Protein 5YVU (pdb70)

Sequence (694 aa):
GALWDVPLSEGVYRIMQRGKTQVGVGIHMEGVFHTMWHVTRGSVICHETGRLEPSWADVRNDMISYGGGWRLGDKWDKEEDVQVLAIEPGKNPKHVQTKPGLFKTLTGEIGAVTLDFKPGTAGSPIINKKGKVIGLYGNGVVTKSGDYVSAITQAERDYEVDEDIFRKKRLTIMDLHPGAGKTKRILPSIVREALKRRLRTLILAPTRVVAAEMEEALRGLPIRYQTPAVKSEHTGREIVDLMCHATFTTRLLSSTRVPNYNLIVMDEAHFTDPCSVAARGYISTRVEMGEAAAIFMTATPPGSIDPFPQSNSPIEDIEREIPERSWNTGFDWITDYQGKTVWFVPSIKAGNDIANCLRKSGKKVIQLSRKTFDTEYPKTKLTDWDFVVTTDISEMGANFRAGRVIDPRRCLKPVILTDGPERVILAGPIPVTPASAAQRRGRIGRNPAQEDDQYVFSGDPLKNDEDHAHWTEAKMLLDNIYTPEGIIPTLFGPEREKTQAIDGEFRLRGEQRKTFVELMRRGDLPVWLSYKVASAGISYKDREWCFTGERNNQILEENMEVEIWTREGEKKKLRPKWLDARVYADPMALKDFKEFASGRKDLSLEKAANVQWDEMADITGSSPIIEVKQDEDGSFSIRRPDFCLEPPYTGPCKARIIRYFYNAKAGLCQTFVYGGCRAKRNNFKSAEDCMRTC

Organism: Dengue virus type 4 (NCBI:txid11070)

B-factor: mean 72.94, std 26.83, range [26.86, 165.15]

Radius of gyration: 30.59 Å; Cα contacts (8 Å, |Δi|>4): 1591; chains: 3; bounding box: 75×49×96 Å

Structure (mmCIF, N/CA/C/O backbone):
data_5YVU
#
_entry.id   5YVU
#
_cell.length_a   53.059
_cell.length_b   85.627
_cell.length_c   85.508
_cell.angle_alpha   90.00
_cell.angle_beta   97.95
_cell.angle_gamma   90.00
#
_symmetry.space_group_name_H-M   'P 1 21 1'
#
loop_
_entity.id
_entity.type
_entity.pdbx_description
1 polymer 'Genome polyprotein'
2 polymer 'Genome polyprotein'
3 polymer 'Pancreatic trypsin inhibitor'
4 non-polymer GLYCEROL
5 water water
#
loop_
_atom_site.group_PDB
_atom_site.id
_atom_site.type_symbol
_atom_site.label_atom_id
_atom_site.label_alt_id
_atom_site.label_comp_id
_atom_site.label_asym_id
_atom_site.label_entity_id
_atom_site.label_seq_id
_atom_site.pdbx_PDB_ins_code
_atom_site.Cartn_x
_atom_site.Cartn_y
_atom_site.Cartn_z
_atom_site.occupancy
_atom_site.B_iso_or_equiv
_atom_site.auth_seq_id
_atom_site.auth_comp_id
_atom_site.auth_asym_id
_atom_site.auth_atom_id
_atom_site.pdbx_PDB_model_num
ATOM 1 N N . GLY A 1 11 ? 6.236 11.915 39.698 1.00 123.04 2 GLY B N 1
ATOM 2 C CA . GLY A 1 11 ? 7.070 10.776 39.362 1.00 116.92 2 GLY B CA 1
ATOM 3 C C . GLY A 1 11 ? 7.061 10.470 37.878 1.00 119.48 2 GLY B C 1
ATOM 4 O O . GLY A 1 11 ? 6.823 11.353 37.054 1.00 124.31 2 GLY B O 1
ATOM 5 N N . ALA A 1 12 ? 7.321 9.213 37.535 1.00 121.75 3 ALA B N 1
ATOM 6 C CA . ALA A 1 12 ? 7.353 8.791 36.140 1.00 124.74 3 ALA B CA 1
ATOM 7 C C . ALA A 1 12 ? 6.577 7.495 35.935 1.00 126.30 3 ALA B C 1
ATOM 8 O O . ALA A 1 12 ? 6.398 6.713 36.869 1.00 122.63 3 ALA B O 1
ATOM 10 N N . LEU A 1 13 ? 6.118 7.275 34.708 1.00 127.36 4 LEU B N 1
ATOM 11 C CA . LEU A 1 13 ? 5.390 6.059 34.366 1.00 127.18 4 LEU B CA 1
ATOM 12 C C . LEU A 1 13 ? 6.317 5.040 33.709 1.00 123.69 4 LEU B C 1
ATOM 13 O O . LEU A 1 13 ? 7.509 5.293 33.540 1.00 122.97 4 LEU B O 1
ATOM 15 N N . TRP A 1 14 ? 5.765 3.888 33.343 1.00 122.71 5 TRP B N 1
ATOM 16 C CA . TRP A 1 14 ? 6.537 2.850 32.666 1.00 119.94 5 TRP B CA 1
ATOM 17 C C . TRP A 1 14 ? 5.880 2.459 31.346 1.00 126.47 5 TRP B C 1
ATOM 18 O O . TRP A 1 14 ? 4.922 3.098 30.912 1.00 133.04 5 TRP B O 1
ATOM 20 N N . ASP A 1 15 ? 6.391 1.406 30.713 1.00 122.92 6 ASP B N 1
ATOM 21 C CA . ASP A 1 15 ? 5.912 1.026 29.388 1.00 128.54 6 ASP B CA 1
ATOM 22 C C . ASP A 1 15 ? 6.084 -0.463 29.079 1.00 127.93 6 ASP B C 1
ATOM 23 O O . ASP A 1 15 ? 7.195 -0.933 28.834 1.00 124.38 6 ASP B O 1
ATOM 28 N N . VAL A 1 16 ? 4.967 -1.187 29.087 1.00 132.11 7 VAL B N 1
ATOM 29 C CA . VAL A 1 16 ? 4.899 -2.571 28.619 1.00 133.72 7 VAL B CA 1
ATOM 30 C C . VAL A 1 16 ? 3.481 -2.866 28.135 1.00 141.41 7 VAL B C 1
ATOM 31 O O . VAL A 1 16 ? 2.516 -2.379 28.726 1.00 143.77 7 VAL B O 1
ATOM 35 N N . PRO A 1 17 ? 3.355 -3.641 27.043 1.00 145.84 8 PRO B N 1
ATOM 36 C CA . PRO A 1 17 ? 2.072 -4.057 26.463 1.00 153.91 8 PRO B CA 1
ATOM 37 C C . PRO A 1 17 ? 1.050 -4.500 27.507 1.00 155.31 8 PRO B C 1
ATOM 38 O O . PRO A 1 17 ? -0.060 -4.875 27.132 1.00 162.36 8 PRO B O 1
ATOM 42 N N . LEU A 1 27 ? -2.134 -12.279 41.762 1.00 142.35 18 LEU B N 1
ATOM 43 C CA . LEU A 1 27 ? -2.860 -12.053 43.006 1.00 143.42 18 LEU B CA 1
ATOM 44 C C . LEU A 1 27 ? -2.190 -12.752 44.182 1.00 139.17 18 LEU B C 1
ATOM 45 O O . LEU A 1 27 ? -1.800 -13.915 44.081 1.00 140.25 18 LEU B O 1
ATOM 47 N N . SER A 1 28 ? -2.070 -12.032 45.295 1.00 137.60 19 SER B N 1
ATOM 48 C CA . SER A 1 28 ? -1.477 -12.558 46.522 1.00 136.50 19 SER B CA 1
ATOM 49 C C . SER A 1 28 ? -1.664 -11.555 47.662 1.00 135.07 19 SER B C 1
ATOM 50 O O . SER A 1 28 ? -2.391 -10.574 47.510 1.00 138.38 19 SER B O 1
ATOM 53 N N . GLU A 1 29 ? -1.012 -11.794 48.798 1.00 128.01 20 GLU B N 1
ATOM 54 C CA . GLU A 1 29 ? -1.184 -10.918 49.957 1.00 127.84 20 GLU B CA 1
ATOM 55 C C . GLU A 1 29 ? -0.034 -10.997 50.962 1.00 122.19 20 GLU B C 1
ATOM 56 O O . GLU A 1 29 ? 0.333 -12.081 51.417 1.00 122.10 20 GLU B O 1
ATOM 58 N N . GLY A 1 30 ? 0.521 -9.839 51.311 1.00 121.02 21 GLY B N 1
ATOM 59 C CA . GLY A 1 30 ? 1.554 -9.758 52.331 1.00 116.93 21 GLY B CA 1
ATOM 60 C C . GLY A 1 30 ? 2.851 -9.131 51.855 1.00 112.62 21 GLY B C 1
ATOM 61 O O . GLY A 1 30 ? 2.910 -8.546 50.774 1.00 119.40 21 GLY B O 1
ATOM 62 N N . VAL A 1 31 ? 3.892 -9.243 52.677 1.00 104.81 22 VAL B N 1
ATOM 63 C CA . VAL A 1 31 ? 5.226 -8.797 52.291 1.00 99.65 22 VAL B CA 1
ATOM 64 C C . VAL A 1 31 ? 6.027 -9.991 51.782 1.00 100.04 22 VAL B C 1
ATOM 65 O O . VAL A 1 31 ? 5.768 -11.130 52.172 1.00 104.09 22 VAL B O 1
ATOM 69 N N . TYR A 1 32 ? 6.995 -9.737 50.907 1.00 99.55 23 TYR B N 1
ATOM 70 C CA . TYR A 1 32 ? 7.701 -10.830 50.245 1.00 98.85 23 TYR B CA 1
ATOM 71 C C . TYR A 1 32 ? 9.211 -10.656 50.200 1.00 93.95 23 TYR B C 1
ATOM 72 O O . TYR A 1 32 ? 9.724 -9.539 50.175 1.00 86.66 23 TYR B O 1
ATOM 81 N N . ARG A 1 33 ? 9.914 -11.783 50.190 1.00 95.29 24 ARG B N 1
ATOM 82 C CA . ARG A 1 33 ? 11.354 -11.786 49.993 1.00 93.79 24 ARG B CA 1
ATOM 83 C C . ARG A 1 33 ? 11.675 -11.818 48.506 1.00 92.53 24 ARG B C 1
ATOM 84 O O . ARG A 1 33 ? 11.422 -12.816 47.831 1.00 98.50 24 ARG B O 1
ATOM 92 N N . ILE A 1 34 ? 12.227 -10.725 47.994 1.00 87.77 25 ILE B N 1
ATOM 93 C CA . ILE A 1 34 ? 12.649 -10.678 46.603 1.00 87.25 25 ILE B CA 1
ATOM 94 C C . ILE A 1 34 ? 13.908 -11.521 46.431 1.00 90.40 25 ILE B C 1
ATOM 95 O O . ILE A 1 34 ? 14.991 -11.131 46.864 1.00 89.20 25 ILE B O 1
ATOM 100 N N . MET A 1 35 ? 13.756 -12.686 45.807 1.00 93.54 26 MET B N 1
ATOM 101 C CA . MET A 1 35 ? 14.859 -13.630 45.667 1.00 93.93 26 MET B CA 1
ATOM 102 C C . MET A 1 35 ? 15.457 -13.595 44.263 1.00 95.93 26 MET B C 1
ATOM 103 O O . MET A 1 35 ? 14.768 -13.274 43.299 1.00 97.90 26 MET B O 1
ATOM 108 N N . GLN A 1 36 ? 16.740 -13.926 44.155 1.00 97.92 27 GLN B N 1
ATOM 109 C CA . GLN A 1 36 ? 17.419 -13.958 42.863 1.00 101.59 27 GLN B CA 1
ATOM 110 C C . GLN A 1 36 ? 18.094 -15.306 42.627 1.00 105.11 27 GLN B C 1
ATOM 111 O O . GLN A 1 36 ? 18.542 -15.959 43.570 1.00 101.54 27 GLN B O 1
ATOM 113 N N . ARG A 1 37 ? 18.164 -15.719 41.365 1.00 105.36 28 ARG B N 1
ATOM 114 C CA . ARG A 1 37 ? 18.796 -16.985 41.014 1.00 111.83 28 ARG B CA 1
ATOM 115 C C . ARG A 1 37 ? 20.315 -16.857 41.042 1.00 111.09 28 ARG B C 1
ATOM 116 O O . ARG A 1 37 ? 20.976 -17.385 41.936 1.00 112.14 28 ARG B O 1
ATOM 118 N N . GLY A 1 38 ? 20.863 -16.149 40.060 1.00 110.69 29 GLY B N 1
ATOM 119 C CA . GLY A 1 38 ? 22.298 -15.952 39.969 1.00 104.59 29 GLY B CA 1
ATOM 120 C C . GLY A 1 38 ? 22.690 -15.108 38.773 1.00 104.25 29 GLY B C 1
ATOM 121 O O . GLY A 1 38 ? 23.681 -14.378 38.812 1.00 102.16 29 GLY B O 1
ATOM 122 N N . LYS A 1 42 ? 19.323 -19.526 45.363 1.00 109.27 33 LYS B N 1
ATOM 123 C CA . LYS A 1 42 ? 18.175 -18.798 45.891 1.00 110.43 33 LYS B CA 1
ATOM 124 C C . LYS A 1 42 ? 18.613 -17.719 46.878 1.00 109.57 33 LYS B C 1
ATOM 125 O O . LYS A 1 42 ? 18.347 -17.809 48.076 1.00 110.28 33 LYS B O 1
ATOM 127 N N . THR A 1 43 ? 19.291 -16.702 46.357 1.00 105.67 34 THR B N 1
ATOM 128 C CA . THR A 1 43 ? 19.755 -15.571 47.153 1.00 102.69 34 THR B CA 1
ATOM 129 C C . THR A 1 43 ? 18.610 -14.596 47.421 1.00 96.12 34 THR B C 1
ATOM 130 O O . THR A 1 43 ? 17.700 -14.475 46.607 1.00 102.23 34 THR B O 1
ATOM 134 N N . GLN A 1 44 ? 18.649 -13.913 48.563 1.00 95.16 35 GLN B N 1
ATOM 135 C CA . GLN A 1 44 ? 17.716 -12.821 48.827 1.00 89.53 35 GLN B CA 1
ATOM 136 C C . GLN A 1 44 ? 18.379 -11.475 48.560 1.00 86.04 35 GLN B C 1
ATOM 137 O O . GLN A 1 44 ? 19.455 -11.192 49.088 1.00 82.68 35 GLN B O 1
ATOM 143 N N . VAL A 1 45 ? 17.732 -10.646 47.747 1.00 84.67 36 VAL B N 1
ATOM 144 C CA . VAL A 1 45 ? 18.291 -9.347 47.388 1.00 80.22 36 VAL B CA 1
ATOM 145 C C . VAL A 1 45 ? 17.486 -8.183 47.968 1.00 75.67 36 VAL B C 1
ATOM 146 O O . VAL A 1 45 ? 17.999 -7.070 48.087 1.00 74.71 36 VAL B O 1
ATOM 150 N N . GLY A 1 46 ? 16.231 -8.436 48.333 1.00 77.53 37 GLY B N 1
ATOM 151 C CA . GLY A 1 46 ? 15.384 -7.384 48.869 1.00 75.95 37 GLY B CA 1
ATOM 152 C C . GLY A 1 46 ? 14.014 -7.818 49.358 1.00 77.39 37 GLY B C 1
ATOM 153 O O . GLY A 1 46 ? 13.680 -9.002 49.353 1.00 79.15 37 GLY B O 1
ATOM 154 N N . VAL A 1 47 ? 13.220 -6.838 49.786 1.00 77.59 38 VAL B N 1
ATOM 155 C CA . VAL A 1 47 ? 11.888 -7.078 50.337 1.00 76.12 38 VAL B CA 1
ATOM 156 C C . VAL A 1 47 ? 10.861 -6.171 49.650 1.00 77.57 38 VAL B C 1
ATOM 157 O O . VAL A 1 47 ? 11.202 -5.081 49.192 1.00 76.05 38 VAL B O 1
ATOM 161 N N . GLY A 1 48 ? 9.612 -6.624 49.569 1.00 80.83 39 GLY B N 1
ATOM 162 C CA . GLY A 1 48 ? 8.547 -5.832 48.977 1.00 81.50 39 GLY B CA 1
ATOM 163 C C . GLY A 1 48 ? 7.212 -6.003 49.681 1.00 84.86 39 GLY B C 1
ATOM 164 O O . GLY A 1 48 ? 7.042 -6.924 50.475 1.00 85.24 39 GLY B O 1
ATOM 165 N N . ILE A 1 49 ? 6.265 -5.111 49.394 1.00 86.98 40 ILE B N 1
ATOM 166 C CA . ILE A 1 49 ? 4.944 -5.161 50.019 1.00 95.01 40 ILE B CA 1
ATOM 167 C C . ILE A 1 49 ? 3.816 -5.113 48.993 1.00 98.60 40 ILE B C 1
ATOM 168 O O . ILE A 1 49 ? 3.688 -4.138 48.251 1.00 97.91 40 ILE B O 1
ATOM 173 N N . HIS A 1 50 ? 2.991 -6.155 48.959 1.00 100.05 41 HIS B N 1
ATOM 174 C CA . HIS A 1 50 ? 1.834 -6.166 48.071 1.00 108.44 41 HIS B CA 1
ATOM 175 C C . HIS A 1 50 ? 0.614 -5.582 48.777 1.00 112.05 41 HIS B C 1
ATOM 176 O O . HIS A 1 50 ? -0.029 -6.253 49.585 1.00 116.23 41 HIS B O 1
ATOM 183 N N . MET A 1 51 ? 0.309 -4.326 48.468 1.00 110.87 42 MET B N 1
ATOM 184 C CA . MET A 1 51 ? -0.843 -3.642 49.043 1.00 115.27 42 MET B CA 1
ATOM 185 C C . MET A 1 51 ? -1.765 -3.109 47.954 1.00 121.09 42 MET B C 1
ATOM 186 O O . MET A 1 51 ? -1.295 -2.590 46.939 1.00 120.00 42 MET B O 1
ATOM 191 N N . GLU A 1 52 ? -3.072 -3.268 48.164 1.00 127.67 43 GLU B N 1
ATOM 192 C CA . GLU A 1 52 ? -4.103 -2.707 47.285 1.00 134.38 43 GLU B CA 1
ATOM 193 C C . GLU A 1 52 ? -4.097 -3.369 45.893 1.00 136.31 43 GLU B C 1
ATOM 194 O O . GLU A 1 52 ? -4.931 -3.067 45.038 1.00 142.31 43 GLU B O 1
ATOM 200 N N . GLY A 1 53 ? -3.182 -4.311 45.689 1.00 131.80 44 GLY B N 1
ATOM 201 C CA . GLY A 1 53 ? -3.057 -4.992 44.412 1.00 133.39 44 GLY B CA 1
ATOM 202 C C . GLY A 1 53 ? -1.854 -4.480 43.649 1.00 128.08 44 GLY B C 1
ATOM 203 O O . GLY A 1 53 ? -1.770 -4.601 42.427 1.00 129.86 44 GLY B O 1
ATOM 204 N N . VAL A 1 54 ? -0.920 -3.895 44.391 1.00 121.93 45 VAL B N 1
ATOM 205 C CA . VAL A 1 54 ? 0.305 -3.350 43.823 1.00 116.78 45 VAL B CA 1
ATOM 206 C C . VAL A 1 54 ? 1.516 -3.777 44.643 1.00 110.18 45 VAL B C 1
ATOM 207 O O . VAL A 1 54 ? 1.493 -3.716 45.872 1.00 108.18 45 VAL B O 1
ATOM 211 N N . PHE A 1 55 ? 2.574 -4.205 43.963 1.00 113.46 46 PHE B N 1
ATOM 212 C CA . PHE A 1 55 ? 3.810 -4.570 44.639 1.00 105.52 46 PHE B CA 1
ATOM 213 C C . PHE A 1 55 ? 4.712 -3.352 44.875 1.00 101.36 46 PHE B C 1
ATOM 214 O O . PHE A 1 55 ? 5.252 -2.769 43.933 1.00 99.70 46 PHE B O 1
ATOM 222 N N . HIS A 1 56 ? 4.861 -2.974 46.142 1.00 95.70 47 HIS B N 1
ATOM 223 C CA . HIS A 1 56 ? 5.712 -1.853 46.530 1.00 101.73 47 HIS B CA 1
ATOM 224 C C . HIS A 1 56 ? 7.124 -2.327 46.857 1.00 94.58 47 HIS B C 1
ATOM 225 O O . HIS A 1 56 ? 7.301 -3.260 47.638 1.00 93.37 47 HIS B O 1
ATOM 232 N N . THR A 1 57 ? 8.128 -1.685 46.266 1.00 90.09 48 THR B N 1
ATOM 233 C CA . THR A 1 57 ? 9.515 -1.963 46.630 1.00 81.12 48 THR B CA 1
ATOM 234 C C . THR A 1 57 ? 10.445 -0.801 46.288 1.00 77.66 48 THR B C 1
ATOM 235 O O . THR A 1 57 ? 10.014 0.218 45.745 1.00 80.70 48 THR B O 1
ATOM 239 N N . MET A 1 58 ? 11.723 -0.963 46.614 1.00 71.30 49 MET B N 1
ATOM 240 C CA . MET A 1 58 ? 12.712 0.092 46.418 1.00 70.14 49 MET B CA 1
ATOM 241 C C . MET A 1 58 ? 13.450 -0.059 45.090 1.00 72.65 49 MET B C 1
ATOM 242 O O . MET A 1 58 ? 13.644 -1.170 44.598 1.00 80.20 49 MET B O 1
ATOM 247 N N . TRP A 1 59 ? 13.869 1.068 44.522 1.00 73.34 50 TRP B N 1
ATOM 248 C CA . TRP A 1 59 ? 14.461 1.090 43.187 1.00 75.05 50 TRP B CA 1
ATOM 249 C C . TRP A 1 59 ? 15.828 0.414 43.110 1.00 75.30 50 TRP B C 1
ATOM 250 O O . TRP A 1 59 ? 16.122 -0.281 42.140 1.00 77.05 50 TRP B O 1
ATOM 261 N N . HIS A 1 60 ? 16.662 0.609 44.128 1.00 68.89 51 HIS B N 1
ATOM 262 C CA . HIS A 1 60 ? 18.021 0.073 44.094 1.00 68.01 51 HIS B CA 1
ATOM 263 C C . HIS A 1 60 ? 18.038 -1.444 44.267 1.00 68.13 51 HIS B C 1
ATOM 264 O O . HIS A 1 60 ? 19.075 -2.086 44.102 1.00 63.08 51 HIS B O 1
ATOM 271 N N . VAL A 1 61 ? 16.883 -2.012 44.596 1.00 67.11 52 VAL B N 1
ATOM 272 C CA . VAL A 1 61 ? 16.771 -3.448 44.811 1.00 69.54 52 VAL B CA 1
ATOM 273 C C . VAL A 1 61 ? 16.585 -4.203 43.496 1.00 75.16 52 VAL B C 1
ATOM 274 O O . VAL A 1 61 ? 17.177 -5.263 43.290 1.00 78.23 52 VAL B O 1
ATOM 278 N N . THR A 1 62 ? 15.770 -3.650 42.603 1.00 68.31 53 THR B N 1
ATOM 279 C CA . THR A 1 62 ? 15.444 -4.330 41.353 1.00 70.58 53 THR B CA 1
ATOM 280 C C . THR A 1 62 ? 15.836 -3.523 40.117 1.00 73.41 53 THR B C 1
ATOM 281 O O . THR A 1 62 ? 16.237 -4.093 39.102 1.00 74.96 53 THR B O 1
ATOM 285 N N . ARG A 1 63 ? 15.712 -2.201 40.212 1.00 73.67 54 ARG B N 1
ATOM 286 C CA . ARG A 1 63 ? 16.015 -1.291 39.106 1.00 78.04 54 ARG B CA 1
ATOM 287 C C . ARG A 1 63 ? 15.203 -1.603 37.850 1.00 79.47 54 ARG B C 1
ATOM 288 O O . ARG A 1 63 ? 15.680 -1.420 36.730 1.00 78.88 54 ARG B O 1
ATOM 296 N N . GLY A 1 64 ? 13.975 -2.073 38.044 1.00 79.18 55 GLY B N 1
ATOM 297 C CA . GLY A 1 64 ? 13.065 -2.299 36.936 1.00 83.71 55 GLY B CA 1
ATOM 298 C C . GLY A 1 64 ? 13.056 -3.715 36.395 1.00 85.08 55 GLY B C 1
ATOM 299 O O . GLY A 1 64 ? 12.385 -3.996 35.402 1.00 90.59 55 GLY B O 1
ATOM 300 N N . SER A 1 65 ? 13.800 -4.608 37.041 1.00 87.16 56 SER B N 1
ATOM 301 C CA . SER A 1 65 ? 13.851 -6.004 36.616 1.00 90.01 56 SER B CA 1
ATOM 302 C C . SER A 1 65 ? 12.488 -6.667 36.793 1.00 94.80 56 SER B C 1
ATOM 303 O O . SER A 1 65 ? 11.706 -6.269 37.654 1.00 95.24 56 SER B O 1
ATOM 306 N N . VAL A 1 66 ? 12.205 -7.674 35.973 1.00 96.97 57 VAL B N 1
ATOM 307 C CA . VAL A 1 66 ? 10.910 -8.346 36.010 1.00 102.61 57 VAL B CA 1
ATOM 308 C C . VAL A 1 66 ? 10.727 -9.154 37.292 1.00 100.42 57 VAL B C 1
ATOM 309 O O . VAL A 1 66 ? 11.678 -9.732 37.818 1.00 93.14 57 VAL B O 1
ATOM 313 N N . ILE A 1 67 ? 9.496 -9.182 37.794 1.00 109.86 58 ILE B N 1
ATOM 314 C CA . ILE A 1 67 ? 9.177 -9.943 38.996 1.00 112.07 58 ILE B CA 1
ATOM 315 C C . ILE A 1 67 ? 8.479 -11.250 38.634 1.00 116.63 58 ILE B C 1
ATOM 316 O O . ILE A 1 67 ? 7.252 -11.309 38.549 1.00 119.60 58 ILE B O 1
ATOM 318 N N . CYS A 1 68 ? 9.272 -12.295 38.422 1.00 119.44 59 CYS B N 1
ATOM 319 C CA . CYS A 1 68 ? 8.745 -13.598 38.034 1.00 122.86 59 CYS B CA 1
ATOM 320 C C . CYS A 1 68 ? 8.288 -14.401 39.248 1.00 125.07 59 CYS B C 1
ATOM 321 O O . CYS A 1 68 ? 9.009 -14.511 40.239 1.00 120.19 59 CYS B O 1
ATOM 324 N N . HIS A 1 69 ? 7.086 -14.963 39.157 1.00 131.87 60 HIS B N 1
ATOM 325 C CA . HIS A 1 69 ? 6.509 -15.744 40.246 1.00 134.20 60 HIS B CA 1
ATOM 326 C C . HIS A 1 69 ? 5.499 -16.748 39.688 1.00 140.68 60 HIS B C 1
ATOM 327 O O . HIS A 1 69 ? 5.158 -16.700 38.507 1.00 147.24 60 HIS B O 1
ATOM 334 N N . GLU A 1 70 ? 5.041 -17.666 40.536 1.00 137.32 61 GLU B N 1
ATOM 335 C CA . GLU A 1 70 ? 4.038 -18.657 40.159 1.00 144.49 61 GLU B CA 1
ATOM 336 C C . GLU A 1 70 ? 2.791 -18.013 39.556 1.00 150.25 61 GLU B C 1
ATOM 337 O O . GLU A 1 70 ? 2.240 -18.509 38.574 1.00 157.65 61 GLU B O 1
ATOM 343 N N . THR A 1 71 ? 2.356 -16.902 40.144 1.00 147.53 62 THR B N 1
ATOM 344 C CA . THR A 1 71 ? 1.132 -16.235 39.711 1.00 151.05 62 THR B CA 1
ATOM 345 C C . THR A 1 71 ? 1.306 -15.523 38.372 1.00 150.68 62 THR B C 1
ATOM 346 O O . THR A 1 71 ? 0.340 -15.018 37.800 1.00 157.60 62 THR B O 1
ATOM 350 N N . GLY A 1 72 ? 2.539 -15.482 37.876 1.00 143.17 63 GLY B N 1
ATOM 351 C CA . GLY A 1 72 ? 2.821 -14.863 36.594 1.00 142.49 63 GLY B CA 1
ATOM 352 C C . GLY A 1 72 ? 4.044 -13.968 36.625 1.00 136.70 63 GLY B C 1
ATOM 353 O O . GLY A 1 72 ? 5.110 -14.367 37.092 1.00 133.79 63 GLY B O 1
ATOM 354 N N . ARG A 1 73 ? 3.891 -12.749 36.122 1.00 131.73 64 ARG B N 1
ATOM 355 C CA . ARG A 1 73 ? 4.993 -11.797 36.091 1.00 123.38 64 ARG B CA 1
ATOM 356 C C . ARG A 1 73 ? 4.511 -10.384 36.397 1.00 121.12 64 ARG B C 1
ATOM 357 O O . ARG A 1 73 ? 3.396 -10.006 36.039 1.00 124.37 64 ARG B O 1
ATOM 359 N N . LEU A 1 74 ? 5.358 -9.611 37.067 1.00 118.65 65 LEU B N 1
ATOM 360 C CA . LEU A 1 74 ? 5.045 -8.222 37.378 1.00 117.77 65 LEU B CA 1
ATOM 361 C C . LEU A 1 74 ? 6.068 -7.290 36.739 1.00 112.40 65 LEU B C 1
ATOM 362 O O . LEU A 1 74 ? 7.272 -7.538 36.801 1.00 110.54 65 LEU B O 1
ATOM 364 N N . GLU A 1 75 ? 5.579 -6.220 36.122 1.00 110.79 66 GLU B N 1
ATOM 365 C CA . GLU A 1 75 ? 6.439 -5.263 35.436 1.00 108.58 66 GLU B CA 1
ATOM 366 C C . GLU A 1 75 ? 6.314 -3.878 36.065 1.00 106.98 66 GLU B C 1
ATOM 367 O O . GLU A 1 75 ? 5.294 -3.569 36.681 1.00 109.38 66 GLU B O 1
ATOM 369 N N . PRO A 1 76 ? 7.360 -3.045 35.925 1.00 107.53 67 PRO B N 1
ATOM 370 C CA . PRO A 1 76 ? 7.341 -1.672 36.446 1.00 105.21 67 PRO B CA 1
ATOM 371 C C . PRO A 1 76 ? 6.142 -0.858 35.966 1.00 109.73 67 PRO B C 1
ATOM 372 O O . PRO A 1 76 ? 5.605 -1.120 34.890 1.00 113.75 67 PRO B O 1
ATOM 376 N N . SER A 1 77 ? 5.731 0.118 36.770 1.00 108.34 68 SER B N 1
ATOM 377 C CA . SER A 1 77 ? 4.616 0.991 36.421 1.00 114.20 68 SER B CA 1
ATOM 378 C C . SER A 1 77 ? 4.922 2.428 36.828 1.00 113.40 68 SER B C 1
ATOM 379 O O . SER A 1 77 ? 4.860 3.344 36.010 1.00 116.75 68 SER B O 1
ATOM 382 N N . TRP A 1 78 ? 5.249 2.610 38.104 1.00 113.78 69 TRP B N 1
ATOM 383 C CA . TRP A 1 78 ? 5.633 3.911 38.638 1.00 113.85 69 TRP B CA 1
ATOM 384 C C . TRP A 1 78 ? 7.057 3.833 39.177 1.00 106.36 69 TRP B C 1
ATOM 385 O O . TRP A 1 78 ? 7.401 2.899 39.901 1.00 98.17 69 TRP B O 1
ATOM 396 N N . ALA A 1 79 ? 7.887 4.806 38.818 1.00 106.82 70 ALA B N 1
ATOM 397 C CA . ALA A 1 79 ? 9.292 4.772 39.206 1.00 101.34 70 ALA B CA 1
ATOM 398 C C . ALA A 1 79 ? 9.836 6.156 39.542 1.00 102.99 70 ALA B C 1
ATOM 399 O O . ALA A 1 79 ? 9.992 7.004 38.663 1.00 107.92 70 ALA B O 1
ATOM 401 N N . ASP A 1 80 ? 10.128 6.375 40.820 1.00 98.16 71 ASP B N 1
ATOM 402 C CA . ASP A 1 80 ? 10.732 7.623 41.264 1.00 99.02 71 ASP B CA 1
ATOM 403 C C . ASP A 1 80 ? 12.161 7.369 41.734 1.00 98.39 71 ASP B C 1
ATOM 404 O O . ASP A 1 80 ? 12.405 7.140 42.919 1.00 95.22 71 ASP B O 1
ATOM 409 N N . VAL A 1 81 ? 13.098 7.406 40.790 1.00 102.31 72 VAL B N 1
ATOM 410 C CA . VAL A 1 81 ? 14.503 7.124 41.072 1.00 97.86 72 VAL B CA 1
ATOM 411 C C . VAL A 1 81 ? 15.092 8.135 42.053 1.00 97.83 72 VAL B C 1
ATOM 412 O O . VAL A 1 81 ? 15.942 7.794 42.876 1.00 92.25 72 VAL B O 1
ATOM 416 N N . ARG A 1 82 ? 14.621 9.375 41.971 1.00 101.84 73 ARG B N 1
ATOM 417 C CA . ARG A 1 82 ? 15.098 10.440 42.847 1.00 103.24 73 ARG B CA 1
ATOM 418 C C . ARG A 1 82 ? 14.737 10.179 44.308 1.00 100.64 73 ARG B C 1
ATOM 419 O O . ARG A 1 82 ? 15.302 10.791 45.214 1.00 97.95 73 ARG B O 1
ATOM 421 N N . ASN A 1 83 ? 13.793 9.270 44.530 1.00 100.96 74 ASN B N 1
ATOM 422 C CA . ASN A 1 83 ? 13.387 8.906 45.881 1.00 98.81 74 ASN B CA 1
ATOM 423 C C . ASN A 1 83 ? 13.529 7.407 46.135 1.00 92.82 74 ASN B C 1
ATOM 424 O O . ASN A 1 83 ? 13.103 6.904 47.175 1.00 91.61 74 ASN B O 1
ATOM 426 N N . ASP A 1 84 ? 14.122 6.707 45.170 1.00 92.10 75 ASP B N 1
ATOM 427 C CA . ASP A 1 84 ? 14.454 5.287 45.299 1.00 86.63 75 ASP B CA 1
ATOM 428 C C . ASP A 1 84 ? 13.231 4.413 45.585 1.00 85.13 75 ASP B C 1
ATOM 429 O O . ASP A 1 84 ? 13.220 3.638 46.543 1.00 81.63 75 ASP B O 1
ATOM 434 N N . MET A 1 85 ? 12.204 4.542 44.751 1.00 87.96 76 MET B N 1
ATOM 435 C CA . MET A 1 85 ? 10.986 3.747 44.894 1.00 86.40 76 MET B CA 1
ATOM 436 C C . MET A 1 85 ? 10.491 3.271 43.526 1.00 84.56 76 MET B C 1
ATOM 437 O O . MET A 1 85 ? 10.677 3.956 42.521 1.00 85.59 76 MET B O 1
ATOM 442 N N . ILE A 1 86 ? 9.874 2.092 43.491 1.00 86.23 77 ILE B N 1
ATOM 443 C CA . ILE A 1 86 ? 9.400 1.514 42.236 1.00 91.68 77 ILE B CA 1
ATOM 444 C C . ILE A 1 86 ? 8.196 0.592 42.453 1.00 94.83 77 ILE B C 1
ATOM 445 O O . ILE A 1 86 ? 8.115 -0.118 43.456 1.00 91.49 77 ILE B O 1
ATOM 450 N N . SER A 1 87 ? 7.261 0.613 41.506 1.00 96.72 78 SER B N 1
ATOM 451 C CA . SER A 1 87 ? 6.025 -0.158 41.613 1.00 102.98 78 SER B CA 1
ATOM 452 C C . SER A 1 87 ? 5.971 -1.342 40.653 1.00 106.47 78 SER B C 1
ATOM 453 O O . SER A 1 87 ? 6.660 -1.360 39.635 1.00 111.77 78 SER B O 1
ATOM 456 N N . TYR A 1 88 ? 5.145 -2.328 40.988 1.00 107.90 79 TYR B N 1
ATOM 457 C CA . TYR A 1 88 ? 4.889 -3.451 40.094 1.00 104.15 79 TYR B CA 1
ATOM 458 C C . TYR A 1 88 ? 3.393 -3.751 40.018 1.00 112.78 79 TYR B C 1
ATOM 459 O O . TYR A 1 88 ? 2.794 -4.241 40.977 1.00 111.32 79 TYR B O 1
ATOM 468 N N . GLY A 1 89 ? 2.794 -3.444 38.871 1.00 114.82 80 GLY B N 1
ATOM 469 C CA . GLY A 1 89 ? 1.383 -3.703 38.647 1.00 121.74 80 GLY B CA 1
ATOM 470 C C . GLY A 1 89 ? 0.489 -2.543 39.040 1.00 125.02 80 GLY B C 1
ATOM 471 O O . GLY A 1 89 ? -0.543 -2.736 39.681 1.00 128.69 80 GLY B O 1
ATOM 472 N N . GLY A 1 90 ? 0.882 -1.334 38.653 1.00 124.20 81 GLY B N 1
ATOM 473 C CA . GLY A 1 90 ? 0.084 -0.154 38.936 1.00 127.91 81 GLY B CA 1
ATOM 474 C C . GLY A 1 90 ? 0.841 0.912 39.703 1.00 123.38 81 GLY B C 1
ATOM 475 O O . GLY A 1 90 ? 2.031 0.768 39.971 1.00 117.24 81 GLY B O 1
ATOM 476 N N . GLY A 1 91 ? 0.143 1.988 40.058 1.00 126.95 82 GLY B N 1
ATOM 477 C CA . GLY A 1 91 ? 0.735 3.074 40.821 1.00 123.85 82 GLY B CA 1
ATOM 478 C C . GLY A 1 91 ? 1.007 2.677 42.259 1.00 122.46 82 GLY B C 1
ATOM 479 O O . GLY A 1 91 ? 1.175 1.502 42.557 1.00 117.27 82 GLY B O 1
ATOM 480 N N . TRP A 1 92 ? 1.052 3.649 43.162 1.00 125.35 83 TRP B N 1
ATOM 481 C CA . TRP A 1 92 ? 1.299 3.329 44.564 1.00 124.37 83 TRP B CA 1
ATOM 482 C C . TRP A 1 92 ? 0.203 3.836 45.491 1.00 129.28 83 TRP B C 1
ATOM 483 O O . TRP A 1 92 ? -0.033 5.040 45.603 1.00 136.45 83 TRP B O 1
ATOM 494 N N . ARG A 1 93 ? -0.463 2.897 46.154 1.00 127.33 84 ARG B N 1
ATOM 495 C CA . ARG A 1 93 ? -1.464 3.223 47.158 1.00 130.87 84 ARG B CA 1
ATOM 496 C C . ARG A 1 93 ? -0.840 3.160 48.547 1.00 126.74 84 ARG B C 1
ATOM 497 O O . ARG A 1 93 ? -1.295 2.416 49.415 1.00 131.46 84 ARG B O 1
ATOM 499 N N . LEU A 1 94 ? 0.214 3.944 48.740 1.00 124.19 85 LEU B N 1
ATOM 500 C CA . LEU A 1 94 ? 0.918 3.996 50.013 1.00 117.02 85 LEU B CA 1
ATOM 501 C C . LEU A 1 94 ? 1.065 5.448 50.460 1.00 117.67 85 LEU B C 1
ATOM 502 O O . LEU A 1 94 ? 2.094 6.081 50.226 1.00 109.63 85 LEU B O 1
ATOM 507 N N . GLY A 1 95 ? 0.025 5.971 51.102 1.00 123.85 86 GLY B N 1
ATOM 508 C CA . GLY A 1 95 ? -0.035 7.384 51.428 1.00 128.51 86 GLY B CA 1
ATOM 509 C C . GLY A 1 95 ? 0.283 7.746 52.866 1.00 127.29 86 GLY B C 1
ATOM 510 O O . GLY A 1 95 ? 0.635 8.890 53.153 1.00 128.91 86 GLY B O 1
ATOM 511 N N . ASP A 1 96 ? 0.158 6.780 53.771 1.00 127.23 87 ASP B N 1
ATOM 512 C CA . ASP A 1 96 ? 0.394 7.028 55.190 1.00 123.46 87 ASP B CA 1
ATOM 513 C C . ASP A 1 96 ? 1.839 7.441 55.455 1.00 119.49 87 ASP B C 1
ATOM 514 O O . ASP A 1 96 ? 2.772 6.696 55.158 1.00 111.75 87 ASP B O 1
ATOM 519 N N . LYS A 1 97 ? 2.015 8.635 56.014 1.00 124.31 88 LYS B N 1
ATOM 520 C CA . LYS A 1 97 ? 3.346 9.160 56.297 1.00 122.93 88 LYS B CA 1
ATOM 521 C C . LYS A 1 97 ? 3.527 9.471 57.781 1.00 123.75 88 LYS B C 1
ATOM 522 O O . LYS A 1 97 ? 2.556 9.707 58.500 1.00 129.88 88 LYS B O 1
ATOM 524 N N . TRP A 1 98 ? 4.779 9.465 58.228 1.00 122.12 89 TRP B N 1
ATOM 525 C CA . TRP A 1 98 ? 5.113 9.744 59.621 1.00 120.94 89 TRP B CA 1
ATOM 526 C C . TRP A 1 98 ? 4.773 11.190 59.976 1.00 127.50 89 TRP B C 1
ATOM 527 O O . TRP A 1 98 ? 4.734 12.055 59.101 1.00 132.23 89 TRP B O 1
ATOM 538 N N . ASP A 1 99 ? 4.523 11.450 61.256 1.00 123.82 90 ASP B N 1
ATOM 539 C CA . ASP A 1 99 ? 4.074 12.772 61.686 1.00 130.87 90 ASP B CA 1
ATOM 540 C C . ASP A 1 99 ? 5.025 13.436 62.682 1.00 128.49 90 ASP B C 1
ATOM 541 O O . ASP A 1 99 ? 4.596 14.226 63.524 1.00 134.24 90 ASP B O 1
ATOM 546 N N . LYS A 1 100 ? 6.307 13.090 62.592 1.00 124.06 91 LYS B N 1
ATOM 547 C CA . LYS A 1 100 ? 7.373 13.733 63.367 1.00 125.49 91 LYS B CA 1
ATOM 548 C C . LYS A 1 100 ? 7.262 13.564 64.887 1.00 126.17 91 LYS B C 1
ATOM 549 O O . LYS A 1 100 ? 8.133 14.022 65.626 1.00 125.66 91 LYS B O 1
ATOM 551 N N . GLU A 1 101 ? 6.205 12.905 65.353 1.00 125.64 92 GLU B N 1
ATOM 552 C CA . GLU A 1 101 ? 6.008 12.701 66.785 1.00 129.03 92 GLU B CA 1
ATOM 553 C C . GLU A 1 101 ? 5.172 11.455 67.062 1.00 127.45 92 GLU B C 1
ATOM 554 O O . GLU A 1 101 ? 4.059 11.547 67.582 1.00 136.04 92 GLU B O 1
ATOM 556 N N . GLU A 1 102 ? 5.725 10.296 66.716 1.00 121.18 93 GLU B N 1
ATOM 557 C CA . GLU A 1 102 ? 5.042 9.016 66.874 1.00 117.77 93 GLU B CA 1
ATOM 558 C C . GLU A 1 102 ? 6.015 7.868 66.622 1.00 114.39 93 GLU B C 1
ATOM 559 O O . GLU A 1 102 ? 6.865 7.951 65.736 1.00 110.53 93 GLU B O 1
ATOM 565 N N . ASP A 1 103 ? 5.889 6.798 67.401 1.00 112.38 94 ASP B N 1
ATOM 566 C CA . ASP A 1 103 ? 6.796 5.660 67.290 1.00 110.48 94 ASP B CA 1
ATOM 567 C C . ASP A 1 103 ? 6.349 4.687 66.198 1.00 110.14 94 ASP B C 1
ATOM 568 O O . ASP A 1 103 ? 5.156 4.538 65.932 1.00 116.91 94 ASP B O 1
ATOM 573 N N . VAL A 1 104 ? 7.320 4.024 65.575 1.00 106.72 95 VAL B N 1
ATOM 574 C CA . VAL A 1 104 ? 7.044 3.069 64.507 1.00 101.01 95 VAL B CA 1
ATOM 575 C C . VAL A 1 104 ? 7.778 1.746 64.716 1.00 94.32 95 VAL B C 1
ATOM 576 O O . VAL A 1 104 ? 8.665 1.637 65.562 1.00 92.76 95 VAL B O 1
ATOM 580 N N . GLN A 1 105 ? 7.396 0.745 63.931 1.00 94.56 96 GLN B N 1
ATOM 581 C CA . GLN A 1 105 ? 8.083 -0.540 63.915 1.00 89.27 96 GLN B CA 1
ATOM 582 C C . GLN A 1 105 ? 8.686 -0.781 62.542 1.00 85.83 96 GLN B C 1
ATOM 583 O O . GLN A 1 105 ? 8.134 -0.345 61.534 1.00 88.44 96 GLN B O 1
ATOM 589 N N . VAL A 1 106 ? 9.822 -1.465 62.504 1.00 84.05 97 VAL B N 1
ATOM 590 C CA . VAL A 1 106 ? 10.362 -1.941 61.240 1.00 81.51 97 VAL B CA 1
ATOM 591 C C . VAL A 1 106 ? 10.163 -3.444 61.156 1.00 82.07 97 VAL B C 1
ATOM 592 O O . VAL A 1 106 ? 10.677 -4.193 61.987 1.00 81.56 97 VAL B O 1
ATOM 596 N N . LEU A 1 107 ? 9.399 -3.884 60.164 1.00 81.55 98 LEU B N 1
ATOM 597 C CA . LEU A 1 107 ? 9.207 -5.311 59.956 1.00 80.00 98 LEU B CA 1
ATOM 598 C C . LEU A 1 107 ? 10.397 -5.855 59.183 1.00 74.75 98 LEU B C 1
ATOM 599 O O . LEU A 1 107 ? 10.313 -6.083 57.978 1.00 70.15 98 LEU B O 1
ATOM 604 N N . ALA A 1 108 ? 11.509 -6.049 59.881 1.00 76.39 99 ALA B N 1
ATOM 605 C CA . ALA A 1 108 ? 12.738 -6.503 59.246 1.00 75.67 99 ALA B CA 1
ATOM 606 C C . ALA A 1 108 ? 12.642 -7.962 58.815 1.00 74.42 99 ALA B C 1
ATOM 607 O O . ALA A 1 108 ? 12.393 -8.849 59.633 1.00 74.39 99 ALA B O 1
ATOM 609 N N . ILE A 1 109 ? 12.830 -8.201 57.522 1.00 71.96 100 ILE B N 1
ATOM 610 C CA . ILE A 1 109 ? 12.925 -9.558 57.003 1.00 74.37 100 ILE B CA 1
ATOM 611 C C . ILE A 1 109 ? 14.337 -9.789 56.471 1.00 78.50 100 ILE B C 1
ATOM 612 O O . ILE A 1 109 ? 14.683 -9.358 55.369 1.00 76.33 100 ILE B O 1
ATOM 617 N N . GLU A 1 110 ? 15.153 -10.455 57.280 1.00 81.63 101 GLU B N 1
ATOM 618 C CA . GLU A 1 110 ? 16.545 -10.715 56.940 1.00 83.90 101 GLU B CA 1
ATOM 619 C C . GLU A 1 110 ? 16.689 -12.018 56.163 1.00 86.05 101 GLU B C 1
ATOM 620 O O . GLU A 1 110 ? 15.844 -12.906 56.277 1.00 89.15 101 GLU B O 1
ATOM 626 N N . PRO A 1 111 ? 17.756 -12.130 55.357 1.00 86.68 102 PRO B N 1
ATOM 627 C CA . PRO A 1 111 ? 18.051 -13.375 54.639 1.00 87.06 102 PRO B CA 1
ATOM 628 C C . PRO A 1 111 ? 18.236 -14.570 55.569 1.00 89.24 102 PRO B C 1
ATOM 629 O O . PRO A 1 111 ? 19.042 -14.515 56.498 1.00 88.34 102 PRO B O 1
ATOM 633 N N . GLY A 1 112 ? 17.483 -15.636 55.316 1.00 92.26 103 GLY B N 1
ATOM 634 C CA . GLY A 1 112 ? 17.618 -16.869 56.068 1.00 96.96 103 GLY B CA 1
ATOM 635 C C . GLY A 1 112 ? 17.141 -16.789 57.505 1.00 97.33 103 GLY B C 1
ATOM 636 O O . GLY A 1 112 ? 17.578 -17.570 58.350 1.00 101.21 103 GLY B O 1
ATOM 637 N N . LYS A 1 113 ? 16.244 -15.849 57.788 1.00 98.16 104 LYS B N 1
ATOM 638 C CA . LYS A 1 113 ? 15.706 -15.699 59.136 1.00 96.31 104 LYS B CA 1
ATOM 639 C C . LYS A 1 113 ? 14.243 -15.267 59.141 1.00 97.35 104 LYS B C 1
ATOM 640 O O . LYS A 1 113 ? 13.762 -14.639 58.198 1.00 95.40 104 LYS B O 1
ATOM 646 N N . ASN A 1 114 ? 13.545 -15.614 60.218 1.00 97.07 105 ASN B N 1
ATOM 647 C CA . ASN A 1 114 ? 12.156 -15.221 60.409 1.00 97.84 105 ASN B CA 1
ATOM 648 C C . ASN A 1 114 ? 12.032 -13.712 60.604 1.00 92.76 105 ASN B C 1
ATOM 649 O O . ASN A 1 114 ? 12.953 -13.077 61.117 1.00 89.78 105 ASN B O 1
ATOM 651 N N . PRO A 1 115 ? 10.894 -13.131 60.189 1.00 92.05 106 PRO B N 1
ATOM 652 C CA . PRO A 1 115 ? 10.685 -11.682 60.304 1.00 87.88 106 PRO B CA 1
ATOM 653 C C . PRO A 1 115 ? 10.709 -11.184 61.747 1.00 85.49 106 PRO B C 1
ATOM 654 O O . PRO A 1 115 ? 10.323 -11.911 62.663 1.00 85.84 106 PRO B O 1
ATOM 658 N N . LYS A 1 116 ? 11.167 -9.951 61.937 1.00 84.61 107 LYS B N 1
ATOM 659 C CA . LYS A 1 116 ? 11.237 -9.345 63.261 1.00 86.50 107 LYS B CA 1
ATOM 660 C C . LYS A 1 116 ? 10.521 -7.999 63.277 1.00 86.37 107 LYS B C 1
ATOM 661 O O . LYS A 1 116 ? 10.444 -7.316 62.258 1.00 84.47 107 LYS B O 1
ATOM 667 N N . HIS A 1 117 ? 10.003 -7.624 64.442 1.00 88.83 108 HIS B N 1
ATOM 668 C CA . HIS A 1 117 ? 9.338 -6.338 64.612 1.00 88.75 108 HIS B CA 1
ATOM 669 C C . HIS A 1 117 ? 10.125 -5.477 65.593 1.00 87.77 108 HIS B C 1
ATOM 670 O O . HIS A 1 117 ? 10.057 -5.691 66.802 1.00 91.44 108 HIS B O 1
ATOM 677 N N . VAL A 1 118 ? 10.875 -4.507 65.077 1.00 86.19 109 VAL B N 1
ATOM 678 C CA . VAL A 1 118 ? 11.705 -3.661 65.930 1.00 83.83 109 VAL B CA 1
ATOM 679 C C . VAL A 1 118 ? 11.138 -2.248 66.044 1.00 84.83 109 VAL B C 1
ATOM 680 O O . VAL A 1 118 ? 11.090 -1.502 65.066 1.00 81.98 109 VAL B O 1
ATOM 684 N N . GLN A 1 119 ? 10.718 -1.891 67.254 1.00 85.76 110 GLN B N 1
ATOM 685 C CA . GLN A 1 119 ? 10.092 -0.602 67.520 1.00 90.67 110 GLN B CA 1
ATOM 686 C C . GLN A 1 119 ? 11.117 0.436 67.970 1.00 91.91 110 GLN B C 1
ATOM 687 O O . GLN A 1 119 ? 11.888 0.196 68.898 1.00 90.54 110 GLN B O 1
ATOM 693 N N . THR A 1 120 ? 11.119 1.588 67.307 1.00 95.57 111 THR B N 1
ATOM 694 C CA . THR A 1 120 ? 12.063 2.658 67.619 1.00 96.09 111 THR B CA 1
ATOM 695 C C . THR A 1 120 ? 11.476 4.029 67.295 1.00 102.19 111 THR B C 1
ATOM 696 O O . THR A 1 120 ? 10.992 4.257 66.186 1.00 104.64 111 THR B O 1
ATOM 700 N N . LYS A 1 121 ? 11.502 4.937 68.266 1.00 100.81 112 LYS B N 1
ATOM 701 C CA . LYS A 1 121 ? 11.010 6.289 68.031 1.00 103.34 112 LYS B CA 1
ATOM 702 C C . LYS A 1 121 ? 12.005 7.037 67.150 1.00 102.31 112 LYS B C 1
ATOM 703 O O . LYS A 1 121 ? 13.126 7.319 67.571 1.00 100.88 112 LYS B O 1
ATOM 709 N N . PRO A 1 122 ? 11.587 7.360 65.919 1.00 104.66 113 PRO B N 1
ATOM 710 C CA . PRO A 1 122 ? 12.460 7.846 64.844 1.00 104.52 113 PRO B CA 1
ATOM 711 C C . PRO A 1 122 ? 13.102 9.210 65.094 1.00 108.05 113 PRO B C 1
ATOM 712 O O . PRO A 1 122 ? 12.502 10.087 65.717 1.00 113.60 113 PRO B O 1
ATOM 716 N N . GLY A 1 123 ? 14.326 9.367 64.598 1.00 105.25 114 GLY B N 1
ATOM 717 C CA . GLY A 1 123 ? 14.985 10.658 64.549 1.00 105.25 114 GLY B CA 1
ATOM 718 C C . GLY A 1 123 ? 14.637 11.325 63.234 1.00 105.99 114 GLY B C 1
ATOM 719 O O . GLY A 1 123 ? 13.713 10.890 62.547 1.00 105.38 114 GLY B O 1
ATOM 720 N N . LEU A 1 124 ? 15.370 12.369 62.866 1.00 110.00 115 LEU B N 1
ATOM 721 C CA . LEU A 1 124 ? 15.027 13.121 61.664 1.00 112.21 115 LEU B CA 1
ATOM 722 C C . LEU A 1 124 ? 16.169 13.226 60.660 1.00 109.24 115 LEU B C 1
ATOM 723 O O . LEU A 1 124 ? 17.316 13.481 61.028 1.00 106.02 115 LEU B O 1
ATOM 728 N N . PHE A 1 125 ? 15.842 13.029 59.387 1.00 113.23 116 PHE B N 1
ATOM 729 C CA . PHE A 1 125 ? 16.773 13.318 58.303 1.00 114.09 116 PHE B CA 1
ATOM 730 C C . PHE A 1 125 ? 16.525 14.702 57.729 1.00 118.42 116 PHE B C 1
ATOM 731 O O . PHE A 1 125 ? 15.793 14.847 56.748 1.00 120.74 116 PHE B O 1
ATOM 739 N N . LYS A 1 126 ? 17.123 15.719 58.338 1.00 118.63 117 LYS B N 1
ATOM 740 C CA . LYS A 1 126 ? 17.022 17.061 57.793 1.00 123.67 117 LYS B CA 1
ATOM 741 C C . LYS A 1 126 ? 17.895 17.177 56.571 1.00 123.46 117 LYS B C 1
ATOM 742 O O . LYS A 1 126 ? 19.058 17.570 56.656 1.00 128.01 117 LYS B O 1
ATOM 744 N N . THR A 1 127 ? 17.323 16.814 55.432 1.00 125.61 118 THR B N 1
ATOM 745 C CA . THR A 1 127 ? 17.995 17.007 54.165 1.00 125.93 118 THR B CA 1
ATOM 746 C C . THR A 1 127 ? 18.261 18.480 53.884 1.00 134.02 118 THR B C 1
ATOM 747 O O . THR A 1 127 ? 17.962 19.338 54.702 1.00 140.43 118 THR B O 1
ATOM 749 N N . LEU A 1 128 ? 18.845 18.761 52.724 1.00 128.36 119 LEU B N 1
ATOM 750 C CA . LEU A 1 128 ? 18.987 20.138 52.268 1.00 136.81 119 LEU B CA 1
ATOM 751 C C . LEU A 1 128 ? 17.609 20.772 52.075 1.00 143.10 119 LEU B C 1
ATOM 752 O O . LEU A 1 128 ? 17.402 21.947 52.388 1.00 149.03 119 LEU B O 1
ATOM 754 N N . THR A 1 129 ? 16.671 19.992 51.545 1.00 140.57 120 THR B N 1
ATOM 755 C CA . THR A 1 129 ? 15.312 20.468 51.301 1.00 144.75 120 THR B CA 1
ATOM 756 C C . THR A 1 129 ? 14.295 19.322 51.255 1.00 143.95 120 THR B C 1
ATOM 757 O O . THR A 1 129 ? 13.987 18.796 50.179 1.00 147.46 120 THR B O 1
ATOM 759 N N . GLY A 1 130 ? 13.768 18.934 52.414 1.00 136.66 121 GLY B N 1
ATOM 760 C CA . GLY A 1 130 ? 14.044 19.606 53.669 1.00 139.10 121 GLY B CA 1
ATOM 761 C C . GLY A 1 130 ? 14.270 18.669 54.847 1.00 133.97 121 GLY B C 1
ATOM 762 O O . GLY A 1 130 ? 15.335 18.686 55.453 1.00 132.18 121 GLY B O 1
ATOM 763 N N . GLU A 1 131 ? 13.248 17.892 55.206 1.00 132.75 122 GLU B N 1
ATOM 764 C CA . GLU A 1 131 ? 13.295 16.947 56.334 1.00 125.35 122 GLU B CA 1
ATOM 765 C C . GLU A 1 131 ? 12.325 15.762 56.176 1.00 118.95 122 GLU B C 1
ATOM 766 O O . GLU A 1 131 ? 11.193 15.900 55.691 1.00 119.46 122 GLU B O 1
ATOM 768 N N . ILE A 1 132 ? 12.802 14.588 56.571 1.00 122.15 123 ILE B N 1
ATOM 769 C CA . ILE A 1 132 ? 12.018 13.363 56.532 1.00 120.81 123 ILE B CA 1
ATOM 770 C C . ILE A 1 132 ? 12.461 12.415 57.651 1.00 117.89 123 ILE B C 1
ATOM 771 O O . ILE A 1 132 ? 13.647 12.324 57.973 1.00 117.43 123 ILE B O 1
ATOM 776 N N . GLY A 1 133 ? 11.485 11.751 58.264 1.00 116.90 124 GLY B N 1
ATOM 777 C CA . GLY A 1 133 ? 11.729 10.857 59.379 1.00 111.27 124 GLY B CA 1
ATOM 778 C C . GLY A 1 133 ? 12.686 9.726 59.060 1.00 105.08 124 GLY B C 1
ATOM 779 O O . GLY A 1 133 ? 12.761 9.265 57.921 1.00 107.58 124 GLY B O 1
ATOM 780 N N . ALA A 1 134 ? 13.421 9.279 60.075 1.00 102.75 125 ALA B N 1
ATOM 781 C CA . ALA A 1 134 ? 14.418 8.230 59.896 1.00 94.95 125 ALA B CA 1
ATOM 782 C C . ALA A 1 134 ? 14.617 7.398 61.161 1.00 92.85 125 ALA B C 1
ATOM 783 O O . ALA A 1 134 ? 14.376 7.871 62.269 1.00 94.10 125 ALA B O 1
ATOM 785 N N . VAL A 1 135 ? 15.073 6.160 60.987 1.00 86.01 126 VAL B N 1
ATOM 786 C CA . VAL A 1 135 ? 15.273 5.249 62.113 1.00 84.17 126 VAL B CA 1
ATOM 787 C C . VAL A 1 135 ? 16.721 4.770 62.229 1.00 84.83 126 VAL B C 1
ATOM 788 O O . VAL A 1 135 ? 17.405 4.574 61.224 1.00 85.25 126 VAL B O 1
ATOM 792 N N . THR A 1 136 ? 17.180 4.582 63.463 1.00 80.74 127 THR B N 1
ATOM 793 C CA . THR A 1 136 ? 18.541 4.117 63.718 1.00 78.19 127 THR B CA 1
ATOM 794 C C . THR A 1 136 ? 18.591 2.605 63.903 1.00 74.30 127 THR B C 1
ATOM 795 O O . THR A 1 136 ? 18.987 2.112 64.959 1.00 72.93 127 THR B O 1
ATOM 799 N N . LEU A 1 137 ? 18.187 1.875 62.869 1.00 73.77 128 LEU B N 1
ATOM 800 C CA . LEU A 1 137 ? 18.227 0.420 62.900 1.00 72.02 128 LEU B CA 1
ATOM 801 C C . LEU A 1 137 ? 19.178 -0.118 61.838 1.00 72.40 128 LEU B C 1
ATOM 802 O O . LEU A 1 137 ? 19.237 0.400 60.723 1.00 72.93 128 LEU B O 1
ATOM 807 N N . ASP A 1 138 ? 19.918 -1.163 62.191 1.00 72.00 129 ASP B N 1
ATOM 808 C CA . ASP A 1 138 ? 20.919 -1.731 61.297 1.00 71.46 129 ASP B CA 1
ATOM 809 C C . ASP A 1 138 ? 20.703 -3.228 61.103 1.00 70.28 129 ASP B C 1
ATOM 810 O O . ASP A 1 138 ? 21.133 -4.036 61.925 1.00 78.02 129 ASP B O 1
ATOM 815 N N . PHE A 1 139 ? 20.037 -3.592 60.012 1.00 68.62 130 PHE B N 1
ATOM 816 C CA . PHE A 1 139 ? 19.753 -4.994 59.727 1.00 63.97 130 PHE B CA 1
ATOM 817 C C . PHE A 1 139 ? 20.657 -5.534 58.621 1.00 61.09 130 PHE B C 1
ATOM 818 O O . PHE A 1 139 ? 21.391 -4.782 57.985 1.00 55.17 130 PHE B O 1
ATOM 826 N N . LYS A 1 140 ? 20.596 -6.843 58.400 1.00 60.47 131 LYS B N 1
ATOM 827 C CA . LYS A 1 140 ? 21.448 -7.507 57.417 1.00 64.44 131 LYS B CA 1
ATOM 828 C C . LYS A 1 140 ? 21.170 -7.035 55.990 1.00 64.44 131 LYS B C 1
ATOM 829 O O . LYS A 1 140 ? 20.070 -6.571 55.690 1.00 64.59 131 LYS B O 1
ATOM 835 N N . PRO A 1 141 ? 22.178 -7.137 55.108 1.00 67.63 132 PRO B N 1
ATOM 836 C CA . PRO A 1 141 ? 21.988 -6.839 53.684 1.00 66.87 132 PRO B CA 1
ATOM 837 C C . PRO A 1 141 ? 20.905 -7.714 53.064 1.00 68.02 132 PRO B C 1
ATOM 838 O O . PRO A 1 141 ? 20.986 -8.939 53.144 1.00 67.71 132 PRO B O 1
ATOM 842 N N . GLY A 1 142 ? 19.904 -7.087 52.456 1.00 67.62 133 GLY B N 1
ATOM 843 C CA . GLY A 1 142 ? 18.787 -7.811 51.879 1.00 69.27 133 GLY B CA 1
ATOM 844 C C . GLY A 1 142 ? 17.482 -7.451 52.561 1.00 67.09 133 GLY B C 1
ATOM 845 O O . GLY A 1 142 ? 16.424 -7.983 52.225 1.00 69.54 133 GLY B O 1
ATOM 846 N N . THR A 1 143 ? 17.561 -6.540 53.526 1.00 63.54 134 THR B N 1
ATOM 847 C CA . THR A 1 143 ? 16.381 -6.086 54.252 1.00 63.15 134 THR B CA 1
ATOM 848 C C . THR A 1 143 ? 15.805 -4.819 53.636 1.00 64.43 134 THR B C 1
ATOM 849 O O . THR A 1 143 ? 14.898 -4.204 54.196 1.00 70.63 134 THR B O 1
ATOM 853 N N . ALA A 1 144 ? 16.341 -4.428 52.485 1.00 61.85 135 ALA B N 1
ATOM 854 C CA . ALA A 1 144 ? 15.841 -3.260 51.773 1.00 63.03 135 ALA B CA 1
ATOM 855 C C . ALA A 1 144 ? 14.431 -3.522 51.259 1.00 64.65 135 ALA B C 1
ATOM 856 O O . ALA A 1 144 ? 14.190 -4.497 50.547 1.00 63.72 135 ALA B O 1
ATOM 858 N N . GLY A 1 145 ? 13.502 -2.649 51.630 1.00 65.70 136 GLY B N 1
ATOM 859 C CA . GLY A 1 145 ? 12.116 -2.803 51.231 1.00 74.09 136 GLY B CA 1
ATOM 860 C C . GLY A 1 145 ? 11.245 -3.298 52.368 1.00 78.08 136 GLY B C 1
ATOM 861 O O . GLY A 1 145 ? 10.037 -3.471 52.203 1.00 84.24 136 GLY B O 1
ATOM 862 N N . SER A 1 146 ? 11.860 -3.536 53.523 1.00 75.07 137 SER B N 1
ATOM 863 C CA . SER A 1 146 ? 11.117 -3.928 54.714 1.00 71.49 137 SER B CA 1
ATOM 864 C C . SER A 1 146 ? 10.190 -2.798 55.144 1.00 71.16 137 SER B C 1
ATOM 865 O O . SER A 1 146 ? 10.623 -1.654 55.282 1.00 69.85 137 SER B O 1
ATOM 868 N N . PRO A 1 147 ? 8.906 -3.119 55.352 1.00 74.72 138 PRO B N 1
ATOM 869 C CA . PRO A 1 147 ? 7.886 -2.123 55.693 1.00 77.69 138 PRO B CA 1
ATOM 870 C C . PRO A 1 147 ? 8.094 -1.481 57.060 1.00 78.77 138 PRO B C 1
ATOM 871 O O . PRO A 1 147 ? 8.408 -2.173 58.028 1.00 78.14 138 PRO B O 1
ATOM 875 N N . ILE A 1 148 ? 7.922 -0.165 57.126 1.00 83.33 139 ILE B N 1
ATOM 876 C CA . ILE A 1 148 ? 7.882 0.538 58.400 1.00 87.37 139 ILE B CA 1
ATOM 877 C C . ILE A 1 148 ? 6.416 0.750 58.767 1.00 92.58 139 ILE B C 1
ATOM 878 O O . ILE A 1 148 ? 5.645 1.306 57.983 1.00 95.16 139 ILE B O 1
ATOM 883 N N . ILE A 1 149 ? 6.036 0.303 59.959 1.00 88.57 140 ILE B N 1
ATOM 884 C CA . ILE A 1 149 ? 4.627 0.079 60.270 1.00 93.90 140 ILE B CA 1
ATOM 885 C C . ILE A 1 149 ? 4.014 1.127 61.206 1.00 95.37 140 ILE B C 1
ATOM 886 O O . ILE A 1 149 ? 4.678 1.655 62.099 1.00 95.42 140 ILE B O 1
ATOM 891 N N . ASN A 1 150 ? 2.740 1.429 60.964 1.00 101.66 141 ASN B N 1
ATOM 892 C CA . ASN A 1 150 ? 1.987 2.398 61.754 1.00 105.33 141 ASN B CA 1
ATOM 893 C C . ASN A 1 150 ? 1.387 1.763 63.004 1.00 108.22 141 ASN B C 1
ATOM 894 O O . ASN A 1 150 ? 1.402 0.544 63.157 1.00 107.10 141 ASN B O 1
ATOM 899 N N . LYS A 1 151 ? 0.854 2.590 63.896 1.00 110.33 142 LYS B N 1
ATOM 900 C CA . LYS A 1 151 ? 0.154 2.081 65.069 1.00 112.13 142 LYS B CA 1
ATOM 901 C C . LYS A 1 151 ? -1.183 1.474 64.656 1.00 116.49 142 LYS B C 1
ATOM 902 O O . LYS A 1 151 ? -1.695 0.565 65.310 1.00 118.52 142 LYS B O 1
ATOM 908 N N . LYS A 1 152 ? -1.735 1.979 63.558 1.00 118.98 143 LYS B N 1
ATOM 909 C CA . LYS A 1 152 ? -2.983 1.463 63.011 1.00 124.28 143 LYS B CA 1
ATOM 910 C C . LYS A 1 152 ? -2.732 0.197 62.199 1.00 121.49 143 LYS B C 1
ATOM 911 O O . LYS A 1 152 ? -3.665 -0.533 61.862 1.00 125.65 143 LYS B O 1
ATOM 917 N N . GLY A 1 153 ? -1.465 -0.053 61.883 1.00 114.94 144 GLY B N 1
ATOM 918 C CA . GLY A 1 153 ? -1.084 -1.231 61.127 1.00 112.15 144 GLY B CA 1
ATOM 919 C C . GLY A 1 153 ? -0.933 -0.956 59.644 1.00 111.73 144 GLY B C 1
ATOM 920 O O . GLY A 1 153 ? -1.113 -1.849 58.817 1.00 111.66 144 GLY B O 1
ATOM 921 N N . LYS A 1 154 ? -0.603 0.285 59.304 1.00 110.45 145 LYS B N 1
ATOM 922 C CA . LYS A 1 154 ? -0.405 0.665 57.911 1.00 109.79 145 LYS B CA 1
ATOM 923 C C . LYS A 1 154 ? 1.072 0.901 57.621 1.00 103.31 145 LYS B C 1
ATOM 924 O O . LYS A 1 154 ? 1.813 1.370 58.482 1.00 100.57 145 LYS B O 1
ATOM 926 N N . VAL A 1 155 ? 1.504 0.563 56.412 1.00 101.27 146 VAL B N 1
ATOM 927 C CA . VAL A 1 155 ? 2.876 0.836 56.008 1.00 95.80 146 VAL B CA 1
ATOM 928 C C . VAL A 1 155 ? 3.075 2.347 55.956 1.00 99.35 146 VAL B C 1
ATOM 929 O O . VAL A 1 155 ? 2.238 3.071 55.418 1.00 105.66 146 VAL B O 1
ATOM 933 N N . ILE A 1 156 ? 4.172 2.823 56.532 1.00 100.85 147 ILE B N 1
ATOM 934 C CA . ILE A 1 156 ? 4.395 4.256 56.656 1.00 102.97 147 ILE B CA 1
ATOM 935 C C . ILE A 1 156 ? 5.682 4.673 55.946 1.00 99.04 147 ILE B C 1
ATOM 936 O O . ILE A 1 156 ? 6.035 5.853 55.909 1.00 96.84 147 ILE B O 1
ATOM 941 N N . GLY A 1 157 ? 6.369 3.694 55.368 1.00 97.64 148 GLY B N 1
ATOM 942 C CA . GLY A 1 157 ? 7.594 3.950 54.634 1.00 97.38 148 GLY B CA 1
ATOM 943 C C . GLY A 1 157 ? 8.399 2.689 54.390 1.00 91.81 148 GLY B C 1
ATOM 944 O O . GLY A 1 157 ? 7.974 1.592 54.753 1.00 92.49 148 GLY B O 1
ATOM 945 N N . LEU A 1 158 ? 9.567 2.845 53.776 1.00 90.89 149 LEU B N 1
ATOM 946 C CA . LEU A 1 158 ? 10.417 1.704 53.454 1.00 84.37 149 LEU B CA 1
ATOM 947 C C . LEU A 1 158 ? 11.798 1.808 54.091 1.00 81.95 149 LEU B C 1
ATOM 948 O O . LEU A 1 158 ? 12.449 2.850 54.026 1.00 84.56 149 LEU B O 1
ATOM 953 N N . TYR A 1 159 ? 12.235 0.715 54.708 1.00 79.57 150 TYR B N 1
ATOM 954 C CA . TYR A 1 159 ? 13.591 0.613 55.229 1.00 75.40 150 TYR B CA 1
ATOM 955 C C . TYR A 1 159 ? 14.519 0.121 54.123 1.00 71.77 150 TYR B C 1
ATOM 956 O O . TYR A 1 159 ? 14.157 -0.772 53.357 1.00 71.62 150 TYR B O 1
ATOM 965 N N . GLY A 1 160 ? 15.710 0.704 54.035 1.00 69.32 151 GLY B N 1
ATOM 966 C CA . GLY A 1 160 ? 16.679 0.260 53.051 1.00 69.50 151 GLY B CA 1
ATOM 967 C C . GLY A 1 160 ? 17.577 1.343 52.486 1.00 69.77 151 GLY B C 1
ATOM 968 O O . GLY A 1 160 ? 18.675 1.055 52.019 1.00 67.89 151 GLY B O 1
ATOM 969 N N . ASN A 1 161 ? 17.114 2.588 52.517 1.00 78.53 152 ASN B N 1
ATOM 970 C CA . ASN A 1 161 ? 17.899 3.699 51.990 1.00 79.62 152 ASN B CA 1
ATOM 971 C C . ASN A 1 161 ? 18.250 4.707 53.078 1.00 81.66 152 ASN B C 1
ATOM 972 O O . ASN A 1 161 ? 17.394 5.469 53.528 1.00 88.77 152 ASN B O 1
ATOM 977 N N . GLY A 1 162 ? 19.512 4.707 53.495 1.00 80.54 153 GLY B N 1
ATOM 978 C CA . GLY A 1 162 ? 19.957 5.585 54.562 1.00 83.00 153 GLY B CA 1
ATOM 979 C C . GLY A 1 162 ? 21.379 6.086 54.395 1.00 81.69 153 GLY B C 1
ATOM 980 O O . GLY A 1 162 ? 21.864 6.251 53.275 1.00 82.80 153 GLY B O 1
ATOM 981 N N . VAL A 1 163 ? 22.049 6.325 55.519 1.00 81.78 154 VAL B N 1
ATOM 982 C CA . VAL A 1 163 ? 23.397 6.881 55.508 1.00 85.63 154 VAL B CA 1
ATOM 983 C C . VAL A 1 163 ? 24.130 6.546 56.810 1.00 86.59 154 VAL B C 1
ATOM 984 O O . VAL A 1 163 ? 23.504 6.284 57.838 1.00 86.51 154 VAL B O 1
ATOM 988 N N . VAL A 1 164 ? 25.459 6.539 56.757 1.00 85.56 155 VAL B N 1
ATOM 989 C CA . VAL A 1 164 ? 26.279 6.299 57.938 1.00 84.87 155 VAL B CA 1
ATOM 990 C C . VAL A 1 164 ? 26.746 7.627 58.533 1.00 89.11 155 VAL B C 1
ATOM 991 O O . VAL A 1 164 ? 27.066 8.563 57.800 1.00 96.10 155 VAL B O 1
ATOM 995 N N . THR A 1 165 ? 26.773 7.709 59.860 1.00 85.55 156 THR B N 1
ATOM 996 C CA . THR A 1 165 ? 27.200 8.924 60.545 1.00 90.30 156 THR B CA 1
ATOM 997 C C . THR A 1 165 ? 28.702 8.914 60.821 1.00 93.41 156 THR B C 1
ATOM 998 O O . THR A 1 165 ? 29.423 8.034 60.350 1.00 91.05 156 THR B O 1
ATOM 1002 N N . LYS A 1 166 ? 29.166 9.897 61.587 1.00 94.36 157 LYS B N 1
ATOM 1003 C CA . LYS A 1 166 ? 30.578 9.993 61.941 1.00 95.37 157 LYS B CA 1
ATOM 1004 C C . LYS A 1 166 ? 30.956 8.943 62.980 1.00 94.82 157 LYS B C 1
ATOM 1005 O O . LYS A 1 166 ? 32.135 8.658 63.191 1.00 95.27 157 LYS B O 1
ATOM 1011 N N . SER A 1 167 ? 29.945 8.374 63.627 1.00 91.03 158 SER B N 1
ATOM 1012 C CA . SER A 1 167 ? 30.159 7.361 64.652 1.00 91.55 158 SER B CA 1
ATOM 1013 C C . SER A 1 167 ? 30.391 5.990 64.029 1.00 89.98 158 SER B C 1
ATOM 1014 O O . SER A 1 167 ? 30.913 5.082 64.676 1.00 90.45 158 SER B O 1
ATOM 1017 N N . GLY A 1 168 ? 30.003 5.849 62.766 1.00 90.04 159 GLY B N 1
ATOM 1018 C CA . GLY A 1 168 ? 30.071 4.569 62.088 1.00 88.41 159 GLY B CA 1
ATOM 1019 C C . GLY A 1 168 ? 28.755 3.830 62.230 1.00 86.11 159 GLY B C 1
ATOM 1020 O O . GLY A 1 168 ? 28.631 2.670 61.837 1.00 88.34 159 GLY B O 1
ATOM 1021 N N . ASP A 1 169 ? 27.768 4.514 62.800 1.00 80.55 160 ASP B N 1
ATOM 1022 C CA . ASP A 1 169 ? 26.444 3.938 63.002 1.00 78.87 160 ASP B CA 1
ATOM 1023 C C . ASP A 1 169 ? 25.575 4.128 61.765 1.00 76.39 160 ASP B C 1
ATOM 1024 O O . ASP A 1 169 ? 25.716 5.113 61.041 1.00 77.67 160 ASP B O 1
ATOM 1029 N N . TYR A 1 170 ? 24.672 3.182 61.529 1.00 80.77 161 TYR B N 1
ATOM 1030 C CA . TYR A 1 170 ? 23.812 3.229 60.353 1.00 78.22 161 TYR B CA 1
ATOM 1031 C C . TYR A 1 170 ? 22.425 3.769 60.685 1.00 77.13 161 TYR B C 1
ATOM 1032 O O . TYR A 1 170 ? 21.781 3.319 61.633 1.00 76.77 161 TYR B O 1
ATOM 1041 N N . VAL A 1 171 ? 21.976 4.740 59.896 1.00 78.60 162 VAL B N 1
ATOM 1042 C CA . VAL A 1 171 ? 20.643 5.311 60.052 1.00 82.28 162 VAL B CA 1
ATOM 1043 C C . VAL A 1 171 ? 19.899 5.293 58.721 1.00 81.07 162 VAL B C 1
ATOM 1044 O O . VAL A 1 171 ? 20.364 5.867 57.736 1.00 81.18 162 VAL B O 1
ATOM 1048 N N . SER A 1 172 ? 18.745 4.634 58.696 1.00 88.13 163 SER B N 1
ATOM 1049 C CA . SER A 1 172 ? 17.935 4.554 57.485 1.00 85.54 163 SER B CA 1
ATOM 1050 C C . SER A 1 172 ? 16.761 5.524 57.536 1.00 85.66 163 SER B C 1
ATOM 1051 O O . SER A 1 172 ? 16.206 5.785 58.602 1.00 88.39 163 SER B O 1
ATOM 1054 N N . ALA A 1 173 ? 16.386 6.049 56.374 1.00 139.50 164 ALA B N 1
ATOM 1055 C CA . ALA A 1 173 ? 15.281 6.995 56.283 1.00 138.03 164 ALA B CA 1
ATOM 1056 C C . ALA A 1 173 ? 13.965 6.291 55.985 1.00 136.09 164 ALA B C 1
ATOM 1057 O O . ALA A 1 173 ? 13.945 5.217 55.384 1.00 133.82 164 ALA B O 1
ATOM 1059 N N . ILE A 1 174 ? 12.868 6.909 56.408 1.00 137.18 165 ILE B N 1
ATOM 1060 C CA . ILE A 1 174 ? 11.538 6.399 56.112 1.00 135.33 165 ILE B CA 1
ATOM 1061 C C . ILE A 1 174 ? 11.080 6.926 54.755 1.00 128.88 165 ILE B C 1
ATOM 1062 O O . ILE A 1 174 ? 10.377 7.934 54.673 1.00 127.93 165 ILE B O 1
ATOM 1067 N N . THR A 1 175 ? 11.495 6.244 53.691 1.00 124.68 166 THR B N 1
ATOM 1068 C CA . THR A 1 175 ? 11.166 6.659 52.331 1.00 118.62 166 THR B CA 1
ATOM 1069 C C . THR A 1 175 ? 9.700 6.384 52.009 1.00 116.77 166 THR B C 1
ATOM 1070 O O . THR A 1 175 ? 9.222 5.260 52.160 1.00 117.70 166 THR B O 1
ATOM 1074 N N . GLN A 1 176 ? 8.994 7.415 51.555 1.00 114.31 167 GLN B N 1
ATOM 1075 C CA . GLN A 1 176 ? 7.563 7.298 51.303 1.00 112.86 167 GLN B CA 1
ATOM 1076 C C . GLN A 1 176 ? 7.121 8.069 50.059 1.00 107.55 167 GLN B C 1
ATOM 1077 O O . GLN A 1 176 ? 7.591 9.178 49.804 1.00 106.50 167 GLN B O 1
ATOM 1083 N N . ALA A 1 177 ? 6.216 7.474 49.287 1.00 110.89 168 ALA B N 1
ATOM 1084 C CA . ALA A 1 177 ? 5.649 8.140 48.118 1.00 104.25 168 ALA B CA 1
ATOM 1085 C C . ALA A 1 177 ? 4.652 9.213 48.542 1.00 106.41 168 ALA B C 1
ATOM 1086 O O . ALA A 1 177 ? 4.287 9.304 49.713 1.00 110.47 168 ALA B O 1
ATOM 1088 N N . GLU A 1 178 ? 4.207 10.019 47.584 1.00 107.24 169 GLU B N 1
ATOM 1089 C CA . GLU A 1 178 ? 3.314 11.133 47.881 1.00 109.16 169 GLU B CA 1
ATOM 1090 C C . GLU A 1 178 ? 1.890 10.883 47.397 1.00 106.43 169 GLU B C 1
ATOM 1091 O O . GLU A 1 178 ? 0.926 11.075 48.140 1.00 108.09 169 GLU B O 1
ATOM 1097 N N . ARG A 1 179 ? 1.766 10.468 46.141 1.00 102.63 170 ARG B N 1
ATOM 1098 C CA . ARG A 1 179 ? 0.462 10.210 45.543 1.00 101.81 170 ARG B CA 1
ATOM 1099 C C . ARG A 1 179 ? -0.155 8.932 46.103 1.00 103.26 170 ARG B C 1
ATOM 1100 O O . ARG A 1 179 ? -0.740 8.937 47.186 1.00 98.65 170 ARG B O 1
ATOM 1102 N N . ASP A 1 184 ? -1.436 12.331 37.689 1.00 105.39 175 ASP B N 1
ATOM 1103 C CA . ASP A 1 184 ? -1.932 12.319 36.317 1.00 103.97 175 ASP B CA 1
ATOM 1104 C C . ASP A 1 184 ? -1.340 13.468 35.506 1.00 105.08 175 ASP B C 1
ATOM 1105 O O . ASP A 1 184 ? -0.155 13.777 35.623 1.00 107.80 175 ASP B O 1
ATOM 1110 N N . TYR A 1 185 ? -2.174 14.096 34.683 1.00 100.78 176 TYR B N 1
ATOM 1111 C CA . TYR A 1 185 ? -1.734 15.199 33.838 1.00 95.98 176 TYR B CA 1
ATOM 1112 C C . TYR A 1 185 ? -2.815 16.270 33.721 1.00 92.47 176 TYR B C 1
ATOM 1113 O O . TYR A 1 185 ? -3.941 15.987 33.312 1.00 86.76 176 TYR B O 1
ATOM 1122 N N . GLU A 1 186 ? -2.465 17.499 34.090 1.00 95.09 177 GLU B N 1
ATOM 1123 C CA . GLU A 1 186 ? -3.383 18.625 33.967 1.00 95.99 177 GLU B CA 1
ATOM 1124 C C . GLU A 1 186 ? -3.267 19.261 32.582 1.00 93.06 177 GLU B C 1
ATOM 1125 O O . GLU A 1 186 ? -2.225 19.806 32.218 1.00 95.41 177 GLU B O 1
ATOM 1131 N N . VAL A 1 187 ? -4.345 19.178 31.810 1.00 88.71 178 VAL B N 1
ATOM 1132 C CA . VAL A 1 187 ? -4.355 19.700 30.449 1.00 83.10 178 VAL B CA 1
ATOM 1133 C C . VAL A 1 187 ? -4.768 21.167 30.407 1.00 81.88 178 VAL B C 1
ATOM 1134 O O . VAL A 1 187 ? -5.485 21.646 31.286 1.00 77.60 178 VAL B O 1
ATOM 1138 N N . ASP A 1 188 ? -4.308 21.875 29.380 1.00 81.97 179 ASP B N 1
ATOM 1139 C CA . ASP A 1 188 ? -4.690 23.266 29.177 1.00 86.14 179 ASP B CA 1
ATOM 1140 C C . ASP A 1 188 ? -6.160 23.336 28.779 1.00 88.68 179 ASP B C 1
ATOM 1141 O O . ASP A 1 188 ? -6.688 22.412 28.162 1.00 88.90 179 ASP B O 1
ATOM 1146 N N . GLU A 1 189 ? -6.818 24.434 29.133 1.00 89.30 180 GLU B N 1
ATOM 1147 C CA . GLU A 1 189 ? -8.252 24.567 28.905 1.00 87.13 180 GLU B CA 1
ATOM 1148 C C . GLU A 1 189 ? -8.584 24.923 27.458 1.00 86.52 180 GLU B C 1
ATOM 1149 O O . GLU A 1 189 ? -9.677 24.625 26.977 1.00 87.94 180 GLU B O 1
ATOM 1155 N N . ASP A 1 190 ? -7.641 25.553 26.763 1.00 82.76 181 ASP B N 1
ATOM 1156 C CA . ASP A 1 190 ? -7.903 26.051 25.416 1.00 82.00 181 ASP B CA 1
ATOM 1157 C C . ASP A 1 190 ? -7.789 24.962 24.351 1.00 74.03 181 ASP B C 1
ATOM 1158 O O . ASP A 1 190 ? -8.052 25.209 23.174 1.00 74.04 181 ASP B O 1
ATOM 1163 N N . ILE A 1 191 ? -7.398 23.758 24.760 1.00 72.88 182 ILE B N 1
ATOM 1164 C CA . ILE A 1 191 ? -7.366 22.631 23.835 1.00 65.89 182 ILE B CA 1
ATOM 1165 C C . ILE A 1 191 ? -8.789 22.138 23.595 1.00 67.14 182 ILE B C 1
ATOM 1166 O O . ILE A 1 191 ? -9.050 21.390 22.653 1.00 63.06 182 ILE B O 1
ATOM 1171 N N . PHE A 1 192 ? -9.704 22.568 24.459 1.00 67.02 183 PHE B N 1
ATOM 1172 C CA . PHE A 1 192 ? -11.117 22.242 24.319 1.00 67.37 183 PHE B CA 1
ATOM 1173 C C . PHE A 1 192 ? -11.858 23.364 23.602 1.00 65.66 183 PHE B C 1
ATOM 1174 O O . PHE A 1 192 ? -12.991 23.184 23.155 1.00 69.64 183 PHE B O 1
ATOM 1182 N N . ARG A 1 193 ? -11.212 24.522 23.506 1.00 61.23 184 ARG B N 1
ATOM 1183 C CA . ARG A 1 193 ? -11.804 25.685 22.852 1.00 63.03 184 ARG B CA 1
ATOM 1184 C C . ARG A 1 193 ? -12.083 25.404 21.381 1.00 64.89 184 ARG B C 1
ATOM 1185 O O . ARG A 1 193 ? -11.235 24.863 20.674 1.00 61.42 184 ARG B O 1
ATOM 1187 N N . LYS A 1 194 ? -13.276 25.772 20.925 1.00 63.64 185 LYS B N 1
ATOM 1188 C CA . LYS A 1 194 ? -13.666 25.543 19.538 1.00 59.70 185 LYS B CA 1
ATOM 1189 C C . LYS A 1 194 ? -12.814 26.371 18.580 1.00 63.75 185 LYS B C 1
ATOM 1190 O O . LYS A 1 194 ? -12.178 27.345 18.987 1.00 68.80 185 LYS B O 1
ATOM 1196 N N . LYS A 1 195 ? -12.809 25.967 17.312 1.00 60.29 186 LYS B N 1
ATOM 1197 C CA . LYS A 1 195 ? -11.986 26.587 16.273 1.00 58.13 186 LYS B CA 1
ATOM 1198 C C . LYS A 1 195 ? -10.507 26.550 16.653 1.00 55.70 186 LYS B C 1
ATOM 1199 O O . LYS A 1 195 ? -9.747 27.468 16.345 1.00 55.26 186 LYS B O 1
ATOM 1205 N N . ARG A 1 196 ? -10.105 25.474 17.321 1.00 57.54 187 ARG B N 1
ATOM 1206 C CA . ARG A 1 196 ? -8.721 25.305 17.739 1.00 55.00 187 ARG B CA 1
ATOM 1207 C C . ARG A 1 196 ? -8.242 23.881 17.481 1.00 50.71 187 ARG B C 1
ATOM 1208 O O . ARG A 1 196 ? -8.882 22.914 17.897 1.00 50.62 187 ARG B O 1
ATOM 1216 N N . LEU A 1 197 ? -7.116 23.758 16.789 1.00 51.95 188 LEU B N 1
ATOM 1217 C CA . LEU A 1 197 ? -6.507 22.458 16.543 1.00 51.79 188 LEU B CA 1
ATOM 1218 C C . LEU A 1 197 ? -5.158 22.397 17.249 1.00 51.64 188 LEU B C 1
ATOM 1219 O O . LEU A 1 197 ? -4.228 23.120 16.891 1.00 53.23 188 LEU B O 1
ATOM 1224 N N . THR A 1 198 ? -5.057 21.538 18.256 1.00 51.34 189 THR B N 1
ATOM 1225 C CA . THR A 1 198 ? -3.817 21.392 19.007 1.00 47.72 189 THR B CA 1
ATOM 1226 C C . THR A 1 198 ? -3.099 20.105 18.622 1.00 47.77 189 THR B C 1
ATOM 1227 O O . THR A 1 198 ? -3.703 19.034 18.590 1.00 49.07 189 THR B O 1
ATOM 1231 N N . ILE A 1 199 ? -1.809 20.215 18.319 1.00 46.99 190 ILE B N 1
ATOM 1232 C CA . ILE A 1 199 ? -1.003 19.042 18.008 1.00 45.18 190 ILE B CA 1
ATOM 1233 C C . ILE A 1 199 ? -0.073 18.704 19.166 1.00 48.23 190 ILE B C 1
ATOM 1234 O O . ILE A 1 199 ? 0.857 19.451 19.471 1.00 48.05 190 ILE B O 1
ATOM 1239 N N . MET A 1 200 ? -0.335 17.574 19.813 1.00 45.40 191 MET B N 1
ATOM 1240 C CA . MET A 1 200 ? 0.469 17.144 20.948 1.00 44.28 191 MET B CA 1
ATOM 1241 C C . MET A 1 200 ? 1.647 16.289 20.496 1.00 44.99 191 MET B C 1
ATOM 1242 O O . MET A 1 200 ? 1.465 15.200 19.950 1.00 44.24 191 MET B O 1
ATOM 1247 N N . ASP A 1 201 ? 2.854 16.796 20.723 1.00 44.21 192 ASP B N 1
ATOM 1248 C CA . ASP A 1 201 ? 4.071 16.073 20.377 1.00 48.39 192 ASP B CA 1
ATOM 1249 C C . ASP A 1 201 ? 4.467 15.144 21.520 1.00 49.56 192 ASP B C 1
ATOM 1250 O O . ASP A 1 201 ? 5.163 15.551 22.449 1.00 52.44 192 ASP B O 1
ATOM 1255 N N . LEU A 1 202 ? 4.025 13.894 21.442 1.00 52.66 193 LEU B N 1
ATOM 1256 C CA . LEU A 1 202 ? 4.262 12.932 22.511 1.00 55.22 193 LEU B CA 1
ATOM 1257 C C . LEU A 1 202 ? 5.155 11.783 22.053 1.00 60.15 193 LEU B C 1
ATOM 1258 O O . LEU A 1 202 ? 4.826 11.067 21.108 1.00 55.43 193 LEU B O 1
ATOM 1263 N N . HIS A 1 203 ? 6.283 11.613 22.733 1.00 65.85 194 HIS B N 1
ATOM 1264 C CA . HIS A 1 203 ? 7.226 10.548 22.410 1.00 72.28 194 HIS B CA 1
ATOM 1265 C C . HIS A 1 203 ? 6.994 9.320 23.287 1.00 76.48 194 HIS B C 1
ATOM 1266 O O . HIS A 1 203 ? 6.554 9.452 24.429 1.00 78.44 194 HIS B O 1
ATOM 1273 N N . PRO A 1 204 ? 7.280 8.122 22.746 1.00 80.40 195 PRO B N 1
ATOM 1274 C CA . PRO A 1 204 ? 7.131 6.847 23.458 1.00 83.22 195 PRO B CA 1
ATOM 1275 C C . PRO A 1 204 ? 7.727 6.868 24.863 1.00 84.24 195 PRO B C 1
ATOM 1276 O O . PRO A 1 204 ? 8.930 7.072 25.026 1.00 84.15 195 PRO B O 1
ATOM 1280 N N . GLY A 1 205 ? 6.878 6.661 25.865 1.00 89.01 196 GLY B N 1
ATOM 1281 C CA . GLY A 1 205 ? 7.299 6.714 27.251 1.00 88.86 196 GLY B CA 1
ATOM 1282 C C . GLY A 1 205 ? 6.824 7.983 27.931 1.00 84.17 196 GLY B C 1
ATOM 1283 O O . GLY A 1 205 ? 7.415 8.432 28.914 1.00 84.03 196 GLY B O 1
ATOM 1284 N N . ALA A 1 206 ? 5.752 8.565 27.404 1.00 77.99 197 ALA B N 1
ATOM 1285 C CA . ALA A 1 206 ? 5.197 9.794 27.959 1.00 79.55 197 ALA B CA 1
ATOM 1286 C C . ALA A 1 206 ? 3.950 9.511 28.786 1.00 80.15 197 ALA B C 1
ATOM 1287 O O . ALA A 1 206 ? 3.385 10.414 29.403 1.00 83.43 197 ALA B O 1
ATOM 1289 N N . GLY A 1 207 ? 3.529 8.251 28.800 1.00 75.92 198 GLY B N 1
ATOM 1290 C CA . GLY A 1 207 ? 2.291 7.875 29.454 1.00 75.66 198 GLY B CA 1
ATOM 1291 C C . GLY A 1 207 ? 1.113 8.393 28.654 1.00 73.43 198 GLY B C 1
ATOM 1292 O O . GLY A 1 207 ? 0.040 8.641 29.202 1.00 78.11 198 GLY B O 1
ATOM 1293 N N . LYS A 1 208 ? 1.330 8.557 27.351 1.00 71.33 199 LYS B N 1
ATOM 1294 C CA . LYS A 1 208 ? 0.320 9.081 26.436 1.00 68.30 199 LYS B CA 1
ATOM 1295 C C . LYS A 1 208 ? -1.012 8.352 26.553 1.00 70.88 199 LYS B C 1
ATOM 1296 O O . LYS A 1 208 ? -2.043 8.960 26.841 1.00 71.11 199 LYS B O 1
ATOM 1302 N N . THR A 1 209 ? -0.979 7.044 26.331 1.00 67.35 200 THR B N 1
ATOM 1303 C CA . THR A 1 209 ? -2.192 6.238 26.316 1.00 67.70 200 THR B CA 1
ATOM 1304 C C . THR A 1 209 ? -2.791 6.085 27.712 1.00 65.03 200 THR B C 1
ATOM 1305 O O . THR A 1 209 ? -4.011 6.051 27.871 1.00 64.93 200 THR B O 1
ATOM 1309 N N . LYS A 1 210 ? -1.932 6.017 28.724 1.00 64.20 201 LYS B N 1
ATOM 1310 C CA . LYS A 1 210 ? -2.370 5.665 30.074 1.00 63.91 201 LYS B CA 1
ATOM 1311 C C . LYS A 1 210 ? -2.603 6.851 31.011 1.00 58.08 201 LYS B C 1
ATOM 1312 O O . LYS A 1 210 ? -3.342 6.731 31.988 1.00 64.12 201 LYS B O 1
ATOM 1318 N N . ARG A 1 211 ? -1.978 7.988 30.727 1.00 56.74 202 ARG B N 1
ATOM 1319 C CA . ARG A 1 211 ? -2.085 9.137 31.624 1.00 63.06 202 ARG B CA 1
ATOM 1320 C C . ARG A 1 211 ? -2.737 10.346 30.961 1.00 62.64 202 ARG B C 1
ATOM 1321 O O . ARG A 1 211 ? -3.691 10.915 31.493 1.00 62.89 202 ARG B O 1
ATOM 1323 N N . ILE A 1 212 ? -2.218 10.736 29.802 1.00 63.06 203 ILE B N 1
ATOM 1324 C CA . ILE A 1 212 ? -2.689 11.937 29.121 1.00 63.87 203 ILE B CA 1
ATOM 1325 C C . ILE A 1 212 ? -4.108 11.783 28.584 1.00 62.93 203 ILE B C 1
ATOM 1326 O O . ILE A 1 212 ? -5.006 12.537 28.960 1.00 63.26 203 ILE B O 1
ATOM 1331 N N . LEU A 1 213 ? -4.302 10.806 27.703 1.00 57.51 204 LEU B N 1
ATOM 1332 C CA . LEU A 1 213 ? -5.605 10.566 27.087 1.00 57.01 204 LEU B CA 1
ATOM 1333 C C . LEU A 1 213 ? -6.741 10.336 28.098 1.00 59.79 204 LEU B C 1
ATOM 1334 O O . LEU A 1 213 ? -7.818 10.907 27.934 1.00 62.99 204 LEU B O 1
ATOM 1339 N N . PRO A 1 214 ? -6.517 9.506 29.141 1.00 58.12 205 PRO B N 1
ATOM 1340 C CA . PRO A 1 214 ? -7.611 9.354 30.109 1.00 58.70 205 PRO B CA 1
ATOM 1341 C C . PRO A 1 214 ? -7.979 10.656 30.815 1.00 63.42 205 PRO B C 1
ATOM 1342 O O . PRO A 1 214 ? -9.151 10.876 31.113 1.00 68.02 205 PRO B O 1
ATOM 1346 N N . SER A 1 215 ? -6.992 11.506 31.074 1.00 66.17 206 SER B N 1
ATOM 1347 C CA . SER A 1 215 ? -7.250 12.803 31.687 1.00 63.91 206 SER B CA 1
ATOM 1348 C C . SER A 1 215 ? -8.040 13.703 30.744 1.00 55.67 206 SER B C 1
ATOM 1349 O O . SER A 1 215 ? -8.997 14.360 31.155 1.00 60.72 206 SER B O 1
ATOM 1352 N N . ILE A 1 216 ? -7.627 13.726 29.480 1.00 58.17 207 ILE B N 1
ATOM 1353 C CA . ILE A 1 216 ? -8.299 14.517 28.456 1.00 58.18 207 ILE B CA 1
ATOM 1354 C C . ILE A 1 216 ? -9.771 14.137 28.356 1.00 57.91 207 ILE B C 1
ATOM 1355 O O . ILE A 1 216 ? -10.644 15.000 28.356 1.00 57.18 207 ILE B O 1
ATOM 1360 N N . VAL A 1 217 ? -10.034 12.837 28.290 1.00 54.81 208 VAL B N 1
ATOM 1361 C CA . VAL A 1 217 ? -11.397 12.323 28.231 1.00 56.75 208 VAL B CA 1
ATOM 1362 C C . VAL A 1 217 ? -12.167 12.639 29.513 1.00 62.90 208 VAL B C 1
ATOM 1363 O O . VAL A 1 217 ? -13.341 13.013 29.468 1.00 64.83 208 VAL B O 1
ATOM 1367 N N . ARG A 1 218 ? -11.492 12.496 30.651 1.00 62.57 209 ARG B N 1
ATOM 1368 C CA . ARG A 1 218 ? -12.115 12.680 31.960 1.00 69.22 209 ARG B CA 1
ATOM 1369 C C . ARG A 1 218 ? -12.699 14.079 32.137 1.00 76.46 209 ARG B C 1
ATOM 1370 O O . ARG A 1 218 ? -13.831 14.230 32.598 1.00 79.90 209 ARG B O 1
ATOM 1378 N N . GLU A 1 219 ? -11.930 15.099 31.768 1.00 76.00 210 GLU B N 1
ATOM 1379 C CA . GLU A 1 219 ? -12.399 16.478 31.878 1.00 78.35 210 GLU B CA 1
ATOM 1380 C C . GLU A 1 219 ? -13.288 16.848 30.691 1.00 69.66 210 GLU B C 1
ATOM 1381 O O . GLU A 1 219 ? -14.118 17.752 30.786 1.00 75.19 210 GLU B O 1
ATOM 1387 N N . ALA A 1 220 ? -13.118 16.140 29.577 1.00 67.98 211 ALA B N 1
ATOM 1388 C CA . ALA A 1 220 ? -13.990 16.324 28.420 1.00 61.68 211 ALA B CA 1
ATOM 1389 C C . ALA A 1 220 ? -15.426 15.986 28.795 1.00 61.22 211 ALA B C 1
ATOM 1390 O O . ALA A 1 220 ? -16.375 16.598 28.300 1.00 64.56 211 ALA B O 1
ATOM 1392 N N . LEU A 1 221 ? -15.572 15.004 29.678 1.00 58.30 212 LEU B N 1
ATOM 1393 C CA . LEU A 1 221 ? -16.876 14.595 30.179 1.00 61.03 212 LEU B CA 1
ATOM 1394 C C . LEU A 1 221 ? -17.430 15.619 31.165 1.00 68.82 212 LEU B C 1
ATOM 1395 O O . LEU A 1 221 ? -18.640 15.844 31.223 1.00 71.69 212 LEU B O 1
ATOM 1400 N N . LYS A 1 222 ? -16.540 16.236 31.936 1.00 62.83 213 LYS B N 1
ATOM 1401 C CA . LYS A 1 222 ? -16.934 17.264 32.892 1.00 68.74 213 LYS B CA 1
ATOM 1402 C C . LYS A 1 222 ? -17.461 18.500 32.172 1.00 69.42 213 LYS B C 1
ATOM 1403 O O . LYS A 1 222 ? -1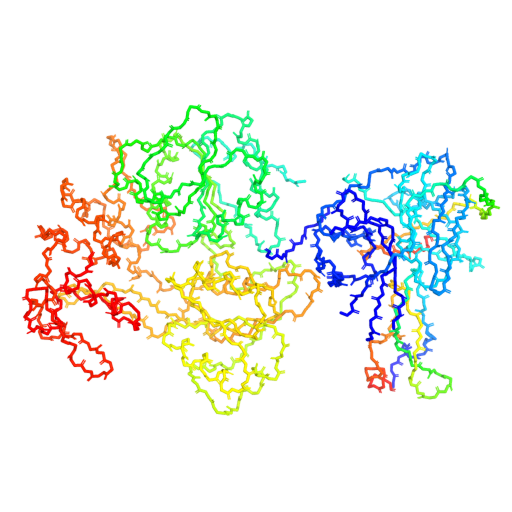8.290 19.237 32.705 1.00 77.78 213 LYS B O 1
ATOM 1405 N N . ARG A 1 223 ? -16.973 18.719 30.955 1.00 65.08 214 ARG B N 1
ATOM 1406 C CA . ARG A 1 223 ? -17.443 19.823 30.127 1.00 65.93 214 ARG B CA 1
ATOM 1407 C C . ARG A 1 223 ? -18.665 19.419 29.311 1.00 62.27 214 ARG B C 1
ATOM 1408 O O . ARG A 1 223 ? -19.182 20.214 28.525 1.00 62.66 214 ARG B O 1
ATOM 1416 N N . ARG A 1 224 ? -19.114 18.180 29.505 1.00 61.41 215 ARG B N 1
ATOM 1417 C CA . ARG A 1 224 ? -20.236 17.613 28.758 1.00 65.71 215 ARG B CA 1
ATOM 1418 C C . ARG A 1 224 ? -20.010 17.693 27.250 1.00 65.83 215 ARG B C 1
ATOM 1419 O O . ARG A 1 224 ? -20.901 18.095 26.500 1.00 65.70 215 ARG B O 1
ATOM 1427 N N . LEU A 1 225 ? -18.816 17.307 26.811 1.00 64.89 216 LEU B N 1
ATOM 1428 C CA . LEU A 1 225 ? -18.465 17.365 25.396 1.00 60.45 216 LEU B CA 1
ATOM 1429 C C . LEU A 1 225 ? -18.736 16.042 24.688 1.00 57.41 216 LEU B C 1
ATOM 1430 O O . LEU A 1 225 ? -18.537 14.968 25.258 1.00 60.79 216 LEU B O 1
ATOM 1435 N N . ARG A 1 226 ? -19.195 16.127 23.443 1.00 53.77 217 ARG B N 1
ATOM 1436 C CA . ARG A 1 226 ? -19.383 14.945 22.610 1.00 52.83 217 ARG B CA 1
ATOM 1437 C C . ARG A 1 226 ? -18.038 14.536 22.021 1.00 49.43 217 ARG B C 1
ATOM 1438 O O . ARG A 1 226 ? -17.608 15.071 20.999 1.00 50.21 217 ARG B O 1
ATOM 1446 N N . THR A 1 227 ? -17.377 13.585 22.673 1.00 49.74 218 THR B N 1
ATOM 1447 C CA . THR A 1 227 ? -15.995 13.248 22.354 1.00 46.26 218 THR B CA 1
ATOM 1448 C C . THR A 1 227 ? -15.863 12.065 21.397 1.00 45.23 218 THR B C 1
ATOM 1449 O O . THR A 1 227 ? -16.526 11.040 21.557 1.00 48.13 218 THR B O 1
ATOM 1453 N N . LEU A 1 228 ? -14.998 12.224 20.399 1.00 42.64 219 LEU B N 1
ATOM 1454 C CA . LEU A 1 228 ? -14.657 11.140 19.483 1.00 43.12 219 LEU B CA 1
ATOM 1455 C C . LEU A 1 228 ? -13.163 10.842 19.548 1.00 43.91 219 LEU B C 1
ATOM 1456 O O . LEU A 1 228 ? -12.337 11.736 19.366 1.00 39.60 219 LEU B O 1
ATOM 1461 N N . ILE A 1 229 ? -12.817 9.586 19.811 1.00 47.26 220 ILE B N 1
ATOM 1462 C CA . ILE A 1 229 ? -11.417 9.184 19.847 1.00 41.49 220 ILE B CA 1
ATOM 1463 C C . ILE A 1 229 ? -11.082 8.289 18.661 1.00 38.33 220 ILE B C 1
ATOM 1464 O O . ILE A 1 229 ? -11.775 7.306 18.400 1.00 37.05 220 ILE B O 1
ATOM 1469 N N . LEU A 1 230 ? -10.017 8.630 17.944 1.00 33.09 221 LEU B N 1
ATOM 1470 C CA . LEU A 1 230 ? -9.629 7.869 16.764 1.00 36.45 221 LEU B CA 1
ATOM 1471 C C . LEU A 1 230 ? -8.289 7.164 16.953 1.00 40.09 221 LEU B C 1
ATOM 1472 O O . LEU A 1 230 ? -7.274 7.797 17.244 1.00 35.81 221 LEU B O 1
ATOM 1477 N N . ALA A 1 231 ? -8.302 5.846 16.790 1.00 39.73 222 ALA B N 1
ATOM 1478 C CA . ALA A 1 231 ? -7.084 5.047 16.837 1.00 42.15 222 ALA B CA 1
ATOM 1479 C C . ALA A 1 231 ? -6.731 4.554 15.437 1.00 46.75 222 ALA B C 1
ATOM 1480 O O . ALA A 1 231 ? -7.618 4.311 14.624 1.00 53.65 222 ALA B O 1
ATOM 1482 N N . PRO A 1 232 ? -5.430 4.411 15.146 1.00 46.43 223 PRO B N 1
ATOM 1483 C CA . PRO A 1 232 ? -5.029 3.959 13.809 1.00 40.73 223 PRO B CA 1
ATOM 1484 C C . PRO A 1 232 ? -5.445 2.518 13.521 1.00 33.95 223 PRO B C 1
ATOM 1485 O O . PRO A 1 232 ? -5.874 2.217 12.408 1.00 36.50 223 PRO B O 1
ATOM 1489 N N . THR A 1 233 ? -5.316 1.641 14.512 1.00 37.02 224 THR B N 1
ATOM 1490 C CA . THR A 1 233 ? -5.658 0.233 14.335 1.00 38.28 224 THR B CA 1
ATOM 1491 C C . THR A 1 233 ? -6.501 -0.290 15.494 1.00 48.34 224 THR B C 1
ATOM 1492 O O . THR A 1 233 ? -6.665 0.385 16.511 1.00 50.62 224 THR B O 1
ATOM 1496 N N . ARG A 1 234 ? -7.031 -1.499 15.330 1.00 45.35 225 ARG B N 1
ATOM 1497 C CA . ARG A 1 234 ? -7.884 -2.114 16.341 1.00 51.45 225 ARG B CA 1
ATOM 1498 C C . ARG A 1 234 ? -7.140 -2.353 17.651 1.00 59.48 225 ARG B C 1
ATOM 1499 O O . ARG A 1 234 ? -7.694 -2.154 18.732 1.00 67.68 225 ARG B O 1
ATOM 1507 N N . VAL A 1 235 ? -5.884 -2.779 17.547 1.00 60.15 226 VAL B N 1
ATOM 1508 C CA . VAL A 1 235 ? -5.086 -3.109 18.725 1.00 54.50 226 VAL B CA 1
ATOM 1509 C C . VAL A 1 235 ? -4.777 -1.876 19.575 1.00 44.89 226 VAL B C 1
ATOM 1510 O O . VAL A 1 235 ? -4.744 -1.956 20.803 1.00 53.36 226 VAL B O 1
ATOM 1514 N N . VAL A 1 236 ? -4.556 -0.739 18.921 1.00 42.09 227 VAL B N 1
ATOM 1515 C CA . VAL A 1 236 ? -4.298 0.511 19.625 1.00 41.80 227 VAL B CA 1
ATOM 1516 C C . VAL A 1 236 ? -5.558 0.957 20.356 1.00 49.01 227 VAL B C 1
ATOM 1517 O O . VAL A 1 236 ? -5.502 1.381 21.511 1.00 51.27 227 VAL B O 1
ATOM 1521 N N . ALA A 1 237 ? -6.694 0.842 19.674 1.00 45.63 228 ALA B N 1
ATOM 1522 C CA . ALA A 1 237 ? -7.987 1.158 20.268 1.00 51.36 228 ALA B CA 1
ATOM 1523 C C . ALA A 1 237 ? -8.274 0.240 21.450 1.00 58.77 228 ALA B C 1
ATOM 1524 O O . ALA A 1 237 ? -8.897 0.648 22.429 1.00 62.38 228 ALA B O 1
ATOM 1526 N N . ALA A 1 238 ? -7.814 -1.004 21.348 1.00 58.64 229 ALA B N 1
ATOM 1527 C CA . ALA A 1 238 ? -7.960 -1.966 22.433 1.00 58.72 229 ALA B CA 1
ATOM 1528 C C . ALA A 1 238 ? -7.128 -1.539 23.637 1.00 56.75 229 ALA B C 1
ATOM 1529 O O . ALA A 1 238 ? -7.575 -1.640 24.780 1.00 57.13 229 ALA B O 1
ATOM 1531 N N . GLU A 1 239 ? -5.916 -1.061 23.370 1.00 53.36 230 GLU B N 1
ATOM 1532 C CA . GLU A 1 239 ? -5.051 -0.529 24.416 1.00 54.43 230 GLU B CA 1
ATOM 1533 C C . GLU A 1 239 ? -5.695 0.685 25.075 1.00 53.71 230 GLU B C 1
ATOM 1534 O O . GLU A 1 239 ? -5.567 0.889 26.282 1.00 57.47 230 GLU B O 1
ATOM 1540 N N . MET A 1 240 ? -6.387 1.489 24.273 1.00 54.37 231 MET B N 1
ATOM 1541 C CA . MET A 1 240 ? -7.107 2.646 24.788 1.00 56.72 231 MET B CA 1
ATOM 1542 C C . MET A 1 240 ? -8.225 2.207 25.723 1.00 59.04 231 MET B C 1
ATOM 1543 O O . MET A 1 240 ? -8.423 2.798 26.783 1.00 64.41 231 MET B O 1
ATOM 1548 N N . GLU A 1 241 ? -8.950 1.168 25.322 1.00 50.78 232 GLU B N 1
ATOM 1549 C CA . GLU A 1 241 ? -10.016 0.608 26.147 1.00 57.58 232 GLU B CA 1
ATOM 1550 C C . GLU A 1 241 ? -9.461 0.115 27.475 1.00 60.06 232 GLU B C 1
ATOM 1551 O O . GLU A 1 241 ? -10.077 0.300 28.523 1.00 65.46 232 GLU B O 1
ATOM 1557 N N . GLU A 1 242 ? -8.291 -0.512 27.414 1.00 65.76 233 GLU B N 1
ATOM 1558 C CA . GLU A 1 242 ? -7.570 -0.946 28.604 1.00 67.79 233 GLU B CA 1
ATOM 1559 C C . GLU A 1 242 ? -7.268 0.232 29.523 1.00 57.81 233 GLU B C 1
ATOM 1560 O O . GLU A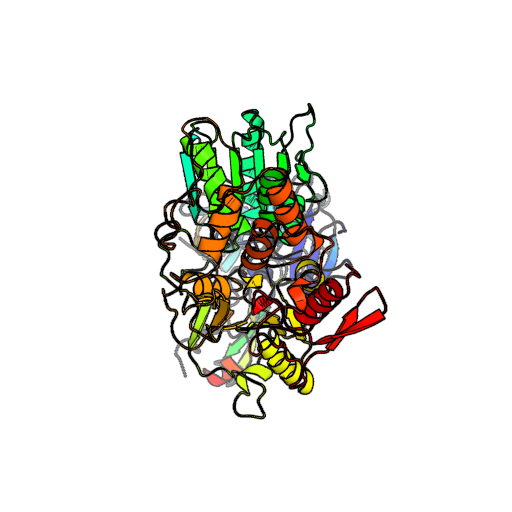 1 242 ? -7.389 0.133 30.745 1.00 57.07 233 GLU B O 1
ATOM 1566 N N . ALA A 1 243 ? -6.884 1.352 28.920 1.00 55.56 234 ALA B N 1
ATOM 1567 C CA . ALA A 1 243 ? -6.489 2.536 29.672 1.00 54.31 234 ALA B CA 1
ATOM 1568 C C . ALA A 1 243 ? -7.690 3.374 30.100 1.00 62.17 234 ALA B C 1
ATOM 1569 O O . ALA A 1 243 ? -7.594 4.171 31.034 1.00 56.53 234 ALA B O 1
ATOM 1571 N N . LEU A 1 244 ? -8.817 3.191 29.419 1.00 60.97 235 LEU B N 1
ATOM 1572 C CA . LEU A 1 244 ? -10.007 3.994 29.687 1.00 57.20 235 LEU B CA 1
ATOM 1573 C C . LEU A 1 244 ? -11.081 3.231 30.457 1.00 63.00 235 LEU B C 1
ATOM 1574 O O . LEU A 1 244 ? -12.242 3.639 30.473 1.00 69.38 235 LEU B O 1
ATOM 1579 N N . ARG A 1 245 ? -10.696 2.127 31.091 1.00 62.62 236 ARG B N 1
ATOM 1580 C CA . ARG A 1 245 ? -11.634 1.340 31.888 1.00 69.24 236 ARG B CA 1
ATOM 1581 C C . ARG A 1 245 ? -12.209 2.165 33.036 1.00 71.76 236 ARG B C 1
ATOM 1582 O O . ARG A 1 245 ? -11.483 2.888 33.718 1.00 73.16 236 ARG B O 1
ATOM 1590 N N . GLY A 1 246 ? -13.517 2.053 33.241 1.00 69.99 237 GLY B N 1
ATOM 1591 C CA . GLY A 1 246 ? -14.194 2.819 34.271 1.00 74.78 237 GLY B CA 1
ATOM 1592 C C . GLY A 1 246 ? -14.862 4.058 33.708 1.00 75.40 237 GLY B C 1
ATOM 1593 O O . GLY A 1 246 ? -15.687 4.688 34.369 1.00 79.83 237 GLY B O 1
ATOM 1594 N N . LEU A 1 247 ? -14.498 4.406 32.479 1.00 73.16 238 LEU B N 1
ATOM 1595 C CA . LEU A 1 247 ? -15.083 5.552 31.794 1.00 69.58 238 LEU B CA 1
ATOM 1596 C C . LEU A 1 247 ? -16.029 5.077 30.690 1.00 68.55 238 LEU B C 1
ATOM 1597 O O . LEU A 1 247 ? -15.802 4.026 30.089 1.00 71.05 238 LEU B O 1
ATOM 1602 N N . PRO A 1 248 ? -17.096 5.847 30.424 1.00 60.91 239 PRO B N 1
ATOM 1603 C CA . PRO A 1 248 ? -18.104 5.449 29.433 1.00 59.36 239 PRO B CA 1
ATOM 1604 C C . PRO A 1 248 ? -17.598 5.525 27.992 1.00 53.47 239 PRO B C 1
ATOM 1605 O O . PRO A 1 248 ? -17.814 6.529 27.315 1.00 58.71 239 PRO B O 1
ATOM 1609 N N . ILE A 1 249 ? -16.937 4.466 27.534 1.00 55.86 240 ILE B N 1
ATOM 1610 C CA . ILE A 1 249 ? -16.438 4.403 26.163 1.00 52.76 240 ILE B CA 1
ATOM 1611 C C . ILE A 1 249 ? -17.161 3.326 25.367 1.00 55.70 240 ILE B C 1
ATOM 1612 O O . ILE A 1 249 ? -17.327 2.199 25.834 1.00 60.51 240 ILE B O 1
ATOM 1617 N N . ARG A 1 250 ? -17.592 3.681 24.162 1.00 51.41 241 ARG B N 1
ATOM 1618 C CA . ARG A 1 250 ? -18.234 2.727 23.274 1.00 53.45 241 ARG B CA 1
ATOM 1619 C C . ARG A 1 250 ? -17.413 2.544 22.005 1.00 50.90 241 ARG B C 1
ATOM 1620 O O . ARG A 1 250 ? -17.190 3.499 21.260 1.00 49.53 241 ARG B O 1
ATOM 1628 N N . TYR A 1 251 ? -16.960 1.320 21.757 1.00 49.03 242 TYR B N 1
ATOM 1629 C CA . TYR A 1 251 ? -16.232 1.046 20.528 1.00 44.74 242 TYR B CA 1
ATOM 1630 C C . TYR A 1 251 ? -17.192 0.975 19.347 1.00 53.48 242 TYR B C 1
ATOM 1631 O O . TYR A 1 251 ? -18.211 0.285 19.401 1.00 51.58 242 TYR B O 1
ATOM 1640 N N . GLN A 1 252 ? -16.861 1.696 18.283 1.00 48.35 243 GLN B N 1
ATOM 1641 C CA . GLN A 1 252 ? -17.696 1.725 17.091 1.00 50.91 243 GLN B CA 1
ATOM 1642 C C . GLN A 1 252 ? -17.060 0.926 15.960 1.00 49.79 243 GLN B C 1
ATOM 1643 O O . GLN A 1 252 ? -15.915 1.169 15.582 1.00 49.86 243 GLN B O 1
ATOM 1649 N N . THR A 1 253 ? -17.811 -0.031 15.425 1.00 53.24 244 THR B N 1
ATOM 1650 C CA . THR A 1 253 ? -17.318 -0.888 14.355 1.00 51.72 244 THR B CA 1
ATOM 1651 C C . THR A 1 253 ? -17.762 -0.359 12.993 1.00 53.65 244 THR B C 1
ATOM 1652 O O . THR A 1 253 ? -18.818 0.262 12.882 1.00 55.07 244 THR B O 1
ATOM 1656 N N . PRO A 1 254 ? -16.952 -0.602 11.949 1.00 53.54 245 PRO B N 1
ATOM 1657 C CA . PRO A 1 254 ? -17.289 -0.164 10.588 1.00 52.88 245 PRO B CA 1
ATOM 1658 C C . PRO A 1 254 ? -18.492 -0.897 9.997 1.00 57.37 245 PRO B C 1
ATOM 1659 O O . PRO A 1 254 ? -18.943 -0.548 8.907 1.00 64.95 245 PRO B O 1
ATOM 1663 N N . ALA A 1 255 ? -19.002 -1.896 10.711 1.00 52.43 246 ALA B N 1
ATOM 1664 C CA . ALA A 1 255 ? -20.182 -2.632 10.270 1.00 52.23 246 ALA B CA 1
ATOM 1665 C C . ALA A 1 255 ? -21.453 -1.841 10.565 1.00 47.57 246 ALA B C 1
ATOM 1666 O O . ALA A 1 255 ? -22.557 -2.269 10.228 1.00 48.47 246 ALA B O 1
ATOM 1668 N N . VAL A 1 256 ? -21.284 -0.684 11.199 1.00 48.25 247 VAL B N 1
ATOM 1669 C CA . VAL A 1 256 ? -22.396 0.197 11.537 1.00 45.92 247 VAL B CA 1
ATOM 1670 C C . VAL A 1 256 ? -22.134 1.615 11.031 1.00 43.95 247 VAL B C 1
ATOM 1671 O O . VAL A 1 256 ? -21.099 2.208 11.333 1.00 42.26 247 VAL B O 1
ATOM 1675 N N . LYS A 1 257 ? -23.076 2.154 10.262 1.00 45.34 248 LYS B N 1
ATOM 1676 C CA . LYS A 1 257 ? -22.919 3.475 9.660 1.00 45.44 248 LYS B CA 1
ATOM 1677 C C . LYS A 1 257 ? -22.970 4.598 10.695 1.00 44.22 248 LYS B C 1
ATOM 1678 O O . LYS A 1 257 ? -22.203 5.558 10.616 1.00 45.15 248 LYS B O 1
ATOM 1684 N N . SER A 1 258 ? -23.881 4.478 11.655 1.00 44.14 249 SER B N 1
ATOM 1685 C CA . SER A 1 258 ? -23.996 5.449 12.739 1.00 44.05 249 SER B CA 1
ATOM 1686 C C . SER A 1 258 ? -24.725 4.813 13.920 1.00 45.88 249 SER B C 1
ATOM 1687 O O . SER A 1 258 ? -25.501 3.874 13.743 1.00 48.34 249 SER B O 1
ATOM 1690 N N . GLU A 1 259 ? -24.477 5.319 15.123 1.00 45.89 250 GLU B N 1
ATOM 1691 C CA . GLU A 1 259 ? -25.070 4.745 16.326 1.00 50.96 250 GLU B CA 1
ATOM 1692 C C . GLU A 1 259 ? -25.169 5.795 17.425 1.00 50.85 250 GLU B C 1
ATOM 1693 O O . GLU A 1 259 ? -24.173 6.117 18.070 1.00 51.38 250 GLU B O 1
ATOM 1699 N N . HIS A 1 260 ? -26.372 6.324 17.633 1.00 57.23 251 HIS B N 1
ATOM 1700 C CA . HIS A 1 260 ? -26.594 7.387 18.609 1.00 51.50 251 HIS B CA 1
ATOM 1701 C C . HIS A 1 260 ? -27.301 6.886 19.865 1.00 53.37 251 HIS B C 1
ATOM 1702 O O . HIS A 1 260 ? -28.348 6.244 19.787 1.00 58.23 251 HIS B O 1
ATOM 1709 N N . THR A 1 261 ? -26.718 7.189 21.020 1.00 54.90 252 THR B N 1
ATOM 1710 C CA . THR A 1 261 ? -27.337 6.882 22.303 1.00 63.34 252 THR B CA 1
ATOM 1711 C C . THR A 1 261 ? -27.553 8.181 23.069 1.00 69.87 252 THR B C 1
ATOM 1712 O O . THR A 1 261 ? -26.726 9.090 23.000 1.00 74.56 252 THR B O 1
ATOM 1716 N N . GLY A 1 262 ? -28.663 8.269 23.794 1.00 69.45 253 GLY B N 1
ATOM 1717 C CA . GLY A 1 262 ? -28.987 9.471 24.540 1.00 75.21 253 GLY B CA 1
ATOM 1718 C C . GLY A 1 262 ? -28.012 9.746 25.669 1.00 76.38 253 GLY B C 1
ATOM 1719 O O . GLY A 1 262 ? -27.776 10.898 26.032 1.00 79.69 253 GLY B O 1
ATOM 1720 N N . ARG A 1 263 ? -27.441 8.680 26.220 1.00 73.67 254 ARG B N 1
ATOM 1721 C CA . ARG A 1 263 ? -26.520 8.786 27.347 1.00 73.22 254 ARG B CA 1
ATOM 1722 C C . ARG A 1 263 ? -25.240 9.524 26.967 1.00 70.00 254 ARG B C 1
ATOM 1723 O O . ARG A 1 263 ? -24.844 9.537 25.801 1.00 71.08 254 ARG B O 1
ATOM 1731 N N . GLU A 1 264 ? -24.595 10.143 27.953 1.00 72.55 255 GLU B N 1
ATOM 1732 C CA . GLU A 1 264 ? -23.288 10.744 27.721 1.00 65.99 255 GLU B CA 1
ATOM 1733 C C . GLU A 1 264 ? -22.287 9.622 27.472 1.00 59.00 255 GLU B C 1
ATOM 1734 O O . GLU A 1 264 ? -22.269 8.622 28.192 1.00 58.49 255 GLU B O 1
ATOM 1740 N N . ILE A 1 265 ? -21.471 9.775 26.436 1.00 53.13 256 ILE B N 1
ATOM 1741 C CA . ILE A 1 265 ? -20.554 8.710 26.059 1.00 51.78 256 ILE B CA 1
ATOM 1742 C C . ILE A 1 265 ? -19.449 9.200 25.129 1.00 51.05 256 ILE B C 1
ATOM 1743 O O . ILE A 1 265 ? -19.592 10.218 24.449 1.00 52.39 256 ILE B O 1
ATOM 1748 N N . VAL A 1 266 ? -18.338 8.473 25.123 1.00 53.55 257 VAL B N 1
ATOM 1749 C CA . VAL A 1 266 ? -17.234 8.757 24.222 1.00 48.05 257 VAL B CA 1
ATOM 1750 C C . VAL A 1 266 ? -17.142 7.662 23.168 1.00 46.60 257 VAL B C 1
ATOM 1751 O O . VAL A 1 266 ? -17.106 6.476 23.497 1.00 47.93 257 VAL B O 1
ATOM 1755 N N . ASP A 1 267 ? -17.116 8.060 21.901 1.00 42.65 258 ASP B N 1
ATOM 1756 C CA . ASP A 1 267 ? -17.012 7.097 20.814 1.00 47.73 258 ASP B CA 1
ATOM 1757 C C . ASP A 1 267 ? -15.562 6.813 20.453 1.00 49.03 258 ASP B C 1
ATOM 1758 O O . ASP A 1 267 ? -14.794 7.726 20.150 1.00 48.74 258 ASP B O 1
ATOM 1763 N N . LEU A 1 268 ? -15.199 5.536 20.498 1.00 50.80 259 LEU B N 1
ATOM 1764 C CA . LEU A 1 268 ? -13.873 5.091 20.095 1.00 46.12 259 LEU B CA 1
ATOM 1765 C C . LEU A 1 268 ? -13.960 4.252 18.828 1.00 44.65 259 LEU B C 1
ATOM 1766 O O . LEU A 1 268 ? -14.675 3.253 18.788 1.00 42.94 259 LEU B O 1
ATOM 1771 N N . MET A 1 269 ? -13.234 4.661 17.795 1.00 43.81 260 MET B N 1
ATOM 1772 C CA . MET A 1 269 ? -13.240 3.935 16.532 1.00 45.32 260 MET B CA 1
ATOM 1773 C C . MET A 1 269 ? -11.926 4.135 15.786 1.00 44.28 260 MET B C 1
ATOM 1774 O O . MET A 1 269 ? -11.097 4.955 16.180 1.00 45.16 260 MET B O 1
ATOM 1779 N N . CYS A 1 270 ? -11.742 3.380 14.709 1.00 39.31 261 CYS B N 1
ATOM 1780 C CA . CYS A 1 270 ? -10.548 3.502 13.884 1.00 44.85 261 CYS B CA 1
ATOM 1781 C C . CYS A 1 270 ? -10.692 4.652 12.894 1.00 47.84 261 CYS B C 1
ATOM 1782 O O . CYS A 1 270 ? -11.808 5.068 12.582 1.00 56.30 261 CYS B O 1
ATOM 1785 N N . HIS A 1 271 ? -9.561 5.161 12.409 1.00 43.99 262 HIS B N 1
ATOM 1786 C CA . HIS A 1 271 ? -9.553 6.247 11.432 1.00 38.60 262 HIS B CA 1
ATOM 1787 C C . HIS A 1 271 ? -10.377 5.873 10.203 1.00 38.27 262 HIS B C 1
ATOM 1788 O O . HIS A 1 271 ? -11.176 6.669 9.704 1.00 39.91 262 HIS B O 1
ATOM 1795 N N . ALA A 1 272 ? -10.179 4.647 9.729 1.00 31.42 263 ALA B N 1
ATOM 1796 C CA . ALA A 1 272 ? -10.866 4.157 8.543 1.00 39.95 263 ALA B CA 1
ATOM 1797 C C . ALA A 1 272 ? -12.365 4.030 8.792 1.00 37.90 263 ALA B C 1
ATOM 1798 O O . ALA A 1 272 ? -13.172 4.279 7.897 1.00 38.71 263 ALA B O 1
ATOM 1800 N N . THR A 1 273 ? -12.732 3.649 10.012 1.00 38.76 264 THR B N 1
ATOM 1801 C CA . THR A 1 273 ? -14.138 3.526 10.380 1.00 39.78 264 THR B CA 1
ATOM 1802 C C . THR A 1 273 ? -14.825 4.887 10.309 1.00 41.25 264 THR B C 1
ATOM 1803 O O . THR A 1 273 ? -15.948 5.003 9.815 1.00 42.27 264 THR B O 1
ATOM 1807 N N . PHE A 1 274 ? -14.133 5.913 10.796 1.00 38.61 265 PHE B N 1
ATOM 1808 C CA . PHE A 1 274 ? -14.651 7.276 10.779 1.00 38.73 265 PHE B CA 1
ATOM 1809 C C . PHE A 1 274 ? -14.886 7.760 9.351 1.00 44.70 265 PHE B C 1
ATOM 1810 O O . PHE A 1 274 ? -15.952 8.281 9.032 1.00 51.25 265 PHE B O 1
ATOM 1818 N N . THR A 1 275 ? -13.885 7.573 8.498 1.00 42.87 266 THR B N 1
ATOM 1819 C CA . THR A 1 275 ? -13.969 7.966 7.095 1.00 40.94 266 THR B CA 1
ATOM 1820 C C . THR A 1 275 ? -15.067 7.199 6.363 1.00 39.86 266 THR B C 1
ATOM 1821 O O . THR A 1 275 ? -15.786 7.762 5.536 1.00 41.30 266 THR B O 1
ATOM 1825 N N . THR A 1 276 ? -15.189 5.911 6.672 1.00 34.71 267 THR B N 1
ATOM 1826 C CA . THR A 1 276 ? -16.223 5.074 6.075 1.00 47.06 267 THR B CA 1
ATOM 1827 C C . THR A 1 276 ? -17.610 5.599 6.427 1.00 48.96 267 THR B C 1
ATOM 1828 O O . THR A 1 276 ? -18.466 5.750 5.554 1.00 51.56 267 THR B O 1
ATOM 1832 N N . ARG A 1 277 ? -17.820 5.883 7.709 1.00 45.79 268 ARG B N 1
ATOM 1833 C CA . ARG A 1 277 ? -19.096 6.411 8.177 1.00 42.98 268 ARG B CA 1
ATOM 1834 C C . ARG A 1 277 ? -19.402 7.752 7.522 1.00 48.08 268 ARG B C 1
ATOM 1835 O O . ARG A 1 277 ? -20.556 8.064 7.236 1.00 58.99 268 ARG B O 1
ATOM 1843 N N . LEU A 1 278 ? -18.361 8.541 7.278 1.00 44.00 269 LEU B N 1
ATOM 1844 C CA . LEU A 1 278 ? -18.514 9.818 6.593 1.00 43.74 269 LEU B CA 1
ATOM 1845 C C . LEU A 1 278 ? -18.961 9.618 5.149 1.00 48.08 269 LEU B C 1
ATOM 1846 O O . LEU A 1 278 ? -19.663 10.456 4.583 1.00 42.86 269 LEU B O 1
ATOM 1851 N N . LEU A 1 279 ? -18.550 8.499 4.560 1.00 49.62 270 LEU B N 1
ATOM 1852 C CA . LEU A 1 279 ? -18.837 8.215 3.159 1.00 47.32 270 LEU B CA 1
ATOM 1853 C C . LEU A 1 279 ? -20.207 7.576 2.948 1.00 51.65 270 LEU B C 1
ATOM 1854 O O . LEU A 1 279 ? -20.777 7.672 1.862 1.00 57.19 270 LEU B O 1
ATOM 1859 N N . SER A 1 280 ? -20.736 6.927 3.981 1.00 47.85 271 SER B N 1
ATOM 1860 C CA . SER A 1 280 ? -21.926 6.096 3.813 1.00 50.69 271 SER B CA 1
ATOM 1861 C C . SER A 1 280 ? -23.097 6.445 4.733 1.00 53.41 271 SER B C 1
ATOM 1862 O O . SER A 1 280 ? -24.197 5.921 4.557 1.00 51.01 271 SER B O 1
ATOM 1865 N N . SER A 1 281 ? -22.875 7.321 5.707 1.00 57.24 272 SER B N 1
ATOM 1866 C CA . SER A 1 281 ? -23.935 7.655 6.657 1.00 59.83 272 SER B CA 1
ATOM 1867 C C . SER A 1 281 ? -24.447 9.084 6.503 1.00 62.85 272 SER B C 1
ATOM 1868 O O . SER A 1 281 ? -23.846 9.906 5.812 1.00 60.30 272 SER B O 1
ATOM 1871 N N . THR A 1 282 ? -25.569 9.361 7.158 1.00 63.94 273 THR B N 1
ATOM 1872 C CA . THR A 1 282 ? -26.183 10.682 7.147 1.00 67.78 273 THR B CA 1
ATOM 1873 C C . THR A 1 282 ? -26.279 11.226 8.565 1.00 67.10 273 THR B C 1
ATOM 1874 O O . THR A 1 282 ? -26.500 12.418 8.777 1.00 70.68 273 THR B O 1
ATOM 1878 N N . ARG A 1 283 ? -26.111 10.332 9.533 1.00 64.24 274 ARG B N 1
ATOM 1879 C CA . ARG A 1 283 ? -26.316 10.661 10.935 1.00 59.76 274 ARG B CA 1
ATOM 1880 C C . ARG A 1 283 ? -25.003 10.839 11.687 1.00 61.76 274 ARG B C 1
ATOM 1881 O O . ARG A 1 283 ? -24.952 10.637 12.901 1.00 62.45 274 ARG B O 1
ATOM 1889 N N . VAL A 1 284 ? -23.946 11.209 10.970 1.00 61.73 275 VAL B N 1
ATOM 1890 C CA . VAL A 1 284 ? -22.667 11.496 11.610 1.00 65.18 275 VAL B CA 1
ATOM 1891 C C . VAL A 1 284 ? -22.830 12.684 12.556 1.00 67.21 275 VAL B C 1
ATOM 1892 O O . VAL A 1 284 ? -23.084 13.809 12.120 1.00 69.06 275 VAL B O 1
ATOM 1896 N N . PRO A 1 285 ? -22.702 12.428 13.866 1.00 64.60 276 PRO B N 1
ATOM 1897 C CA . PRO A 1 285 ? -22.973 13.441 14.889 1.00 65.14 276 PRO B CA 1
ATOM 1898 C C . PRO A 1 285 ? -21.918 14.537 14.913 1.00 64.36 276 PRO B C 1
ATOM 1899 O O . PRO A 1 285 ? -20.791 14.319 14.471 1.00 61.48 276 PRO B O 1
ATOM 1903 N N . ASN A 1 286 ? -22.290 15.705 15.422 1.00 65.63 277 ASN B N 1
ATOM 1904 C CA . ASN A 1 286 ? -21.349 16.805 15.547 1.00 69.29 277 ASN B CA 1
ATOM 1905 C C . ASN A 1 286 ? -20.507 16.667 16.807 1.00 59.67 277 ASN B C 1
ATOM 1906 O O . ASN A 1 286 ? -20.811 17.270 17.837 1.00 64.31 277 ASN B O 1
ATOM 1911 N N . TYR A 1 287 ? -19.461 15.851 16.728 1.00 57.10 278 TYR B N 1
ATOM 1912 C CA . TYR A 1 287 ? -18.481 15.781 17.802 1.00 50.02 278 TYR B CA 1
ATOM 1913 C C . TYR A 1 287 ? -17.808 17.142 17.927 1.00 45.56 278 TYR B C 1
ATOM 1914 O O . TYR A 1 287 ? -17.220 17.633 16.965 1.00 48.04 278 TYR B O 1
ATOM 1923 N N . ASN A 1 288 ? -17.899 17.757 19.100 1.00 46.03 279 ASN B N 1
ATOM 1924 C CA . ASN A 1 288 ? -17.277 19.060 19.306 1.00 49.40 279 ASN B CA 1
ATOM 1925 C C . ASN A 1 288 ? -15.868 18.931 19.879 1.00 48.32 279 ASN B C 1
ATOM 1926 O O . ASN A 1 288 ? -15.167 19.926 20.061 1.00 49.58 279 ASN B O 1
ATOM 1931 N N . LEU A 1 289 ? -15.461 17.697 20.158 1.00 43.31 280 LEU B N 1
ATOM 1932 C CA . LEU A 1 289 ? -14.084 17.412 20.541 1.00 41.04 280 LEU B CA 1
ATOM 1933 C C . LEU A 1 289 ? -13.609 16.122 19.884 1.00 42.00 280 LEU B C 1
ATOM 1934 O O . LEU A 1 289 ? -14.122 15.042 20.174 1.00 45.21 280 LEU B O 1
ATOM 1939 N N . ILE A 1 290 ? -12.628 16.238 18.996 1.00 37.37 281 ILE B N 1
ATOM 1940 C CA . ILE A 1 290 ? -12.113 15.076 18.286 1.00 36.25 281 ILE B CA 1
ATOM 1941 C C . ILE A 1 290 ? -10.629 14.855 18.558 1.00 36.76 281 ILE B C 1
ATOM 1942 O O . ILE A 1 290 ? -9.801 15.722 18.284 1.00 38.86 281 ILE B O 1
ATOM 1947 N N . VAL A 1 291 ? -10.302 13.688 19.101 1.00 36.85 282 VAL B N 1
ATOM 1948 C CA . VAL A 1 291 ? -8.917 13.335 19.376 1.00 37.39 282 VAL B CA 1
ATOM 1949 C C . VAL A 1 291 ? -8.450 12.218 18.451 1.00 35.84 282 VAL B C 1
ATOM 1950 O O . VAL A 1 291 ? -9.045 11.142 18.416 1.00 37.49 282 VAL B O 1
ATOM 1954 N N . MET A 1 292 ? -7.389 12.484 17.696 1.00 31.40 283 MET B N 1
ATOM 1955 C CA . MET A 1 292 ? -6.799 11.475 16.822 1.00 31.29 283 MET B CA 1
ATOM 1956 C C . MET A 1 292 ? -5.400 11.094 17.284 1.00 35.56 283 MET B C 1
ATOM 1957 O O . MET A 1 292 ? -4.501 11.933 17.324 1.00 34.27 283 MET B O 1
ATOM 1962 N N . ASP A 1 293 ? -5.221 9.823 17.628 1.00 39.96 284 ASP B N 1
ATOM 1963 C CA . ASP A 1 293 ? -3.914 9.328 18.036 1.00 35.85 284 ASP B CA 1
ATOM 1964 C C . ASP A 1 293 ? -3.149 8.822 16.823 1.00 33.95 284 ASP B C 1
ATOM 1965 O O . ASP A 1 293 ? -3.747 8.293 15.883 1.00 34.25 284 ASP B O 1
ATOM 1970 N N . GLU A 1 294 ? -1.828 8.983 16.860 1.00 37.97 285 GLU B N 1
ATOM 1971 C CA . GLU A 1 294 ? -0.962 8.667 15.729 1.00 36.72 285 GLU B CA 1
ATOM 1972 C C . GLU A 1 294 ? -1.453 9.393 14.482 1.00 35.19 285 GLU B C 1
ATOM 1973 O O . GLU A 1 294 ? -1.728 8.774 13.454 1.00 34.50 285 GLU B O 1
ATOM 1979 N N . ALA A 1 295 ? -1.556 10.714 14.586 1.00 36.60 286 ALA B N 1
ATOM 1980 C CA . ALA A 1 295 ? -2.123 11.534 13.521 1.00 37.21 286 ALA B CA 1
ATOM 1981 C C . ALA A 1 295 ? -1.130 11.791 12.390 1.00 43.29 286 ALA B C 1
ATOM 1982 O O . ALA A 1 295 ? -1.293 12.731 11.612 1.00 47.18 286 ALA B O 1
ATOM 1984 N N . HIS A 1 296 ? -0.103 10.954 12.304 1.00 41.53 287 HIS B N 1
ATOM 1985 C CA . HIS A 1 296 ? 0.875 11.046 11.229 1.00 39.94 287 HIS B CA 1
ATOM 1986 C C . HIS A 1 296 ? 0.612 9.966 10.187 1.00 38.59 287 HIS B C 1
ATOM 1987 O O . HIS A 1 296 ? 1.230 9.955 9.122 1.00 40.59 287 HIS B O 1
ATOM 1994 N N . PHE A 1 297 ? -0.305 9.058 10.517 1.00 39.40 288 PHE B N 1
ATOM 1995 C CA . PHE A 1 297 ? -0.681 7.947 9.646 1.00 40.07 288 PHE B CA 1
ATOM 1996 C C . PHE A 1 297 ? -1.012 8.441 8.239 1.00 44.27 288 PHE B C 1
ATOM 1997 O O . PHE A 1 297 ? -2.006 9.137 8.031 1.00 39.72 288 PHE B O 1
ATOM 2005 N N . THR A 1 298 ? -0.169 8.077 7.279 1.00 39.82 289 THR B N 1
ATOM 2006 C CA . THR A 1 298 ? -0.294 8.578 5.916 1.00 41.62 289 THR B CA 1
ATOM 2007 C C . THR A 1 298 ? -1.312 7.790 5.094 1.00 43.98 289 THR B C 1
ATOM 2008 O O . THR A 1 298 ? -1.417 7.978 3.883 1.00 45.82 289 THR B O 1
ATOM 2012 N N . ASP A 1 299 ? -2.059 6.913 5.757 1.00 42.89 290 ASP B N 1
ATOM 2013 C CA . ASP A 1 299 ? -3.123 6.157 5.103 1.00 42.61 290 ASP B CA 1
ATOM 2014 C C . ASP A 1 299 ? -4.181 7.112 4.552 1.00 43.71 290 ASP B C 1
ATOM 2015 O O . ASP A 1 299 ? -4.522 8.098 5.206 1.00 49.80 290 ASP B O 1
ATOM 2020 N N . PRO A 1 300 ? -4.686 6.831 3.337 1.00 42.79 291 PRO B N 1
ATOM 2021 C CA . PRO A 1 300 ? -5.693 7.668 2.670 1.00 40.94 291 PRO B CA 1
ATOM 2022 C C . PRO A 1 300 ? -6.884 8.018 3.560 1.00 37.71 291 PRO B C 1
ATOM 2023 O O . PRO A 1 300 ? -7.300 9.176 3.594 1.00 38.49 291 PRO B O 1
ATOM 2027 N N . CYS A 1 301 ? -7.415 7.029 4.272 1.00 35.55 292 CYS B N 1
ATOM 2028 C CA . CYS A 1 301 ? -8.554 7.248 5.157 1.00 36.03 292 CYS B CA 1
ATOM 2029 C C . CYS A 1 301 ? -8.187 8.170 6.314 1.00 40.41 292 CYS B C 1
ATOM 2030 O O . CYS A 1 301 ? -9.005 8.971 6.762 1.00 45.18 292 CYS B O 1
ATOM 2033 N N . SER A 1 302 ? -6.951 8.056 6.791 1.00 35.97 293 SER B N 1
ATOM 2034 C CA . SER A 1 302 ? -6.477 8.895 7.885 1.00 31.66 293 SER B CA 1
ATOM 2035 C C . SER A 1 302 ? -6.292 10.342 7.436 1.00 34.35 293 SER B C 1
ATOM 2036 O O . SER A 1 302 ? -6.666 11.272 8.152 1.00 43.79 293 SER B O 1
ATOM 2039 N N . VAL A 1 303 ? -5.718 10.529 6.251 1.00 34.26 294 VAL B N 1
ATOM 2040 C CA . VAL A 1 303 ? -5.514 11.867 5.704 1.00 36.22 294 VAL B CA 1
ATOM 2041 C C . VAL A 1 303 ? -6.852 12.548 5.434 1.00 38.86 294 VAL B C 1
ATOM 2042 O O . VAL A 1 303 ? -7.030 13.732 5.727 1.00 41.87 294 VAL B O 1
ATOM 2046 N N . ALA A 1 304 ? -7.787 11.787 4.873 1.00 35.28 295 ALA B N 1
ATOM 2047 C CA . ALA A 1 304 ? -9.135 12.281 4.623 1.00 38.98 295 ALA B CA 1
ATOM 2048 C C . ALA A 1 304 ? -9.808 12.665 5.934 1.00 39.20 295 ALA B C 1
ATOM 2049 O O . ALA A 1 304 ? -10.479 13.693 6.021 1.00 41.14 295 ALA B O 1
ATOM 2051 N N . ALA A 1 305 ? -9.615 11.831 6.952 1.00 39.36 296 ALA B N 1
ATOM 2052 C CA . ALA A 1 305 ? -10.174 12.086 8.273 1.00 36.73 296 ALA B CA 1
ATOM 2053 C C . ALA A 1 305 ? -9.636 13.393 8.839 1.00 39.83 296 ALA B C 1
ATOM 2054 O O . ALA A 1 305 ? -10.393 14.204 9.370 1.00 44.63 296 ALA B O 1
ATOM 2056 N N . ARG A 1 306 ? -8.328 13.596 8.713 1.00 41.12 297 ARG B N 1
ATOM 2057 C CA . ARG A 1 306 ? -7.696 14.824 9.181 1.00 41.03 297 ARG B CA 1
ATOM 2058 C C . ARG A 1 306 ? -8.237 16.041 8.443 1.00 44.05 297 ARG B C 1
ATOM 2059 O O . ARG A 1 306 ? -8.378 17.115 9.024 1.00 53.09 297 ARG B O 1
ATOM 2067 N N . GLY A 1 307 ? -8.541 15.866 7.162 1.00 38.44 298 GLY B N 1
ATOM 2068 C CA . GLY A 1 307 ? -9.109 16.936 6.365 1.00 43.61 298 GLY B CA 1
ATOM 2069 C C . GLY A 1 307 ? -10.493 17.326 6.847 1.00 42.71 298 GLY B C 1
ATOM 2070 O O . GLY A 1 307 ? -10.789 18.508 7.021 1.00 44.10 298 GLY B O 1
ATOM 2071 N N . TYR A 1 308 ? -11.341 16.326 7.066 1.00 38.18 299 TYR B N 1
ATOM 2072 C CA . TYR A 1 308 ? -12.699 16.561 7.545 1.00 40.77 299 TYR B CA 1
ATOM 2073 C C . TYR A 1 308 ? -12.692 17.195 8.931 1.00 44.78 299 TYR B C 1
ATOM 2074 O O . TYR A 1 308 ? -13.418 18.156 9.184 1.00 45.73 299 TYR B O 1
ATOM 2083 N N . ILE A 1 309 ? -11.871 16.650 9.824 1.00 42.50 300 ILE B N 1
ATOM 2084 C CA . ILE A 1 309 ? -11.758 17.162 11.186 1.00 39.53 300 ILE B CA 1
ATOM 2085 C C . ILE A 1 309 ? -11.300 18.617 11.186 1.00 40.99 300 ILE B C 1
ATOM 2086 O O . ILE A 1 309 ? -11.850 19.453 11.906 1.00 44.28 300 ILE B O 1
ATOM 2091 N N . SER A 1 310 ? -10.298 18.914 10.364 1.00 40.73 301 SER B N 1
ATOM 2092 C CA . SER A 1 310 ? -9.780 20.272 10.237 1.00 44.66 301 SER B CA 1
ATOM 2093 C C . SER A 1 310 ? -10.860 21.219 9.725 1.00 45.95 301 SER B C 1
ATOM 2094 O O . SER A 1 310 ? -10.912 22.385 10.113 1.00 51.60 301 SER B O 1
ATOM 2097 N N . THR A 1 311 ? -11.723 20.703 8.855 1.00 46.07 302 THR B N 1
ATOM 2098 C CA . THR A 1 311 ? -12.830 21.480 8.310 1.00 45.06 302 THR B CA 1
ATOM 2099 C C . THR A 1 311 ? -13.869 21.787 9.387 1.00 46.59 302 THR B C 1
ATOM 2100 O O . THR A 1 311 ? -14.394 22.899 9.453 1.00 42.95 302 THR B O 1
ATOM 2104 N N . ARG A 1 312 ? -14.157 20.800 10.233 1.00 41.75 303 ARG B N 1
ATOM 2105 C CA . ARG A 1 312 ? -15.112 20.982 11.322 1.00 43.21 303 ARG B CA 1
ATOM 2106 C C . ARG A 1 312 ? -14.600 22.012 12.323 1.00 49.63 303 ARG B C 1
ATOM 2107 O O . ARG A 1 312 ? -15.372 22.807 12.860 1.00 52.10 303 ARG B O 1
ATOM 2115 N N . VAL A 1 313 ? -13.295 21.986 12.571 1.00 45.39 304 VAL B N 1
ATOM 2116 C CA . VAL A 1 313 ? -12.656 22.960 13.446 1.00 44.28 304 VAL B CA 1
ATOM 2117 C C . VAL A 1 313 ? -12.732 24.353 12.834 1.00 42.53 304 VAL B C 1
ATOM 2118 O O . VAL A 1 313 ? -13.048 25.328 13.516 1.00 44.63 304 VAL B O 1
ATOM 2122 N N . GLU A 1 314 ? -12.451 24.435 11.538 1.00 40.72 305 GLU B N 1
ATOM 2123 C CA . GLU A 1 314 ? -12.529 25.696 10.810 1.00 47.72 305 GLU B CA 1
ATOM 2124 C C . GLU A 1 314 ? -13.955 26.240 10.811 1.00 52.04 305 GLU B C 1
ATOM 2125 O O . GLU A 1 314 ? -14.169 27.453 10.824 1.00 53.85 305 GLU B O 1
ATOM 2131 N N . MET A 1 315 ? -14.929 25.334 10.814 1.00 43.98 306 MET B N 1
ATOM 2132 C CA . MET A 1 315 ? -16.338 25.714 10.857 1.00 48.29 306 MET B CA 1
ATOM 2133 C C . MET A 1 315 ? -16.737 26.268 12.221 1.00 53.62 306 MET B C 1
ATOM 2134 O O . MET A 1 315 ? -17.835 26.798 12.385 1.00 56.38 306 MET B O 1
ATOM 2139 N N . GLY A 1 316 ? -15.845 26.138 13.197 1.00 54.11 307 GLY B N 1
ATOM 2140 C CA . GLY A 1 316 ? -16.133 26.578 14.549 1.00 55.86 307 GLY B CA 1
ATOM 2141 C C . GLY A 1 316 ? -17.164 25.680 15.201 1.00 57.50 307 GLY B C 1
ATOM 2142 O O . GLY A 1 316 ? -17.983 26.130 16.002 1.00 64.24 307 GLY B O 1
ATOM 2143 N N . GLU A 1 317 ? -17.122 24.400 14.848 1.00 55.63 308 GLU B N 1
ATOM 2144 C CA . GLU A 1 317 ? -18.069 23.427 15.374 1.00 55.03 308 GLU B CA 1
ATOM 2145 C C . GLU A 1 317 ? -17.389 22.420 16.292 1.00 50.52 308 GLU B C 1
ATOM 2146 O O . GLU A 1 317 ? -18.058 21.665 16.996 1.00 49.55 308 GLU B O 1
ATOM 2152 N N . ALA A 1 318 ? -16.060 22.410 16.287 1.00 48.08 309 ALA B N 1
ATOM 2153 C CA . ALA A 1 318 ? -15.324 21.422 17.066 1.00 46.50 309 ALA B CA 1
ATOM 2154 C C . ALA A 1 318 ? -13.922 21.874 17.455 1.00 46.95 309 ALA B C 1
ATOM 2155 O O . ALA A 1 318 ? -13.342 22.766 16.836 1.00 49.60 309 ALA B O 1
ATOM 2157 N N . ALA A 1 319 ? -13.395 21.242 18.498 1.00 42.71 310 ALA B N 1
ATOM 2158 C CA . ALA A 1 319 ? -11.993 21.368 18.868 1.00 49.23 310 ALA B CA 1
ATOM 2159 C C . ALA A 1 319 ? -11.297 20.045 18.570 1.00 48.31 310 ALA B C 1
ATOM 2160 O O . ALA A 1 319 ? -11.905 18.982 18.690 1.00 47.76 310 ALA B O 1
ATOM 2162 N N . ALA A 1 320 ? -10.029 20.103 18.177 1.00 43.37 311 ALA B N 1
ATOM 2163 C CA . ALA A 1 320 ? -9.324 18.895 17.755 1.00 37.62 311 ALA B CA 1
ATOM 2164 C C . ALA A 1 320 ? -7.959 18.740 18.416 1.00 43.07 311 ALA B C 1
ATOM 2165 O O . ALA A 1 320 ? -7.260 19.721 18.668 1.00 44.06 311 ALA B O 1
ATOM 2167 N N . ILE A 1 321 ? -7.591 17.493 18.690 1.00 39.97 312 ILE B N 1
ATOM 2168 C CA . ILE A 1 321 ? -6.295 17.175 19.272 1.00 40.01 312 ILE B CA 1
ATOM 2169 C C . ILE A 1 321 ? -5.603 16.073 18.476 1.00 38.03 312 ILE B C 1
ATOM 2170 O O . ILE A 1 321 ? -6.061 14.931 18.455 1.00 39.65 312 ILE B O 1
ATOM 2175 N N . PHE A 1 322 ? -4.505 16.423 17.815 1.00 34.30 313 PHE B N 1
ATOM 2176 C CA . PHE A 1 322 ? -3.721 15.446 17.066 1.00 33.98 313 PHE B CA 1
ATOM 2177 C C . PHE A 1 322 ? -2.488 15.023 17.860 1.00 36.99 313 PHE B C 1
ATOM 2178 O O . PHE A 1 322 ? -1.566 15.814 18.051 1.00 40.60 313 PHE B O 1
ATOM 2186 N N . MET A 1 323 ? -2.478 13.776 18.322 1.00 36.92 314 MET B N 1
ATOM 2187 C CA . MET A 1 323 ? -1.353 13.252 19.088 1.00 35.13 314 MET B CA 1
ATOM 2188 C C . MET A 1 323 ? -0.418 12.431 18.206 1.00 41.18 314 MET B C 1
ATOM 2189 O O . MET A 1 323 ? -0.845 11.470 17.566 1.00 39.14 314 MET B O 1
ATOM 2194 N N . THR A 1 324 ? 0.856 12.813 18.181 1.00 45.50 315 THR B N 1
ATOM 2195 C CA . THR A 1 324 ? 1.857 12.103 17.391 1.00 42.17 315 THR B CA 1
ATOM 2196 C C . THR A 1 324 ? 3.275 12.499 17.798 1.00 42.98 315 THR B C 1
ATOM 2197 O O . THR A 1 324 ? 3.511 13.616 18.260 1.00 43.79 315 THR B O 1
ATOM 2201 N N . ALA A 1 325 ? 4.214 11.574 17.627 1.00 45.31 316 ALA B N 1
ATOM 2202 C CA . ALA A 1 325 ? 5.617 11.841 17.926 1.00 43.02 316 ALA B CA 1
ATOM 2203 C C . ALA A 1 325 ? 6.289 12.545 16.755 1.00 42.63 316 ALA B C 1
ATOM 2204 O O . ALA A 1 325 ? 7.397 13.065 16.881 1.00 43.39 316 ALA B O 1
ATOM 2206 N N . THR A 1 326 ? 5.610 12.553 15.611 1.00 43.90 317 THR B N 1
ATOM 2207 C CA . THR A 1 326 ? 6.132 13.209 14.418 1.00 42.07 317 THR B CA 1
ATOM 2208 C C . THR A 1 326 ? 5.109 14.155 13.792 1.00 40.45 317 THR B C 1
ATOM 2209 O O . THR A 1 326 ? 4.511 13.832 12.765 1.00 38.56 317 THR B O 1
ATOM 2213 N N . PRO A 1 327 ? 4.907 15.329 14.411 1.00 40.45 318 PRO B N 1
ATOM 2214 C CA . PRO A 1 327 ? 4.017 16.357 13.860 1.00 44.54 318 PRO B CA 1
ATOM 2215 C C . PRO A 1 327 ? 4.530 16.893 12.523 1.00 57.95 318 PRO B C 1
ATOM 2216 O O . PRO A 1 327 ? 5.682 16.633 12.176 1.00 65.46 318 PRO B O 1
ATOM 2220 N N . PRO A 1 328 ? 3.680 17.615 11.773 1.00 55.70 319 PRO B N 1
ATOM 2221 C CA . PRO A 1 328 ? 4.108 18.250 10.523 1.00 54.86 319 PRO B CA 1
ATOM 2222 C C . PRO A 1 328 ? 5.346 19.123 10.704 1.00 60.22 319 PRO B C 1
ATOM 2223 O O . PRO A 1 328 ? 5.385 19.958 11.606 1.00 63.87 319 PRO B O 1
ATOM 2227 N N . GLY A 1 329 ? 6.347 18.919 9.854 1.00 61.34 320 GLY B N 1
ATOM 2228 C CA . GLY A 1 329 ? 7.583 19.673 9.939 1.00 61.71 320 GLY B CA 1
ATOM 2229 C C . GLY A 1 329 ? 8.709 18.881 10.572 1.00 62.67 320 GLY B C 1
ATOM 2230 O O . GLY A 1 329 ? 9.858 19.326 10.586 1.00 65.62 320 GLY B O 1
ATOM 2231 N N . SER A 1 330 ? 8.378 17.705 11.101 1.00 60.39 321 SER B N 1
ATOM 2232 C CA . SER A 1 330 ? 9.374 16.833 11.719 1.00 60.21 321 SER B CA 1
ATOM 2233 C C . SER A 1 330 ? 10.397 16.368 10.689 1.00 57.51 321 SER B C 1
ATOM 2234 O O . SER A 1 330 ? 10.043 15.940 9.590 1.00 60.28 321 SER B O 1
ATOM 2237 N N . ILE A 1 331 ? 11.666 16.466 11.059 1.00 51.92 322 ILE B N 1
ATOM 2238 C CA . ILE A 1 331 ? 12.755 16.190 10.146 1.00 52.51 322 ILE B CA 1
ATOM 2239 C C . ILE A 1 331 ? 13.831 15.351 10.838 1.00 49.95 322 ILE B C 1
ATOM 2240 O O . ILE A 1 331 ? 14.524 14.558 10.202 1.00 48.13 322 ILE B O 1
ATOM 2245 N N . ASP A 1 332 ? 13.928 15.502 12.155 1.00 50.78 323 ASP B N 1
ATOM 2246 C CA . ASP A 1 332 ? 14.921 14.790 12.956 1.00 51.52 323 ASP B CA 1
ATOM 2247 C C . ASP A 1 332 ? 14.636 13.292 13.058 1.00 48.09 323 ASP B C 1
ATOM 2248 O O . ASP A 1 332 ? 13.667 12.886 13.698 1.00 45.03 323 ASP B O 1
ATOM 2253 N N . PRO A 1 333 ? 15.492 12.465 12.434 1.00 52.64 324 PRO B N 1
ATOM 2254 C CA . PRO A 1 333 ? 15.338 11.008 12.490 1.00 46.67 324 PRO B CA 1
ATOM 2255 C C . PRO A 1 333 ? 15.857 10.432 13.804 1.00 43.89 324 PRO B C 1
ATOM 2256 O O . PRO A 1 333 ? 15.585 9.274 14.124 1.00 44.48 324 PRO B O 1
ATOM 2260 N N . PHE A 1 334 ? 16.595 11.242 14.556 1.00 43.32 325 PHE B N 1
ATOM 2261 C CA . PHE A 1 334 ? 17.118 10.822 15.852 1.00 46.17 325 PHE B CA 1
ATOM 2262 C C . PHE A 1 334 ? 16.630 11.719 16.987 1.00 49.30 325 PHE B C 1
ATOM 2263 O O . PHE A 1 334 ? 17.428 12.428 17.601 1.00 55.33 325 PHE B O 1
ATOM 2271 N N . PRO A 1 335 ? 15.320 11.690 17.279 1.00 50.64 326 PRO B N 1
ATOM 2272 C CA . PRO A 1 335 ? 14.837 12.511 18.392 1.00 50.26 326 PRO B CA 1
ATOM 2273 C C . PRO A 1 335 ? 15.260 11.916 19.728 1.00 56.53 326 PRO B C 1
ATOM 2274 O O . PRO A 1 335 ? 15.490 10.710 19.811 1.00 52.80 326 PRO B O 1
ATOM 2278 N N . GLN A 1 336 ? 15.369 12.749 20.756 1.00 59.47 327 GLN B N 1
ATOM 2279 C CA . GLN A 1 336 ? 15.758 12.264 22.073 1.00 67.21 327 GLN B CA 1
ATOM 2280 C C . GLN A 1 336 ? 14.656 11.393 22.670 1.00 68.83 327 GLN B C 1
ATOM 2281 O O . GLN A 1 336 ? 13.473 11.725 22.590 1.00 74.32 327 GLN B O 1
ATOM 2287 N N . SER A 1 337 ? 15.054 10.267 23.249 1.00 65.75 328 SER B N 1
ATOM 2288 C CA . SER A 1 337 ? 14.112 9.357 23.889 1.00 60.96 328 SER B CA 1
ATOM 2289 C C . SER A 1 337 ? 14.238 9.449 25.405 1.00 55.96 328 SER B C 1
ATOM 2290 O O . SER A 1 337 ? 15.190 10.036 25.917 1.00 63.63 328 SER B O 1
ATOM 2293 N N . ASN A 1 338 ? 13.275 8.876 26.122 1.00 51.53 329 ASN B N 1
ATOM 2294 C CA . ASN A 1 338 ? 13.317 8.883 27.580 1.00 66.02 329 ASN B CA 1
ATOM 2295 C C . ASN A 1 338 ? 14.309 7.849 28.102 1.00 72.82 329 ASN B C 1
ATOM 2296 O O . ASN A 1 338 ? 14.758 7.922 29.247 1.00 78.43 329 ASN B O 1
ATOM 2301 N N . SER A 1 339 ? 14.645 6.886 27.251 1.00 73.81 330 SER B N 1
ATOM 2302 C CA . SER A 1 339 ? 15.686 5.912 27.553 1.00 72.27 330 SER B CA 1
ATOM 2303 C C . SER A 1 339 ? 16.744 5.935 26.456 1.00 58.89 330 SER B C 1
ATOM 2304 O O . SER A 1 339 ? 16.414 6.095 25.280 1.00 46.14 330 SER B O 1
ATOM 2307 N N . PRO A 1 340 ? 18.021 5.782 26.840 1.00 61.84 331 PRO B N 1
ATOM 2308 C CA . PRO A 1 340 ? 19.154 5.866 25.911 1.00 60.41 331 PRO B CA 1
ATOM 2309 C C . PRO A 1 340 ? 19.036 4.928 24.713 1.00 54.90 331 PRO B C 1
ATOM 2310 O O . PRO A 1 340 ? 18.657 3.765 24.856 1.00 54.42 331 PRO B O 1
ATOM 2314 N N . ILE A 1 341 ? 19.355 5.454 23.535 1.00 51.69 332 ILE B N 1
ATOM 2315 C CA . ILE A 1 341 ? 19.379 4.667 22.310 1.00 47.35 332 ILE B CA 1
ATOM 2316 C C . ILE A 1 341 ? 20.762 4.726 21.677 1.00 47.62 332 ILE B C 1
ATOM 2317 O O . ILE A 1 341 ? 21.314 5.807 21.474 1.00 47.07 332 ILE B O 1
ATOM 2322 N N . GLU A 1 342 ? 21.326 3.564 21.372 1.00 46.96 333 GLU B N 1
ATOM 2323 C CA . GLU A 1 342 ? 22.586 3.515 20.648 1.00 47.88 333 GLU B CA 1
ATOM 2324 C C . GLU A 1 342 ? 22.310 3.471 19.150 1.00 44.27 333 GLU B C 1
ATOM 2325 O O . GLU A 1 342 ? 21.765 2.493 18.640 1.00 47.43 333 GLU B O 1
ATOM 2331 N N . ASP A 1 343 ? 22.674 4.541 18.452 1.00 43.23 334 ASP B N 1
ATOM 2332 C CA . ASP A 1 343 ? 22.446 4.620 17.014 1.00 45.21 334 ASP B CA 1
ATOM 2333 C C . ASP A 1 343 ? 23.642 4.077 16.242 1.00 48.27 334 ASP B C 1
ATOM 2334 O O . ASP A 1 343 ? 24.687 4.721 16.163 1.00 52.66 334 ASP B O 1
ATOM 2339 N N . ILE A 1 344 ? 23.475 2.888 15.674 1.00 44.74 335 ILE B N 1
ATOM 2340 C CA . ILE A 1 344 ? 24.558 2.215 14.969 1.00 45.12 335 ILE B CA 1
ATOM 2341 C C . ILE A 1 344 ? 24.296 2.155 13.467 1.00 42.87 335 ILE B C 1
ATOM 2342 O O . ILE A 1 344 ? 23.230 1.726 13.029 1.00 44.04 335 ILE B O 1
ATOM 2347 N N . GLU A 1 345 ? 25.278 2.589 12.684 1.00 46.02 336 GLU B N 1
ATOM 2348 C CA . GLU A 1 345 ? 25.158 2.603 11.231 1.00 44.47 336 GLU B CA 1
ATOM 2349 C C . GLU A 1 345 ? 26.067 1.557 10.592 1.00 51.11 336 GLU B C 1
ATOM 2350 O O . GLU A 1 345 ? 27.290 1.629 10.714 1.00 56.31 336 GLU B O 1
ATOM 2356 N N . ARG A 1 346 ? 25.465 0.586 9.911 1.00 48.39 337 ARG B N 1
ATOM 2357 C CA . ARG A 1 346 ? 26.228 -0.462 9.242 1.00 47.31 337 ARG B CA 1
ATOM 2358 C C . ARG A 1 346 ? 25.415 -1.117 8.129 1.00 48.84 337 ARG B C 1
ATOM 2359 O O . ARG A 1 346 ? 24.223 -0.849 7.979 1.00 49.28 337 ARG B O 1
ATOM 2367 N N . GLU A 1 347 ? 26.067 -1.977 7.353 1.00 51.10 338 GLU B N 1
ATOM 2368 C CA . GLU A 1 347 ? 25.415 -2.641 6.230 1.00 53.95 338 GLU B CA 1
ATOM 2369 C C . GLU A 1 347 ? 24.366 -3.640 6.707 1.00 51.45 338 GLU B C 1
ATOM 2370 O O . GLU A 1 347 ? 24.622 -4.453 7.596 1.00 53.73 338 GLU B O 1
ATOM 2376 N N . ILE A 1 348 ? 23.183 -3.568 6.107 1.00 49.89 339 ILE B N 1
ATOM 2377 C CA . ILE A 1 348 ? 22.077 -4.450 6.454 1.00 45.86 339 ILE B CA 1
ATOM 2378 C C . ILE A 1 348 ? 21.621 -5.230 5.224 1.00 44.97 339 ILE B C 1
ATOM 2379 O O . ILE A 1 348 ? 21.434 -4.646 4.157 1.00 48.81 339 ILE B O 1
ATOM 2384 N N . PRO A 1 349 ? 21.459 -6.557 5.365 1.00 48.13 340 PRO B N 1
ATOM 2385 C CA . PRO A 1 349 ? 20.998 -7.412 4.264 1.00 53.23 340 PRO B CA 1
ATOM 2386 C C . PRO A 1 349 ? 19.667 -6.960 3.668 1.00 56.83 340 PRO B C 1
ATOM 2387 O O . PRO A 1 349 ? 18.740 -6.616 4.402 1.00 58.19 340 PRO B O 1
ATOM 2391 N N . GLU A 1 350 ? 19.587 -6.960 2.341 1.00 60.25 341 GLU B N 1
ATOM 2392 C CA . GLU A 1 350 ? 18.359 -6.612 1.639 1.00 66.38 341 GLU B CA 1
ATOM 2393 C C . GLU A 1 350 ? 17.558 -7.871 1.331 1.00 65.21 341 GLU B C 1
ATOM 2394 O O . GLU A 1 350 ? 16.352 -7.813 1.091 1.00 64.49 341 GLU B O 1
ATOM 2400 N N . ARG A 1 351 ? 18.247 -9.007 1.339 1.00 64.81 342 ARG B N 1
ATOM 2401 C CA . ARG A 1 351 ? 17.621 -10.300 1.095 1.00 67.27 342 ARG B CA 1
ATOM 2402 C C . ARG A 1 351 ? 18.229 -11.348 2.021 1.00 70.79 342 ARG B C 1
ATOM 2403 O O . ARG A 1 351 ? 18.980 -11.012 2.937 1.00 71.35 342 ARG B O 1
ATOM 2411 N N . SER A 1 352 ? 17.900 -12.614 1.784 1.00 73.16 343 SER B N 1
ATOM 2412 C CA . SER A 1 352 ? 18.480 -13.712 2.549 1.00 76.18 343 SER B CA 1
ATOM 2413 C C . SER A 1 352 ? 19.994 -13.756 2.370 1.00 75.05 343 SER B C 1
ATOM 2414 O O . SER A 1 352 ? 20.510 -13.416 1.306 1.00 77.22 343 SER B O 1
ATOM 2417 N N . TRP A 1 353 ? 20.700 -14.174 3.415 1.00 73.75 344 TRP B N 1
ATOM 2418 C CA . TRP A 1 353 ? 22.157 -14.230 3.371 1.00 71.92 344 TRP B CA 1
ATOM 2419 C C . TRP A 1 353 ? 22.683 -15.545 3.936 1.00 80.04 344 TRP B C 1
ATOM 2420 O O . TRP A 1 353 ? 21.950 -16.298 4.577 1.00 80.05 344 TRP B O 1
ATOM 2431 N N . ASN A 1 354 ? 23.963 -15.810 3.695 1.00 84.08 345 ASN B N 1
ATOM 2432 C CA . ASN A 1 354 ? 24.597 -17.038 4.157 1.00 90.21 345 ASN B CA 1
ATOM 2433 C C . ASN A 1 354 ? 25.638 -16.780 5.242 1.00 84.89 345 ASN B C 1
ATOM 2434 O O . ASN A 1 354 ? 25.837 -17.606 6.133 1.00 84.06 345 ASN B O 1
ATOM 2439 N N . THR A 1 355 ? 26.296 -15.628 5.160 1.00 82.11 346 THR B N 1
ATOM 2440 C CA . THR A 1 355 ? 27.350 -15.273 6.104 1.00 82.16 346 THR B CA 1
ATOM 2441 C C . THR A 1 355 ? 27.650 -13.778 6.069 1.00 80.65 346 THR B C 1
ATOM 2442 O O . THR A 1 355 ? 27.031 -13.028 5.315 1.00 81.35 346 THR B O 1
ATOM 2446 N N . GLY A 1 356 ? 28.603 -13.353 6.892 1.00 72.95 347 GLY B N 1
ATOM 2447 C CA . GLY A 1 356 ? 29.037 -11.968 6.911 1.00 72.46 347 GLY B CA 1
ATOM 2448 C C . GLY A 1 356 ? 28.114 -11.045 7.683 1.00 72.35 347 GLY B C 1
ATOM 2449 O O . GLY A 1 356 ? 28.223 -9.823 7.583 1.00 73.15 347 GLY B O 1
ATOM 2450 N N . PHE A 1 357 ? 27.202 -11.628 8.454 1.00 75.80 348 PHE B N 1
ATOM 2451 C CA . PHE A 1 357 ? 26.268 -10.850 9.261 1.00 70.79 348 PHE B CA 1
ATOM 2452 C C . PHE A 1 357 ? 25.988 -11.546 10.589 1.00 75.86 348 PHE B C 1
ATOM 2453 O O . PHE A 1 357 ? 24.834 -11.705 10.986 1.00 79.09 348 PHE B O 1
ATOM 2461 N N . ASP A 1 358 ? 27.055 -11.955 11.269 1.00 77.16 349 ASP B N 1
ATOM 2462 C CA . ASP A 1 358 ? 26.941 -12.670 12.536 1.00 76.94 349 ASP B CA 1
ATOM 2463 C C . ASP A 1 358 ? 26.320 -11.809 13.631 1.00 70.10 349 ASP B C 1
ATOM 2464 O O . ASP A 1 358 ? 25.680 -12.324 14.547 1.00 72.92 349 ASP B O 1
ATOM 2469 N N . TRP A 1 359 ? 26.508 -10.496 13.527 1.00 62.16 350 TRP B N 1
ATOM 2470 C CA . TRP A 1 359 ? 25.999 -9.561 14.526 1.00 60.80 350 TRP B CA 1
ATOM 2471 C C . TRP A 1 359 ? 24.474 -9.587 14.610 1.00 65.70 350 TRP B C 1
ATOM 2472 O O . TRP A 1 359 ? 23.891 -9.159 15.606 1.00 67.24 350 TRP B O 1
ATOM 2483 N N . ILE A 1 360 ? 23.835 -10.088 13.558 1.00 65.22 351 ILE B N 1
ATOM 2484 C CA . ILE A 1 360 ? 22.383 -10.203 13.525 1.00 61.80 351 ILE B CA 1
ATOM 2485 C C . ILE A 1 360 ? 21.897 -11.372 14.375 1.00 65.36 351 ILE B C 1
ATOM 2486 O O . ILE A 1 360 ? 20.981 -11.225 15.185 1.00 68.28 351 ILE B O 1
ATOM 2491 N N . THR A 1 361 ? 22.522 -12.531 14.192 1.00 62.11 352 THR B N 1
ATOM 2492 C CA . THR A 1 361 ? 22.065 -13.759 14.834 1.00 67.63 352 THR B CA 1
ATOM 2493 C C . THR A 1 361 ? 22.696 -13.999 16.206 1.00 71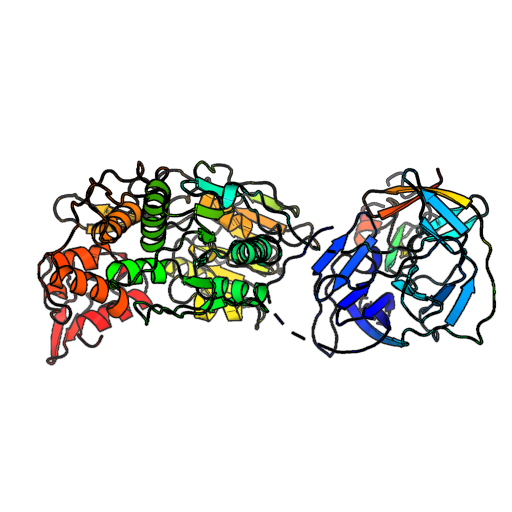.57 352 THR B C 1
ATOM 2494 O O . THR A 1 361 ? 22.067 -14.591 17.084 1.00 76.49 352 THR B O 1
ATOM 2498 N N . ASP A 1 362 ? 23.932 -13.546 16.391 1.00 67.19 353 ASP B N 1
ATOM 2499 C CA . ASP A 1 362 ? 24.612 -13.712 17.674 1.00 69.61 353 ASP B CA 1
ATOM 2500 C C . ASP A 1 362 ? 23.935 -12.876 18.754 1.00 66.11 353 ASP B C 1
ATOM 2501 O O . ASP A 1 362 ? 23.984 -13.209 19.938 1.00 70.63 353 ASP B O 1
ATOM 2506 N N . TYR A 1 363 ? 23.307 -11.784 18.334 1.00 64.39 354 TYR B N 1
ATOM 2507 C CA . TYR A 1 363 ? 22.492 -10.972 19.225 1.00 64.04 354 TYR B CA 1
ATOM 2508 C C . TYR A 1 363 ? 21.192 -11.703 19.534 1.00 71.98 354 TYR B C 1
ATOM 2509 O O . TYR A 1 363 ? 20.405 -11.978 18.628 1.00 77.46 354 TYR B O 1
ATOM 2518 N N . GLN A 1 364 ? 20.961 -12.030 20.802 1.00 70.03 355 GLN B N 1
ATOM 2519 C CA . GLN A 1 364 ? 19.664 -12.582 21.172 1.00 74.67 355 GLN B CA 1
ATOM 2520 C C . GLN A 1 364 ? 19.005 -11.794 22.299 1.00 77.34 355 GLN B C 1
ATOM 2521 O O . GLN A 1 364 ? 18.755 -12.310 23.390 1.00 81.19 355 GLN B O 1
ATOM 2527 N N . GLY A 1 365 ? 18.752 -10.522 22.021 1.00 72.00 356 GLY B N 1
ATOM 2528 C CA . GLY A 1 365 ? 17.682 -9.802 22.675 1.00 67.64 356 GLY B CA 1
ATOM 2529 C C . GLY A 1 365 ? 16.557 -9.972 21.676 1.00 63.19 356 GLY B C 1
ATOM 2530 O O . GLY A 1 365 ? 16.665 -10.803 20.774 1.00 64.50 356 GLY B O 1
ATOM 2531 N N . LYS A 1 366 ? 15.485 -9.204 21.802 1.00 62.48 357 LYS B N 1
ATOM 2532 C CA . LYS A 1 366 ? 14.446 -9.264 20.785 1.00 56.85 357 LYS B CA 1
ATOM 2533 C C . LYS A 1 366 ? 14.609 -8.105 19.809 1.00 48.96 357 LYS B C 1
ATOM 2534 O O . LYS A 1 366 ? 14.904 -6.979 20.208 1.00 47.21 357 LYS B O 1
ATOM 2540 N N . THR A 1 367 ? 14.431 -8.396 18.524 1.00 48.77 358 THR B N 1
ATOM 2541 C CA . THR A 1 367 ? 14.721 -7.432 17.469 1.00 46.84 358 THR B CA 1
ATOM 2542 C C . THR A 1 367 ? 13.499 -7.161 16.593 1.00 47.93 358 THR B C 1
ATOM 2543 O O . THR A 1 367 ? 12.731 -8.071 16.285 1.00 46.79 358 THR B O 1
ATOM 2547 N N . VAL A 1 368 ? 13.323 -5.901 16.205 1.00 45.06 359 VAL B N 1
ATOM 2548 C CA . VAL A 1 368 ? 12.262 -5.520 15.282 1.00 44.19 359 VAL B CA 1
ATOM 2549 C C . VAL A 1 368 ? 12.857 -5.037 13.961 1.00 43.19 359 VAL B C 1
ATOM 2550 O O . VAL A 1 368 ? 13.452 -3.962 13.891 1.00 42.93 359 VAL B O 1
ATOM 2554 N N . TRP A 1 369 ? 12.688 -5.843 12.918 1.00 44.28 360 TRP B N 1
ATOM 2555 C CA . TRP A 1 369 ? 13.287 -5.571 11.615 1.00 43.94 360 TRP B CA 1
ATOM 2556 C C . TRP A 1 369 ? 12.245 -5.027 10.639 1.00 44.54 360 TRP B C 1
ATOM 2557 O O . TRP A 1 369 ? 11.277 -5.709 10.305 1.00 46.63 360 TRP B O 1
ATOM 2568 N N . PHE A 1 370 ? 12.452 -3.793 10.186 1.00 40.73 361 PHE B N 1
ATOM 2569 C CA . PHE A 1 370 ? 11.557 -3.169 9.219 1.00 40.91 361 PHE B CA 1
ATOM 2570 C C . PHE A 1 370 ? 11.997 -3.459 7.787 1.00 42.53 361 PHE B C 1
ATOM 2571 O O . PHE A 1 370 ? 13.128 -3.168 7.400 1.00 42.27 361 PHE B O 1
ATOM 2579 N N . VAL A 1 371 ? 11.088 -4.032 7.006 1.00 42.63 362 VAL B N 1
ATOM 2580 C CA . VAL A 1 371 ? 11.367 -4.392 5.622 1.00 45.11 362 VAL B CA 1
ATOM 2581 C C . VAL A 1 371 ? 10.574 -3.510 4.660 1.00 48.32 362 VAL B C 1
ATOM 2582 O O . VAL A 1 371 ? 9.492 -3.033 5.003 1.00 54.25 362 VAL B O 1
ATOM 2586 N N . PRO A 1 372 ? 11.114 -3.283 3.451 1.00 45.94 363 PRO B N 1
ATOM 2587 C CA . PRO A 1 372 ? 10.433 -2.430 2.471 1.00 46.54 363 PRO B CA 1
ATOM 2588 C C . PRO A 1 372 ? 9.123 -3.026 1.961 1.00 51.13 363 PRO B C 1
ATOM 2589 O O . PRO A 1 372 ? 8.241 -2.282 1.532 1.00 49.67 363 PRO B O 1
ATOM 2593 N N . SER A 1 373 ? 9.000 -4.349 2.009 1.00 54.44 364 SER B N 1
ATOM 2594 C CA . SER A 1 373 ? 7.817 -5.017 1.479 1.00 52.29 364 SER B CA 1
ATOM 2595 C C . SER A 1 373 ? 7.535 -6.348 2.166 1.00 55.31 364 SER B C 1
ATOM 2596 O O . SER A 1 373 ? 8.332 -6.827 2.973 1.00 56.90 364 SER B O 1
ATOM 2599 N N . ILE A 1 374 ? 6.392 -6.939 1.832 1.00 52.52 365 ILE B N 1
ATOM 2600 C CA . ILE A 1 374 ? 5.996 -8.233 2.376 1.00 50.47 365 ILE B CA 1
ATOM 2601 C C . ILE A 1 374 ? 6.919 -9.326 1.846 1.00 53.05 365 ILE B C 1
ATOM 2602 O O . ILE A 1 374 ? 7.334 -10.218 2.587 1.00 57.95 365 ILE B O 1
ATOM 2607 N N . LYS A 1 375 ? 7.253 -9.235 0.561 1.00 51.53 366 LYS B N 1
ATOM 2608 C CA . LYS A 1 375 ? 8.127 -10.210 -0.086 1.00 58.97 366 LYS B CA 1
ATOM 2609 C C . LYS A 1 375 ? 9.522 -10.246 0.531 1.00 63.98 366 LYS B C 1
ATOM 2610 O O . LYS A 1 375 ? 10.024 -11.316 0.880 1.00 69.73 366 LYS B O 1
ATOM 2616 N N . ALA A 1 376 ? 10.147 -9.078 0.651 1.00 64.13 367 ALA B N 1
ATOM 2617 C CA . ALA A 1 376 ? 11.459 -8.978 1.279 1.00 58.99 367 ALA B CA 1
ATOM 2618 C C . ALA A 1 376 ? 11.378 -9.471 2.716 1.00 59.10 367 ALA B C 1
ATOM 2619 O O . ALA A 1 376 ? 12.302 -10.107 3.220 1.00 58.28 367 ALA B O 1
ATOM 2621 N N . GLY A 1 377 ? 10.253 -9.180 3.363 1.00 58.83 368 GLY B N 1
ATOM 2622 C CA . GLY A 1 377 ? 9.996 -9.660 4.706 1.00 60.04 368 GLY B CA 1
ATOM 2623 C C . GLY A 1 377 ? 9.963 -11.173 4.761 1.00 62.86 368 GLY B C 1
ATOM 2624 O O . GLY A 1 377 ? 10.506 -11.777 5.684 1.00 63.49 368 GLY B O 1
ATOM 2625 N N . ASN A 1 378 ? 9.326 -11.784 3.765 1.00 62.96 369 ASN B N 1
ATOM 2626 C CA . ASN A 1 378 ? 9.262 -13.238 3.669 1.00 67.53 369 ASN B CA 1
ATOM 2627 C C . ASN A 1 378 ? 10.646 -13.855 3.518 1.00 69.45 369 ASN B C 1
ATOM 2628 O O . ASN A 1 378 ? 10.959 -14.859 4.156 1.00 74.54 369 ASN B O 1
ATOM 2633 N N . ASP A 1 379 ? 11.470 -13.244 2.672 1.00 71.65 370 ASP B N 1
ATOM 2634 C CA . ASP A 1 379 ? 12.819 -13.739 2.420 1.00 70.43 370 ASP B CA 1
ATOM 2635 C C . ASP A 1 379 ? 13.670 -13.660 3.684 1.00 63.53 370 ASP B C 1
ATOM 2636 O O . ASP A 1 379 ? 14.313 -14.636 4.073 1.00 63.18 370 ASP B O 1
ATOM 2641 N N . ILE A 1 380 ? 13.661 -12.492 4.321 1.00 61.21 371 ILE B N 1
ATOM 2642 C CA . ILE A 1 380 ? 14.403 -12.272 5.558 1.00 62.47 371 ILE B CA 1
ATOM 2643 C C . ILE A 1 380 ? 13.935 -13.205 6.671 1.00 67.58 371 ILE B C 1
ATOM 2644 O O . ILE A 1 380 ? 14.749 -13.833 7.349 1.00 70.12 371 ILE B O 1
ATOM 2649 N N . ALA A 1 381 ? 12.620 -13.292 6.849 1.00 66.64 372 ALA B N 1
ATOM 2650 C CA . ALA A 1 381 ? 12.032 -14.121 7.898 1.00 67.87 372 ALA B CA 1
ATOM 2651 C C . ALA A 1 381 ? 12.411 -15.587 7.727 1.00 74.09 372 ALA B C 1
ATOM 2652 O O . ALA A 1 381 ? 12.800 -16.250 8.689 1.00 82.10 372 ALA B O 1
ATOM 2654 N N . ASN A 1 382 ? 12.292 -16.086 6.501 1.00 71.82 373 ASN B N 1
ATOM 2655 C CA . ASN A 1 382 ? 12.660 -17.463 6.196 1.00 73.28 373 ASN B CA 1
ATOM 2656 C C . ASN A 1 382 ? 14.134 -17.721 6.477 1.00 71.34 373 ASN B C 1
ATOM 2657 O O . ASN A 1 382 ? 14.492 -18.749 7.046 1.00 74.03 373 ASN B O 1
ATOM 2662 N N . CYS A 1 383 ? 14.979 -16.774 6.082 1.00 69.04 374 CYS B N 1
ATOM 2663 C CA . CYS A 1 383 ? 16.416 -16.872 6.307 1.00 73.36 374 CYS B CA 1
ATOM 2664 C C . CYS A 1 383 ? 16.740 -16.960 7.794 1.00 74.36 374 CYS B C 1
ATOM 2665 O O . CYS A 1 383 ? 17.578 -17.759 8.210 1.00 79.16 374 CYS B O 1
ATOM 2668 N N . LEU A 1 384 ? 16.068 -16.134 8.589 1.00 74.21 375 LEU B N 1
ATOM 2669 C CA . LEU A 1 384 ? 16.263 -16.132 10.033 1.00 73.95 375 LEU B CA 1
ATOM 2670 C C . LEU A 1 384 ? 15.781 -17.437 10.660 1.00 79.14 375 LEU B C 1
ATOM 2671 O O . LEU A 1 384 ? 16.423 -17.976 11.561 1.00 83.26 375 LEU B O 1
ATOM 2676 N N . ARG A 1 385 ? 14.650 -17.941 10.175 1.00 78.29 376 ARG B N 1
ATOM 2677 C CA . ARG A 1 385 ? 14.075 -19.177 10.695 1.00 77.99 376 ARG B CA 1
ATOM 2678 C C . ARG A 1 385 ? 14.955 -20.386 10.395 1.00 80.81 376 ARG B C 1
ATOM 2679 O O . ARG A 1 385 ? 14.973 -21.354 11.155 1.00 83.60 376 ARG B O 1
ATOM 2687 N N . LYS A 1 386 ? 15.690 -20.322 9.289 1.00 81.12 377 LYS B N 1
ATOM 2688 C CA . LYS A 1 386 ? 16.556 -21.423 8.873 1.00 83.65 377 LYS B CA 1
ATOM 2689 C C . LYS A 1 386 ? 17.808 -21.523 9.740 1.00 82.28 377 LYS B C 1
ATOM 2690 O O . LYS A 1 386 ? 18.577 -22.478 9.624 1.00 86.03 377 LYS B O 1
ATOM 2696 N N . SER A 1 387 ? 18.010 -20.534 10.604 1.00 79.48 378 SER B N 1
ATOM 2697 C CA . SER A 1 387 ? 19.140 -20.540 11.525 1.00 83.19 378 SER B CA 1
ATOM 2698 C C . SER A 1 387 ? 18.669 -20.726 12.964 1.00 84.41 378 SER B C 1
ATOM 2699 O O . SER A 1 387 ? 19.430 -20.516 13.909 1.00 84.19 378 SER B O 1
ATOM 2702 N N . GLY A 1 388 ? 17.408 -21.116 13.123 1.00 81.40 379 GLY B N 1
ATOM 2703 C CA . GLY A 1 388 ? 16.867 -21.440 14.430 1.00 83.14 379 GLY B CA 1
ATOM 2704 C C . GLY A 1 388 ? 16.252 -20.270 15.176 1.00 79.49 379 GLY B C 1
ATOM 2705 O O . GLY A 1 388 ? 16.126 -20.309 16.400 1.00 79.53 379 GLY B O 1
ATOM 2706 N N . LYS A 1 389 ? 15.863 -19.230 14.444 1.00 78.90 380 LYS B N 1
ATOM 2707 C CA . LYS A 1 389 ? 15.257 -18.052 15.057 1.00 76.21 380 LYS B CA 1
ATOM 2708 C C . LYS A 1 389 ? 13.741 -18.025 14.881 1.00 82.69 380 LYS B C 1
ATOM 2709 O O . LYS A 1 389 ? 13.233 -18.103 13.762 1.00 87.35 380 LYS B O 1
ATOM 2715 N N . LYS A 1 390 ? 13.028 -17.913 15.997 1.00 81.32 381 LYS B N 1
ATOM 2716 C CA . LYS A 1 390 ? 11.577 -17.761 15.983 1.00 74.51 381 LYS B CA 1
ATOM 2717 C C . LYS A 1 390 ? 11.219 -16.401 15.402 1.00 64.65 381 LYS B C 1
ATOM 2718 O O . LYS A 1 390 ? 11.605 -15.375 15.958 1.00 60.84 381 LYS B O 1
ATOM 2724 N N . VAL A 1 391 ? 10.485 -16.386 14.293 1.00 69.27 382 VAL B N 1
ATOM 2725 C CA . VAL A 1 391 ? 10.179 -15.131 13.611 1.00 64.77 382 VAL B CA 1
ATOM 2726 C C . VAL A 1 391 ? 8.683 -14.882 13.428 1.00 64.59 382 VAL B C 1
ATOM 2727 O O . VAL A 1 391 ? 7.953 -15.739 12.932 1.00 71.04 382 VAL B O 1
ATOM 2731 N N . ILE A 1 392 ? 8.238 -13.696 13.834 1.00 57.65 383 ILE B N 1
ATOM 2732 C CA . ILE A 1 392 ? 6.860 -13.266 13.620 1.00 57.74 383 ILE B CA 1
ATOM 2733 C C . ILE A 1 392 ? 6.819 -12.174 12.556 1.00 58.99 383 ILE B C 1
ATOM 2734 O O . ILE A 1 392 ? 7.542 -11.184 12.650 1.00 60.12 383 ILE B O 1
ATOM 2739 N N . GLN A 1 393 ? 5.980 -12.360 11.542 1.00 60.77 384 GLN B N 1
ATOM 2740 C CA . GLN A 1 393 ? 5.863 -11.381 10.467 1.00 57.55 384 GLN B CA 1
ATOM 2741 C C . GLN A 1 393 ? 4.622 -10.513 10.635 1.00 55.30 384 GLN B C 1
ATOM 2742 O O . GLN A 1 393 ? 3.575 -10.990 11.073 1.00 61.71 384 GLN B O 1
ATOM 2748 N N . LEU A 1 394 ? 4.746 -9.238 10.283 1.00 49.46 385 LEU B N 1
ATOM 2749 C CA . LEU A 1 394 ? 3.634 -8.300 10.392 1.00 49.31 385 LEU B CA 1
ATOM 2750 C C . LEU A 1 394 ? 3.418 -7.530 9.093 1.00 47.57 385 LEU B C 1
ATOM 2751 O O . LEU A 1 394 ? 4.359 -6.977 8.524 1.00 49.32 385 LEU B O 1
ATOM 2756 N N . SER A 1 395 ? 2.173 -7.497 8.631 1.00 46.98 386 SER B N 1
ATOM 2757 C CA . SER A 1 395 ? 1.813 -6.706 7.461 1.00 51.20 386 SER B CA 1
ATOM 2758 C C . SER A 1 395 ? 0.523 -5.938 7.723 1.00 57.55 386 SER B C 1
ATOM 2759 O O . SER A 1 395 ? -0.096 -6.094 8.775 1.00 62.45 386 SER B O 1
ATOM 2762 N N . ARG A 1 396 ? 0.129 -5.109 6.761 1.00 56.13 387 ARG B N 1
ATOM 2763 C CA . ARG A 1 396 ? -1.077 -4.291 6.865 1.00 59.76 387 ARG B CA 1
ATOM 2764 C C . ARG A 1 396 ? -2.329 -5.102 7.194 1.00 63.05 387 ARG B C 1
ATOM 2765 O O . ARG A 1 396 ? -3.118 -4.725 8.061 1.00 67.21 387 ARG B O 1
ATOM 2773 N N . LYS A 1 397 ? -2.496 -6.221 6.500 1.00 58.68 388 LYS B N 1
ATOM 2774 C CA . LYS A 1 397 ? -3.719 -7.011 6.586 1.00 60.21 388 LYS B CA 1
ATOM 2775 C C . LYS A 1 397 ? -3.684 -8.070 7.684 1.00 61.28 388 LYS B C 1
ATOM 2776 O O . LYS A 1 397 ? -4.729 -8.555 8.117 1.00 65.91 388 LYS B O 1
ATOM 2782 N N . THR A 1 398 ? -2.487 -8.429 8.134 1.00 63.19 389 THR B N 1
ATOM 2783 C CA . THR A 1 398 ? -2.347 -9.461 9.156 1.00 56.91 389 THR B CA 1
ATOM 2784 C C . THR A 1 398 ? -2.034 -8.864 10.524 1.00 52.50 389 THR B C 1
ATOM 2785 O O . THR A 1 398 ? -1.862 -9.593 11.499 1.00 53.73 389 THR B O 1
ATOM 2789 N N . PHE A 1 399 ? -1.974 -7.538 10.591 1.00 49.16 390 PHE B N 1
ATOM 2790 C CA . PHE A 1 399 ? -1.531 -6.845 11.798 1.00 53.56 390 PHE B CA 1
ATOM 2791 C C . PHE A 1 399 ? -2.410 -7.124 13.016 1.00 62.92 390 PHE B C 1
ATOM 2792 O O . PHE A 1 399 ? -1.912 -7.537 14.061 1.00 64.45 390 PHE B O 1
ATOM 2800 N N . ASP A 1 400 ? -3.715 -6.910 12.877 1.00 62.60 391 ASP B N 1
ATOM 2801 C CA . ASP A 1 400 ? -4.639 -7.053 14.001 1.00 62.95 391 ASP B CA 1
ATOM 2802 C C . ASP A 1 400 ? -4.755 -8.492 14.504 1.00 58.02 391 ASP B C 1
ATOM 2803 O O . ASP A 1 400 ? -5.316 -8.738 15.571 1.00 59.07 391 ASP B O 1
ATOM 2808 N N . THR A 1 401 ? -4.221 -9.438 13.738 1.00 60.05 392 THR B N 1
ATOM 2809 C CA . THR A 1 401 ? -4.255 -10.842 14.127 1.00 61.76 392 THR B CA 1
ATOM 2810 C C . THR A 1 401 ? -2.886 -11.322 14.608 1.00 59.07 392 THR B C 1
ATOM 2811 O O . THR A 1 401 ? -2.791 -12.106 15.554 1.00 54.66 392 THR B O 1
ATOM 2815 N N . GLU A 1 402 ? -1.827 -10.837 13.965 1.00 59.46 393 GLU B N 1
ATOM 2816 C CA . GLU A 1 402 ? -0.478 -11.331 14.235 1.00 62.59 393 GLU B CA 1
ATOM 2817 C C . GLU A 1 402 ? 0.279 -10.520 15.287 1.00 59.16 393 GLU B C 1
ATOM 2818 O O . GLU A 1 402 ? 1.202 -11.031 15.915 1.00 60.88 393 GLU B O 1
ATOM 2824 N N . TYR A 1 403 ? -0.093 -9.259 15.474 1.00 60.06 394 TYR B N 1
ATOM 2825 C CA . TYR A 1 403 ? 0.526 -8.451 16.525 1.00 59.76 394 TYR B CA 1
ATOM 2826 C C . TYR A 1 403 ? 0.242 -8.969 17.946 1.00 66.26 394 TYR B C 1
ATOM 2827 O O . TYR A 1 403 ? 1.147 -8.963 18.781 1.00 72.53 394 TYR B O 1
ATOM 2836 N N . PRO A 1 404 ? -1.005 -9.402 18.238 1.00 65.87 395 PRO B N 1
ATOM 2837 C CA . PRO A 1 404 ? -1.247 -9.898 19.600 1.00 65.22 395 PRO B CA 1
ATOM 2838 C C . PRO A 1 404 ? -0.390 -11.095 20.022 1.00 70.91 395 PRO B C 1
ATOM 2839 O O . PRO A 1 404 ? -0.215 -11.302 21.222 1.00 74.54 395 PRO B O 1
ATOM 2843 N N . LYS A 1 405 ? 0.135 -11.864 19.072 1.00 68.92 396 LYS B N 1
ATOM 2844 C CA . LYS A 1 405 ? 0.953 -13.021 19.425 1.00 72.24 396 LYS B CA 1
ATOM 2845 C C . LYS A 1 405 ? 2.430 -12.652 19.544 1.00 74.14 396 LYS B C 1
ATOM 2846 O O . LYS A 1 405 ? 3.292 -13.526 19.632 1.00 79.09 396 LYS B O 1
ATOM 2852 N N . THR A 1 406 ? 2.717 -11.354 19.551 1.00 69.62 397 THR B N 1
ATOM 2853 C CA . THR A 1 406 ? 4.077 -10.878 19.778 1.00 71.17 397 THR B CA 1
ATOM 2854 C C . THR A 1 406 ? 4.293 -10.609 21.263 1.00 74.55 397 THR B C 1
ATOM 2855 O O . THR A 1 406 ? 5.278 -9.982 21.656 1.00 75.97 397 THR B O 1
ATOM 2859 N N . LYS A 1 407 ? 3.362 -11.086 22.084 1.00 78.87 398 LYS B N 1
ATOM 2860 C CA . LYS A 1 407 ? 3.462 -10.928 23.530 1.00 82.11 398 LYS B CA 1
ATOM 2861 C C . LYS A 1 407 ? 2.925 -12.149 24.277 1.00 86.61 398 LYS B C 1
ATOM 2862 O O . LYS A 1 407 ? 3.444 -12.506 25.334 1.00 89.94 398 LYS B O 1
ATOM 2868 N N . LEU A 1 408 ? 1.894 -12.791 23.733 1.00 86.25 399 LEU B N 1
ATOM 2869 C CA . LEU A 1 408 ? 1.369 -14.009 24.347 1.00 88.72 399 LEU B CA 1
ATOM 2870 C C . LEU A 1 408 ? 2.252 -15.200 23.981 1.00 89.31 399 LEU B C 1
ATOM 2871 O O . LEU A 1 408 ? 2.169 -16.263 24.596 1.00 98.75 399 LEU B O 1
ATOM 2876 N N . THR A 1 409 ? 3.095 -15.010 22.970 1.00 82.13 400 THR B N 1
ATOM 2877 C CA . THR A 1 409 ? 4.171 -15.946 22.669 1.00 88.38 400 THR B CA 1
ATOM 2878 C C . THR A 1 409 ? 5.495 -15.198 22.743 1.00 86.14 400 THR B C 1
ATOM 2879 O O . THR A 1 409 ? 5.517 -13.967 22.713 1.00 85.12 400 THR B O 1
ATOM 2883 N N . ASP A 1 410 ? 6.598 -15.931 22.845 1.00 85.79 401 ASP B N 1
ATOM 2884 C CA . ASP A 1 410 ? 7.909 -15.296 22.829 1.00 84.14 401 ASP B CA 1
ATOM 2885 C C . ASP A 1 410 ? 8.661 -15.635 21.549 1.00 80.87 401 ASP B C 1
ATOM 2886 O O . ASP A 1 410 ? 8.508 -16.720 20.988 1.00 84.48 401 ASP B O 1
ATOM 2891 N N . TRP A 1 411 ? 9.478 -14.690 21.100 1.00 81.20 402 TRP B N 1
ATOM 2892 C CA . TRP A 1 411 ? 10.066 -14.741 19.771 1.00 75.02 402 TRP B CA 1
ATOM 2893 C C . TRP A 1 411 ? 11.476 -14.164 19.759 1.00 72.63 402 TRP B C 1
ATOM 2894 O O . TRP A 1 411 ? 11.998 -13.753 20.795 1.00 74.60 402 TRP B O 1
ATOM 2905 N N . ASP A 1 412 ? 12.085 -14.132 18.579 1.00 65.99 403 ASP B N 1
ATOM 2906 C CA . ASP A 1 412 ? 13.431 -13.595 18.426 1.00 64.93 403 ASP B CA 1
ATOM 2907 C C . ASP A 1 412 ? 13.426 -12.362 17.531 1.00 59.98 403 ASP B C 1
ATOM 2908 O O . ASP A 1 412 ? 14.087 -11.366 17.825 1.00 57.97 403 ASP B O 1
ATOM 2913 N N . PHE A 1 413 ? 12.673 -12.437 16.438 1.00 56.74 404 PHE B N 1
ATOM 2914 C CA . PHE A 1 413 ? 12.612 -11.349 15.470 1.00 53.37 404 PHE B CA 1
ATOM 2915 C C . PHE A 1 413 ? 11.183 -11.054 15.030 1.00 55.09 404 PHE B C 1
ATOM 2916 O O . PHE A 1 413 ? 10.421 -11.965 14.712 1.00 59.76 404 PHE B O 1
ATOM 2924 N N . VAL A 1 414 ? 10.826 -9.775 15.016 1.00 53.57 405 VAL B N 1
ATOM 2925 C CA . VAL A 1 414 ? 9.593 -9.346 14.372 1.00 51.21 405 VAL B CA 1
ATOM 2926 C C . VAL A 1 414 ? 9.940 -8.660 13.058 1.00 51.76 405 VAL B C 1
ATOM 2927 O O . VAL A 1 414 ? 10.427 -7.529 13.044 1.00 55.93 405 VAL B O 1
ATOM 2931 N N . VAL A 1 415 ? 9.716 -9.366 11.955 1.00 49.01 406 VAL B N 1
ATOM 2932 C CA . VAL A 1 415 ? 9.930 -8.799 10.631 1.00 47.08 406 VAL B CA 1
ATOM 2933 C C . VAL A 1 415 ? 8.650 -8.124 10.158 1.00 53.14 406 VAL B C 1
ATOM 2934 O O . VAL A 1 415 ? 7.670 -8.791 9.831 1.00 56.66 406 VAL B O 1
ATOM 2938 N N . THR A 1 416 ? 8.659 -6.797 10.127 1.00 53.75 407 THR B N 1
ATOM 2939 C CA . THR A 1 416 ? 7.438 -6.051 9.859 1.00 50.32 407 THR B CA 1
ATOM 2940 C C . THR A 1 416 ? 7.591 -5.013 8.757 1.00 48.92 407 THR B C 1
ATOM 2941 O O . THR A 1 416 ? 8.689 -4.527 8.489 1.00 46.22 407 THR B O 1
ATOM 2945 N N . THR A 1 417 ? 6.473 -4.678 8.124 1.00 45.51 408 THR B N 1
ATOM 2946 C CA . THR A 1 417 ? 6.442 -3.577 7.177 1.00 43.12 408 THR B CA 1
ATOM 2947 C C . THR A 1 417 ? 6.186 -2.281 7.937 1.00 43.50 408 THR B C 1
ATOM 2948 O O . THR A 1 417 ? 6.232 -2.256 9.168 1.00 47.55 408 THR B O 1
ATOM 2952 N N . ASP A 1 418 ? 5.902 -1.213 7.201 1.00 41.36 409 ASP B N 1
ATOM 2953 C CA . ASP A 1 418 ? 5.705 0.111 7.784 1.00 47.46 409 ASP B CA 1
ATOM 2954 C C . ASP A 1 418 ? 4.510 0.201 8.735 1.00 47.53 409 ASP B C 1
ATOM 2955 O O . ASP A 1 418 ? 4.332 1.210 9.415 1.00 49.32 409 ASP B O 1
ATOM 2960 N N . ILE A 1 419 ? 3.694 -0.848 8.780 1.00 45.73 410 ILE B N 1
ATOM 2961 C CA . ILE A 1 419 ? 2.491 -0.850 9.607 1.00 47.26 410 ILE B CA 1
ATOM 2962 C C . ILE A 1 419 ? 2.826 -0.750 11.099 1.00 51.88 410 ILE B C 1
ATOM 2963 O O . ILE A 1 419 ? 2.028 -0.244 11.890 1.00 51.79 410 ILE B O 1
ATOM 2968 N N . SER A 1 420 ? 4.018 -1.203 11.477 1.00 55.53 411 SER B N 1
ATOM 2969 C CA . SER A 1 420 ? 4.442 -1.158 12.873 1.00 53.05 411 SER B CA 1
ATOM 2970 C C . SER A 1 420 ? 4.866 0.246 13.305 1.00 47.20 411 SER B C 1
ATOM 2971 O O . SER A 1 420 ? 5.267 0.454 14.450 1.00 44.50 411 SER B O 1
ATOM 2974 N N . GLU A 1 421 ? 4.771 1.205 12.390 1.00 44.15 412 GLU B N 1
ATOM 2975 C CA . GLU A 1 421 ? 5.109 2.590 12.701 1.00 45.24 412 GLU B CA 1
ATOM 2976 C C . GLU A 1 421 ? 3.917 3.330 13.303 1.00 47.55 412 GLU B C 1
ATOM 2977 O O . GLU A 1 421 ? 3.978 4.539 13.530 1.00 47.27 412 GLU B O 1
ATOM 2983 N N . MET A 1 422 ? 2.835 2.600 13.557 1.00 43.91 413 MET B N 1
ATOM 2984 C CA . MET A 1 422 ? 1.625 3.189 14.123 1.00 48.39 413 MET B CA 1
ATOM 2985 C C . MET A 1 422 ? 1.227 2.540 15.445 1.00 51.51 413 MET B C 1
ATOM 2986 O O . MET A 1 422 ? 0.452 1.584 15.469 1.00 61.64 413 MET B O 1
ATOM 2991 N N . GLY A 1 423 ? 1.767 3.062 16.543 1.00 48.93 414 GLY B N 1
ATOM 2992 C CA . GLY A 1 423 ? 1.355 2.654 17.875 1.00 46.34 414 GLY B CA 1
ATOM 2993 C C . GLY A 1 423 ? 1.716 1.240 18.292 1.00 48.00 414 GLY B C 1
ATOM 2994 O O . GLY A 1 423 ? 1.408 0.826 19.410 1.00 54.05 414 GLY B O 1
ATOM 2995 N N . ALA A 1 424 ? 2.364 0.495 17.402 1.00 48.26 415 ALA B N 1
ATOM 2996 C CA . ALA A 1 424 ? 2.768 -0.873 17.706 1.00 47.19 415 ALA B CA 1
ATOM 2997 C C . ALA A 1 424 ? 3.890 -0.889 18.741 1.00 50.36 415 ALA B C 1
ATOM 2998 O O . ALA A 1 424 ? 4.987 -0.388 18.491 1.00 46.69 415 ALA B O 1
ATOM 3000 N N . ASN A 1 425 ? 3.609 -1.465 19.906 1.00 51.51 416 ASN B N 1
ATOM 3001 C CA . ASN A 1 425 ? 4.577 -1.493 20.995 1.00 56.20 416 ASN B CA 1
ATOM 3002 C C . ASN A 1 425 ? 5.172 -2.879 21.218 1.00 60.40 416 ASN B C 1
ATOM 3003 O O . ASN A 1 425 ? 4.449 -3.845 21.463 1.00 63.48 416 ASN B O 1
ATOM 3008 N N . PHE A 1 426 ? 6.496 -2.966 21.132 1.00 62.18 417 PHE B N 1
ATOM 3009 C CA . PHE A 1 426 ? 7.199 -4.220 21.371 1.00 60.26 417 PHE B CA 1
ATOM 3010 C C . PHE A 1 426 ? 8.110 -4.115 22.587 1.00 61.90 417 PHE B C 1
ATOM 3011 O O . PHE A 1 426 ? 8.626 -3.041 22.896 1.00 62.99 417 PHE B O 1
ATOM 3019 N N . ARG A 1 427 ? 8.304 -5.235 23.275 1.00 66.66 418 ARG B N 1
ATOM 3020 C CA . ARG A 1 427 ? 9.309 -5.317 24.326 1.00 63.70 418 ARG B CA 1
ATOM 3021 C C . ARG A 1 427 ? 10.628 -5.775 23.718 1.00 59.28 418 ARG B C 1
ATOM 3022 O O . ARG A 1 427 ? 11.053 -6.910 23.921 1.00 62.19 418 ARG B O 1
ATOM 3030 N N . ALA A 1 428 ? 11.267 -4.886 22.965 1.00 55.44 419 ALA B N 1
ATOM 3031 C CA . ALA A 1 428 ? 12.481 -5.238 22.239 1.00 53.39 419 ALA B CA 1
ATOM 3032 C C . ALA A 1 428 ? 13.683 -4.420 22.698 1.00 52.12 419 ALA B C 1
ATOM 3033 O O . ALA A 1 428 ? 13.539 -3.408 23.384 1.00 50.02 419 ALA B O 1
ATOM 3035 N N . GLY A 1 429 ? 14.871 -4.872 22.308 1.00 49.78 420 GLY B N 1
ATOM 3036 C CA . GLY A 1 429 ? 16.101 -4.183 22.647 1.00 45.98 420 GLY B CA 1
ATOM 3037 C C . GLY A 1 429 ? 16.792 -3.603 21.428 1.00 44.69 420 GLY B C 1
ATOM 3038 O O . GLY A 1 429 ? 17.611 -2.695 21.548 1.00 46.08 420 GLY B O 1
ATOM 3039 N N . ARG A 1 430 ? 16.462 -4.125 20.251 1.00 42.86 421 ARG B N 1
ATOM 3040 C CA . ARG A 1 430 ? 17.097 -3.670 19.019 1.00 42.11 421 ARG B CA 1
ATOM 3041 C C . ARG A 1 430 ? 16.100 -3.512 17.873 1.00 42.91 421 ARG B C 1
ATOM 3042 O O . ARG A 1 430 ? 15.141 -4.273 17.759 1.00 42.61 421 ARG B O 1
ATOM 3050 N N . VAL A 1 431 ? 16.336 -2.508 17.034 1.00 40.26 422 VAL B N 1
ATOM 3051 C CA . VAL A 1 431 ? 15.577 -2.330 15.803 1.00 38.28 422 VAL B CA 1
ATOM 3052 C C . VAL A 1 431 ? 16.521 -2.285 14.607 1.00 39.15 422 VAL B C 1
ATOM 3053 O O . VAL A 1 431 ? 17.439 -1.467 14.561 1.00 40.64 422 VAL B O 1
ATOM 3057 N N . ILE A 1 432 ? 16.301 -3.180 13.650 1.00 37.09 423 ILE B N 1
ATOM 3058 C CA . ILE A 1 432 ? 17.066 -3.176 12.411 1.00 37.81 423 ILE B CA 1
ATOM 3059 C C . ILE A 1 432 ? 16.274 -2.454 11.328 1.00 41.00 423 ILE B C 1
ATOM 3060 O O . ILE A 1 432 ? 15.191 -2.891 10.942 1.00 44.89 423 ILE B O 1
ATOM 3065 N N . ASP A 1 433 ? 16.819 -1.345 10.842 1.00 40.54 424 ASP B N 1
ATOM 3066 C CA . ASP A 1 433 ? 16.089 -0.486 9.921 1.00 37.57 424 ASP B CA 1
ATOM 3067 C C . ASP A 1 433 ? 16.944 -0.049 8.738 1.00 37.99 424 ASP B C 1
ATOM 3068 O O . ASP A 1 433 ? 17.654 0.950 8.817 1.00 40.23 424 ASP B O 1
ATOM 3073 N N . PRO A 1 434 ? 16.864 -0.794 7.626 1.00 38.57 425 PRO B N 1
ATOM 3074 C CA . PRO A 1 434 ? 17.556 -0.429 6.384 1.00 35.61 425 PRO B CA 1
ATOM 3075 C C . PRO A 1 434 ? 16.975 0.830 5.733 1.00 39.30 425 PRO B C 1
ATOM 3076 O O . PRO A 1 434 ? 17.430 1.230 4.660 1.00 42.48 425 PRO B O 1
ATOM 3080 N N . ARG A 1 435 ? 15.983 1.434 6.385 1.00 41.78 426 ARG B N 1
ATOM 3081 C CA . ARG A 1 435 ? 15.383 2.699 5.957 1.00 41.77 426 ARG B CA 1
ATOM 3082 C C . ARG A 1 435 ? 14.889 2.677 4.512 1.00 41.33 426 ARG B C 1
ATOM 3083 O O . ARG A 1 435 ? 15.037 3.657 3.783 1.00 42.51 426 ARG B O 1
ATOM 3091 N N . ARG A 1 436 ? 14.294 1.561 4.108 1.00 38.96 427 ARG B N 1
ATOM 3092 C CA . ARG A 1 436 ? 13.738 1.435 2.766 1.00 40.83 427 ARG B CA 1
ATOM 3093 C C . ARG A 1 436 ? 12.241 1.152 2.822 1.00 42.41 427 ARG B C 1
ATOM 3094 O O . ARG A 1 436 ? 11.739 0.620 3.813 1.00 38.41 427 ARG B O 1
ATOM 3102 N N . CYS A 1 437 ? 11.534 1.510 1.756 1.00 43.87 428 CYS B N 1
ATOM 3103 C CA . CYS A 1 437 ? 10.100 1.260 1.667 1.00 44.11 428 CYS B CA 1
ATOM 3104 C C . CYS A 1 437 ? 9.623 1.336 0.223 1.00 45.07 428 CYS B C 1
ATOM 3105 O O . CYS A 1 437 ? 10.369 1.742 -0.668 1.00 46.87 428 CYS B O 1
ATOM 3108 N N . LEU A 1 438 ? 8.375 0.939 -0.000 1.00 43.34 429 LEU B N 1
ATOM 3109 C CA . LEU A 1 438 ? 7.752 1.077 -1.309 1.00 43.60 429 LEU B CA 1
ATOM 3110 C C . LEU A 1 438 ? 6.809 2.274 -1.307 1.00 46.82 429 LEU B C 1
ATOM 3111 O O . LEU A 1 438 ? 6.265 2.641 -0.266 1.00 49.25 429 LEU B O 1
ATOM 3116 N N . LYS A 1 439 ? 6.622 2.885 -2.471 1.00 47.33 430 LYS B N 1
ATOM 3117 C CA . LYS A 1 439 ? 5.753 4.049 -2.584 1.00 44.95 430 LYS B CA 1
ATOM 3118 C C . LYS A 1 439 ? 4.800 3.925 -3.764 1.00 45.33 430 LYS B C 1
ATOM 3119 O O . LYS A 1 439 ? 5.234 3.884 -4.914 1.00 44.03 430 LYS B O 1
ATOM 3125 N N . PRO A 1 440 ? 3.491 3.858 -3.481 1.00 44.10 431 PRO B N 1
ATOM 3126 C CA . PRO A 1 440 ? 2.500 3.851 -4.561 1.00 40.27 431 PRO B CA 1
ATOM 3127 C C . PRO A 1 440 ? 2.449 5.199 -5.272 1.00 41.24 431 PRO B C 1
ATOM 3128 O O . PRO A 1 440 ? 2.282 6.231 -4.623 1.00 45.26 431 PRO B O 1
ATOM 3132 N N . VAL A 1 441 ? 2.612 5.183 -6.591 1.00 43.69 432 VAL B N 1
ATOM 3133 C CA . VAL A 1 441 ? 2.600 6.405 -7.386 1.00 41.19 432 VAL B CA 1
ATOM 3134 C C . VAL A 1 441 ? 1.605 6.277 -8.535 1.00 44.69 432 VAL B C 1
ATOM 3135 O O . VAL A 1 441 ? 1.515 5.227 -9.169 1.00 43.44 432 VAL B O 1
ATOM 3139 N N . ILE A 1 442 ? 0.855 7.342 -8.796 1.00 46.80 433 ILE B N 1
ATOM 3140 C CA . ILE A 1 442 ? -0.082 7.355 -9.913 1.00 48.84 433 ILE B CA 1
ATOM 3141 C C . ILE A 1 442 ? 0.580 7.934 -11.160 1.00 52.14 433 ILE B C 1
ATOM 3142 O O . ILE A 1 442 ? 0.848 9.133 -11.231 1.00 52.15 433 ILE B O 1
ATOM 3147 N N . LEU A 1 443 ? 0.849 7.076 -12.139 1.00 56.30 434 LEU B N 1
ATOM 3148 C CA . LEU A 1 443 ? 1.525 7.499 -13.361 1.00 55.98 434 LEU B CA 1
ATOM 3149 C C . LEU A 1 443 ? 0.532 8.020 -14.394 1.00 57.76 434 LEU B C 1
ATOM 3150 O O . LEU A 1 443 ? -0.558 7.472 -14.550 1.00 58.68 434 LEU B O 1
ATOM 3155 N N . THR A 1 444 ? 0.911 9.082 -15.096 1.00 59.22 435 THR B N 1
ATOM 3156 C CA . THR A 1 444 ? 0.047 9.658 -16.120 1.00 65.43 435 THR B CA 1
ATOM 3157 C C . THR A 1 444 ? 0.707 9.637 -17.494 1.00 71.04 435 THR B C 1
ATOM 3158 O O . THR A 1 444 ? 0.407 10.470 -18.349 1.00 73.93 435 THR B O 1
ATOM 3162 N N . ASP A 1 445 ? 1.602 8.675 -17.702 1.00 72.92 436 ASP B N 1
ATOM 3163 C CA . ASP A 1 445 ? 2.213 8.463 -19.009 1.00 80.46 436 ASP B CA 1
ATOM 3164 C C . ASP A 1 445 ? 1.197 7.857 -19.969 1.00 84.36 436 ASP B C 1
ATOM 3165 O O . ASP A 1 445 ? 1.309 6.693 -20.354 1.00 86.08 436 ASP B O 1
ATOM 3170 N N . GLY A 1 446 ? 0.209 8.657 -20.357 1.00 79.05 437 GLY B N 1
ATOM 3171 C CA . GLY A 1 446 ? -0.907 8.160 -21.137 1.00 81.10 437 GLY B CA 1
ATOM 3172 C C . GLY A 1 446 ? -1.908 7.485 -20.220 1.00 79.60 437 GLY B C 1
ATOM 3173 O O . GLY A 1 446 ? -2.520 8.146 -19.379 1.00 84.95 437 GLY B O 1
ATOM 3174 N N . PRO A 1 447 ? -2.077 6.163 -20.374 1.00 76.93 438 PRO B N 1
ATOM 3175 C CA . PRO A 1 447 ? -2.959 5.360 -19.518 1.00 70.72 438 PRO B CA 1
ATOM 3176 C C . PRO A 1 447 ? -2.619 5.509 -18.038 1.00 69.66 438 PRO B C 1
ATOM 3177 O O . PRO A 1 447 ? -1.514 5.158 -17.626 1.00 71.49 438 PRO B O 1
ATOM 3181 N N . GLU A 1 448 ? -3.560 6.029 -17.256 1.00 64.68 439 GLU B N 1
ATOM 3182 C CA . GLU A 1 448 ? -3.333 6.247 -15.832 1.00 57.54 439 GLU B CA 1
ATOM 3183 C C . GLU A 1 448 ? -3.192 4.923 -15.090 1.00 53.04 439 GLU B C 1
ATOM 3184 O O . GLU A 1 448 ? -4.033 4.033 -15.214 1.00 48.32 439 GLU B O 1
ATOM 3190 N N . ARG A 1 449 ? -2.118 4.813 -14.316 1.00 51.48 440 ARG B N 1
ATOM 3191 C CA . ARG A 1 449 ? -1.763 3.573 -13.641 1.00 47.51 440 ARG B CA 1
ATOM 3192 C C . ARG A 1 449 ? -1.196 3.842 -12.252 1.00 47.38 440 ARG B C 1
ATOM 3193 O O . ARG A 1 449 ? -0.840 4.974 -11.927 1.00 51.92 440 ARG B O 1
ATOM 3201 N N . VAL A 1 450 ? -1.122 2.797 -11.433 1.00 45.64 441 VAL B N 1
ATOM 3202 C CA . VAL A 1 450 ? -0.504 2.899 -10.117 1.00 40.69 441 VAL B CA 1
ATOM 3203 C C . VAL A 1 450 ? 0.591 1.853 -9.961 1.00 43.12 441 VAL B C 1
ATOM 3204 O O . VAL A 1 450 ? 0.330 0.652 -10.029 1.00 43.97 441 VAL B O 1
ATOM 3208 N N . ILE A 1 451 ? 1.818 2.319 -9.757 1.00 40.57 442 ILE B N 1
ATOM 3209 C CA . ILE A 1 451 ? 2.955 1.427 -9.575 1.00 43.38 442 ILE B CA 1
ATOM 3210 C C . ILE A 1 451 ? 3.477 1.491 -8.146 1.00 43.52 442 ILE B C 1
ATOM 3211 O O . ILE A 1 451 ? 3.199 2.440 -7.414 1.00 40.19 442 ILE B O 1
ATOM 3216 N N . LEU A 1 452 ? 4.230 0.470 -7.753 1.00 47.29 443 LEU B N 1
ATOM 3217 C CA . LEU A 1 452 ? 4.931 0.485 -6.478 1.00 41.75 443 LEU B CA 1
ATOM 3218 C C . LEU A 1 452 ? 6.401 0.794 -6.710 1.00 40.95 443 LEU B C 1
ATOM 3219 O O . LEU A 1 452 ? 7.179 -0.085 -7.080 1.00 46.02 443 LEU B O 1
ATOM 3224 N N . ALA A 1 453 ? 6.774 2.051 -6.505 1.00 37.86 444 ALA B N 1
ATOM 3225 C CA . ALA A 1 453 ? 8.151 2.476 -6.715 1.00 44.51 444 ALA B CA 1
ATOM 3226 C C . ALA A 1 453 ? 8.998 2.174 -5.487 1.00 49.81 444 ALA B C 1
ATOM 3227 O O . ALA A 1 453 ? 8.651 2.564 -4.371 1.00 46.28 444 ALA B O 1
ATOM 3229 N N . GLY A 1 454 ? 10.108 1.475 -5.695 1.00 48.01 445 GLY B N 1
ATOM 3230 C CA . GLY A 1 454 ? 11.002 1.150 -4.602 1.00 51.87 445 GLY B CA 1
ATOM 3231 C C . GLY A 1 454 ? 11.792 -0.128 -4.802 1.00 52.93 445 GLY B C 1
ATOM 3232 O O . GLY A 1 454 ? 11.708 -0.750 -5.861 1.00 58.24 445 GLY B O 1
ATOM 3233 N N . PRO A 1 455 ? 12.560 -0.539 -3.778 1.00 55.48 446 PRO B N 1
ATOM 3234 C CA . PRO A 1 455 ? 12.709 0.136 -2.479 1.00 50.92 446 PRO B CA 1
ATOM 3235 C C . PRO A 1 455 ? 13.418 1.491 -2.548 1.00 47.78 446 PRO B C 1
ATOM 3236 O O . PRO A 1 455 ? 14.503 1.604 -3.117 1.00 54.14 446 PRO B O 1
ATOM 3240 N N . ILE A 1 456 ? 12.783 2.506 -1.972 1.00 44.43 447 ILE B N 1
ATOM 3241 C CA . ILE A 1 456 ? 13.346 3.850 -1.902 1.00 48.43 447 ILE B CA 1
ATOM 3242 C C . ILE A 1 456 ? 13.520 4.244 -0.435 1.00 45.63 447 ILE B C 1
ATOM 3243 O O . ILE A 1 456 ? 12.905 3.635 0.440 1.00 37.99 447 ILE B O 1
ATOM 3248 N N . PRO A 1 457 ? 14.372 5.249 -0.156 1.00 47.45 448 PRO B N 1
ATOM 3249 C CA . PRO A 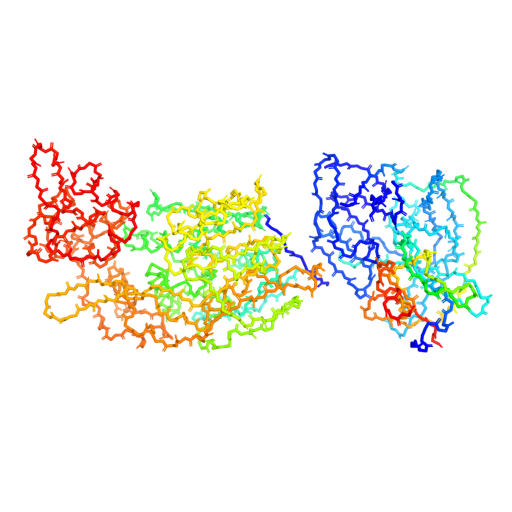1 457 ? 14.538 5.704 1.229 1.00 46.48 448 PRO B CA 1
ATOM 3250 C C . PRO A 1 457 ? 13.230 6.163 1.866 1.00 47.74 448 PRO B C 1
ATOM 3251 O O . PRO A 1 457 ? 12.394 6.769 1.196 1.00 46.95 448 PRO B O 1
ATOM 3255 N N . VAL A 1 458 ? 13.059 5.867 3.150 1.00 47.61 449 VAL B N 1
ATOM 3256 C CA . VAL A 1 458 ? 11.870 6.289 3.878 1.00 38.94 449 VAL B CA 1
ATOM 3257 C C . VAL A 1 458 ? 11.937 7.776 4.199 1.00 44.25 449 VAL B C 1
ATOM 3258 O O . VAL A 1 458 ? 12.915 8.448 3.875 1.00 53.97 449 VAL B O 1
ATOM 3262 N N . THR A 1 459 ? 10.888 8.288 4.831 1.00 42.27 450 THR B N 1
ATOM 3263 C CA . THR A 1 459 ? 10.868 9.674 5.272 1.00 43.83 450 THR B CA 1
ATOM 3264 C C . THR A 1 459 ? 11.563 9.792 6.624 1.00 46.00 450 THR B C 1
ATOM 3265 O O . THR A 1 459 ? 11.670 8.805 7.353 1.00 51.65 450 THR B O 1
ATOM 3269 N N . PRO A 1 460 ? 12.061 10.995 6.954 1.00 40.94 451 PRO B N 1
ATOM 3270 C CA . PRO A 1 460 ? 12.637 11.244 8.280 1.00 40.88 451 PRO B CA 1
ATOM 3271 C C . PRO A 1 460 ? 11.683 10.879 9.414 1.00 42.15 451 PRO B C 1
ATOM 3272 O O . PRO A 1 460 ? 12.115 10.334 10.429 1.00 47.40 451 PRO B O 1
ATOM 3276 N N . ALA A 1 461 ? 10.401 11.177 9.231 1.00 42.43 452 ALA B N 1
ATOM 3277 C CA . ALA A 1 461 ? 9.385 10.851 10.224 1.00 37.95 452 ALA B CA 1
ATOM 3278 C C . ALA A 1 461 ? 9.260 9.343 10.403 1.00 35.56 452 ALA B C 1
ATOM 3279 O O . ALA A 1 461 ? 9.163 8.848 11.527 1.00 37.14 452 ALA B O 1
ATOM 3281 N N . SER A 1 462 ? 9.262 8.620 9.287 1.00 35.77 453 SER B N 1
ATOM 3282 C CA . SER A 1 462 ? 9.168 7.166 9.312 1.00 36.13 453 SER B CA 1
ATOM 3283 C C . SER A 1 462 ? 10.370 6.554 10.018 1.00 34.81 453 SER B C 1
ATOM 3284 O O . SER A 1 462 ? 10.223 5.636 10.823 1.00 39.69 453 SER B O 1
ATOM 3287 N N . ALA A 1 463 ? 11.557 7.070 9.709 1.00 33.97 454 ALA B N 1
ATOM 3288 C CA . ALA A 1 463 ? 12.783 6.634 10.369 1.00 32.95 454 ALA B CA 1
ATOM 3289 C C . ALA A 1 463 ? 12.698 6.868 11.872 1.00 32.84 454 ALA B C 1
ATOM 3290 O O . ALA A 1 463 ? 13.108 6.022 12.667 1.00 32.78 454 ALA B O 1
ATOM 3292 N N . ALA A 1 464 ? 12.158 8.021 12.254 1.00 34.51 455 ALA B N 1
ATOM 3293 C CA . ALA A 1 464 ? 11.996 8.366 13.660 1.00 33.76 455 ALA B CA 1
ATOM 3294 C C . ALA A 1 464 ? 11.010 7.429 14.351 1.00 37.32 455 ALA B C 1
ATOM 3295 O O . ALA A 1 464 ? 11.203 7.056 15.508 1.00 41.92 455 ALA B O 1
ATOM 3297 N N . GLN A 1 465 ? 9.958 7.045 13.634 1.00 34.41 456 GLN B N 1
ATOM 3298 C CA . GLN A 1 465 ? 8.932 6.173 14.195 1.00 36.31 456 GLN B CA 1
ATOM 3299 C C . GLN A 1 465 ? 9.405 4.724 14.290 1.00 34.59 456 GLN B C 1
ATOM 3300 O O . GLN A 1 465 ? 9.073 4.020 15.244 1.00 43.49 456 GLN B O 1
ATOM 3306 N N . ARG A 1 466 ? 10.176 4.279 13.302 1.00 33.53 457 ARG B N 1
ATOM 3307 C CA . ARG A 1 466 ? 10.760 2.941 13.338 1.00 34.24 457 ARG B CA 1
ATOM 3308 C C . ARG A 1 466 ? 11.741 2.839 14.499 1.00 38.74 457 ARG B C 1
ATOM 3309 O O . ARG A 1 466 ? 11.762 1.850 15.229 1.00 40.97 457 ARG B O 1
ATOM 3317 N N . ARG A 1 467 ? 12.550 3.880 14.655 1.00 40.30 458 ARG B N 1
ATOM 3318 C CA . ARG A 1 467 ? 13.490 3.986 15.762 1.00 39.76 458 ARG B CA 1
ATOM 3319 C C . ARG A 1 467 ? 12.740 4.077 17.087 1.00 39.70 458 ARG B C 1
ATOM 3320 O O . ARG A 1 467 ? 13.231 3.637 18.127 1.00 38.65 458 ARG B O 1
ATOM 3328 N N . GLY A 1 468 ? 11.534 4.637 17.032 1.00 39.21 459 GLY B N 1
ATOM 3329 C CA . GLY A 1 468 ? 10.719 4.843 18.216 1.00 35.42 459 GLY B CA 1
ATOM 3330 C C . GLY A 1 468 ? 10.170 3.576 18.845 1.00 35.27 459 GLY B C 1
ATOM 3331 O O . GLY A 1 468 ? 9.571 3.625 19.919 1.00 36.04 459 GLY B O 1
ATOM 3332 N N . ARG A 1 469 ? 10.367 2.439 18.185 1.00 35.09 460 ARG B N 1
ATOM 3333 C CA . ARG A 1 469 ? 9.926 1.162 18.737 1.00 36.26 460 ARG B CA 1
ATOM 3334 C C . ARG A 1 469 ? 10.729 0.805 19.985 1.00 42.85 460 ARG B C 1
ATOM 3335 O O . ARG A 1 469 ? 10.275 0.028 20.824 1.00 52.36 460 ARG B O 1
ATOM 3343 N N . ILE A 1 470 ? 11.921 1.381 20.102 1.00 39.98 461 ILE B N 1
ATOM 3344 C CA . ILE A 1 470 ? 12.774 1.151 21.263 1.00 45.62 461 ILE B CA 1
ATOM 3345 C C . ILE A 1 470 ? 13.094 2.449 21.994 1.00 44.67 461 ILE B C 1
ATOM 3346 O O . ILE A 1 470 ? 12.579 3.514 21.651 1.00 39.88 461 ILE B O 1
ATOM 3351 N N . GLY A 1 471 ? 13.960 2.350 22.998 1.00 53.94 462 GLY B N 1
ATOM 3352 C CA . GLY A 1 471 ? 14.304 3.488 23.829 1.00 54.50 462 GLY B CA 1
ATOM 3353 C C . GLY A 1 471 ? 13.126 3.897 24.688 1.00 54.19 462 GLY B C 1
ATOM 3354 O O . GLY A 1 471 ? 13.009 5.053 25.090 1.00 52.76 462 GLY B O 1
ATOM 3355 N N . ARG A 1 472 ? 12.254 2.935 24.974 1.00 53.40 463 ARG B N 1
ATOM 3356 C CA . ARG A 1 472 ? 11.013 3.204 25.690 1.00 64.89 463 ARG B CA 1
ATOM 3357 C C . ARG A 1 472 ? 11.055 2.687 27.125 1.00 71.86 463 ARG B C 1
ATOM 3358 O O . ARG A 1 472 ? 10.355 3.199 27.998 1.00 80.06 463 ARG B O 1
ATOM 3366 N N . ASN A 1 473 ? 11.880 1.673 27.366 1.00 73.47 464 ASN B N 1
ATOM 3367 C CA . ASN A 1 473 ? 11.954 1.047 28.681 1.00 73.46 464 ASN B CA 1
ATOM 3368 C C . ASN A 1 473 ? 13.092 1.612 29.528 1.00 74.71 464 ASN B C 1
ATOM 3369 O O . ASN A 1 473 ? 14.261 1.499 29.159 1.00 71.53 464 ASN B O 1
ATOM 3374 N N . PRO A 1 474 ? 12.746 2.224 30.672 1.00 75.21 465 PRO B N 1
ATOM 3375 C CA . PRO A 1 474 ? 13.713 2.804 31.613 1.00 77.04 465 PRO B CA 1
ATOM 3376 C C . PRO A 1 474 ? 14.650 1.766 32.228 1.00 78.86 465 PRO B C 1
ATOM 3377 O O . PRO A 1 474 ? 15.688 2.133 32.780 1.00 80.64 465 PRO B O 1
ATOM 3381 N N . ALA A 1 475 ? 14.285 0.491 32.136 1.00 76.72 466 ALA B N 1
ATOM 3382 C CA . ALA A 1 475 ? 15.117 -0.582 32.668 1.00 77.28 466 ALA B CA 1
ATOM 3383 C C . ALA A 1 475 ? 16.386 -0.746 31.838 1.00 78.71 466 ALA B C 1
ATOM 3384 O O . ALA A 1 475 ? 17.487 -0.462 32.312 1.00 82.55 466 ALA B O 1
ATOM 3386 N N . GLN A 1 476 ? 16.227 -1.204 30.600 1.00 76.29 467 GLN B N 1
ATOM 3387 C CA . GLN A 1 476 ? 17.359 -1.365 29.694 1.00 77.23 467 GLN B CA 1
ATOM 3388 C C . GLN A 1 476 ? 17.934 -0.008 29.307 1.00 71.93 467 GLN B C 1
ATOM 3389 O O . GLN A 1 476 ? 17.207 0.882 28.865 1.00 70.80 467 GLN B O 1
ATOM 3395 N N . GLU A 1 477 ? 19.243 0.145 29.475 1.00 71.79 468 GLU B N 1
ATOM 3396 C CA . GLU A 1 477 ? 19.911 1.402 29.162 1.00 66.06 468 GLU B CA 1
ATOM 3397 C C . GLU A 1 477 ? 20.783 1.277 27.918 1.00 61.18 468 GLU B C 1
ATOM 3398 O O . GLU A 1 477 ? 21.607 2.146 27.638 1.00 66.85 468 GLU B O 1
ATOM 3400 N N . ASP A 1 478 ? 20.594 0.196 27.168 1.00 52.73 469 ASP B N 1
ATOM 3401 C CA . ASP A 1 478 ? 21.430 -0.066 26.004 1.00 53.62 469 ASP B CA 1
ATOM 3402 C C . ASP A 1 478 ? 20.643 -0.594 24.808 1.00 50.00 469 ASP B C 1
ATOM 3403 O O . ASP A 1 478 ? 21.038 -1.578 24.184 1.00 50.09 469 ASP B O 1
ATOM 3408 N N . ASP A 1 479 ? 19.530 0.062 24.492 1.00 49.53 470 ASP B N 1
ATOM 3409 C CA . ASP A 1 479 ? 18.771 -0.272 23.291 1.00 50.80 470 ASP B CA 1
ATOM 3410 C C . ASP A 1 479 ? 19.549 0.152 22.049 1.00 47.52 470 ASP B C 1
ATOM 3411 O O . ASP A 1 479 ? 20.214 1.187 22.049 1.00 45.84 470 ASP B O 1
ATOM 3416 N N . GLN A 1 480 ? 19.462 -0.649 20.992 1.00 46.96 471 GLN B N 1
ATOM 3417 C CA . GLN A 1 480 ? 20.251 -0.403 19.789 1.00 44.54 471 GLN B CA 1
ATOM 3418 C C . GLN A 1 480 ? 19.392 -0.163 18.553 1.00 44.47 471 GLN B C 1
ATOM 3419 O O . GLN A 1 480 ? 18.545 -0.982 18.206 1.00 47.19 471 GLN B O 1
ATOM 3425 N N . TYR A 1 481 ? 19.621 0.963 17.885 1.00 44.29 472 TYR B N 1
ATOM 3426 C CA . TYR A 1 481 ? 18.964 1.235 16.613 1.00 41.98 472 TYR B CA 1
ATOM 3427 C C . TYR A 1 481 ? 19.956 1.074 15.465 1.00 44.09 472 TYR B C 1
ATOM 3428 O O . TYR A 1 481 ? 20.690 2.003 15.130 1.00 49.48 472 TYR B O 1
ATOM 3437 N N . VAL A 1 482 ? 19.979 -0.115 14.873 1.00 40.72 473 VAL B N 1
ATOM 3438 C CA . VAL A 1 482 ? 20.879 -0.398 13.763 1.00 38.07 473 VAL B CA 1
ATOM 3439 C C . VAL A 1 482 ? 20.234 0.002 12.443 1.00 40.32 473 VAL B C 1
ATOM 3440 O O . VAL A 1 482 ? 19.191 -0.533 12.070 1.00 40.39 473 VAL B O 1
ATOM 3444 N N . PHE A 1 483 ? 20.859 0.941 11.738 1.00 42.39 474 PHE B N 1
ATOM 3445 C CA . PHE A 1 483 ? 20.275 1.478 10.514 1.00 41.00 474 PHE B CA 1
ATOM 3446 C C . PHE A 1 483 ? 21.279 1.583 9.372 1.00 44.59 474 PHE B C 1
ATOM 3447 O O . PHE A 1 483 ? 22.485 1.423 9.566 1.00 51.45 474 PHE B O 1
ATOM 3455 N N . SER A 1 484 ? 20.763 1.860 8.179 1.00 47.12 475 SER B N 1
ATOM 3456 C CA . SER A 1 484 ? 21.589 2.047 6.993 1.00 44.35 475 SER B CA 1
ATOM 3457 C C . SER A 1 484 ? 20.973 3.102 6.081 1.00 45.17 475 SER B C 1
ATOM 3458 O O . SER A 1 484 ? 19.752 3.185 5.952 1.00 45.13 475 SER B O 1
ATOM 3461 N N . GLY A 1 485 ? 21.822 3.909 5.455 1.00 42.44 476 GLY B N 1
ATOM 3462 C CA . GLY A 1 485 ? 21.360 4.938 4.541 1.00 49.26 476 GLY B CA 1
ATOM 3463 C C . GLY A 1 485 ? 20.701 6.117 5.234 1.00 54.93 476 GLY B C 1
ATOM 3464 O O . GLY A 1 485 ? 20.575 6.144 6.458 1.00 55.85 476 GLY B O 1
ATOM 3465 N N . ASP A 1 486 ? 20.279 7.095 4.438 1.00 58.72 477 ASP B N 1
ATOM 3466 C CA . ASP A 1 486 ? 19.629 8.295 4.955 1.00 59.10 477 ASP B CA 1
ATOM 3467 C C . ASP A 1 486 ? 18.174 8.388 4.503 1.00 51.35 477 ASP B C 1
ATOM 3468 O O . ASP A 1 486 ? 17.813 7.858 3.453 1.00 48.90 477 ASP B O 1
ATOM 3473 N N . PRO A 1 487 ? 17.331 9.063 5.301 1.00 48.22 478 PRO B N 1
ATOM 3474 C CA . PRO A 1 487 ? 15.937 9.290 4.909 1.00 46.64 478 PRO B CA 1
ATOM 3475 C C . PRO A 1 487 ? 15.838 10.291 3.763 1.00 51.34 478 PRO B C 1
ATOM 3476 O O . PRO A 1 487 ? 16.808 10.992 3.477 1.00 57.25 478 PRO B O 1
ATOM 3480 N N . LEU A 1 488 ? 14.678 10.358 3.120 1.00 50.05 479 LEU B N 1
ATOM 3481 C CA . LEU A 1 488 ? 14.488 11.273 2.002 1.00 52.61 479 LEU B CA 1
ATOM 3482 C C . LEU A 1 488 ? 13.082 11.863 1.999 1.00 51.89 479 LEU B C 1
ATOM 3483 O O . LEU A 1 488 ? 12.092 11.133 2.055 1.00 51.60 479 LEU B O 1
ATOM 3488 N N . LYS A 1 489 ? 13.001 13.188 1.939 1.00 50.62 480 LYS B N 1
ATOM 3489 C CA . LYS A 1 489 ? 11.717 13.873 1.868 1.00 52.49 480 LYS B CA 1
ATOM 3490 C C . LYS A 1 489 ? 11.253 13.985 0.420 1.00 61.34 480 LYS B C 1
ATOM 3491 O O . LYS A 1 489 ? 11.278 15.067 -0.167 1.00 67.27 480 LYS B O 1
ATOM 3493 N N . ASN A 1 490 ? 10.836 12.860 -0.150 1.00 62.09 481 ASN B N 1
ATOM 3494 C CA . ASN A 1 490 ? 10.399 12.823 -1.540 1.00 66.60 481 ASN B CA 1
ATOM 3495 C C . ASN A 1 490 ? 9.139 11.984 -1.718 1.00 67.01 481 ASN B C 1
ATOM 3496 O O . ASN A 1 490 ? 9.127 11.019 -2.483 1.00 73.01 481 ASN B O 1
ATOM 3498 N N . ASP A 1 491 ? 8.081 12.356 -1.005 1.00 63.64 482 ASP B N 1
ATOM 3499 C CA . ASP A 1 491 ? 6.814 11.641 -1.093 1.00 57.42 482 ASP B CA 1
ATOM 3500 C C . ASP A 1 491 ? 5.704 12.542 -1.628 1.00 59.67 482 ASP B C 1
ATOM 3501 O O . ASP A 1 491 ? 4.533 12.361 -1.296 1.00 58.81 482 ASP B O 1
ATOM 3506 N N . GLU A 1 492 ? 6.080 13.514 -2.455 1.00 61.81 483 GLU B N 1
ATOM 3507 C CA . GLU A 1 492 ? 5.108 14.403 -3.084 1.00 63.09 483 GLU B CA 1
ATOM 3508 C C . GLU A 1 492 ? 4.205 13.641 -4.046 1.00 64.58 483 GLU B C 1
ATOM 3509 O O . GLU A 1 492 ? 3.004 13.901 -4.126 1.00 65.48 483 GLU B O 1
ATOM 3515 N N . ASP A 1 493 ? 4.794 12.698 -4.774 1.00 58.02 484 ASP B N 1
ATOM 3516 C CA . ASP A 1 493 ? 4.067 11.936 -5.781 1.00 60.43 484 ASP B CA 1
ATOM 3517 C C . ASP A 1 493 ? 3.429 10.681 -5.192 1.00 54.50 484 ASP B C 1
ATOM 3518 O O . ASP A 1 493 ? 3.031 9.775 -5.924 1.00 58.90 484 ASP B O 1
ATOM 3523 N N . HIS A 1 494 ? 3.335 10.636 -3.866 1.00 55.67 485 HIS B N 1
ATOM 3524 C CA . HIS A 1 494 ? 2.695 9.521 -3.180 1.00 47.52 485 HIS B CA 1
ATOM 3525 C C . HIS A 1 494 ? 1.212 9.480 -3.531 1.00 44.80 485 HIS B C 1
ATOM 3526 O O . HIS A 1 494 ? 0.535 10.508 -3.517 1.00 45.32 485 HIS B O 1
ATOM 3533 N N . ALA A 1 495 ? 0.714 8.289 -3.848 1.00 38.18 486 ALA B N 1
ATOM 3534 C CA . ALA A 1 495 ? -0.667 8.125 -4.291 1.00 42.10 486 ALA B CA 1
ATOM 3535 C C . ALA A 1 495 ? -1.675 8.452 -3.194 1.00 45.83 486 ALA B C 1
ATOM 3536 O O . ALA A 1 495 ? -2.815 8.815 -3.482 1.00 48.06 486 ALA B O 1
ATOM 3538 N N . HIS A 1 496 ? -1.249 8.331 -1.940 1.00 43.40 487 HIS B N 1
ATOM 3539 C CA . HIS A 1 496 ? -2.151 8.484 -0.800 1.00 42.42 487 HIS B CA 1
ATOM 3540 C C . HIS A 1 496 ? -2.782 9.871 -0.692 1.00 45.81 487 HIS B C 1
ATOM 3541 O O . HIS A 1 496 ? -3.902 10.004 -0.204 1.00 44.25 487 HIS B O 1
ATOM 3548 N N . TRP A 1 497 ? -2.071 10.899 -1.141 1.00 43.31 488 TRP B N 1
ATOM 3549 C CA . TRP A 1 497 ? -2.602 12.257 -1.093 1.00 49.06 488 TRP B CA 1
ATOM 3550 C C . TRP A 1 497 ? -3.758 12.415 -2.072 1.00 48.26 488 TRP B C 1
ATOM 3551 O O . TRP A 1 497 ? -4.788 13.009 -1.747 1.00 49.38 488 TRP B O 1
ATOM 3562 N N . THR A 1 498 ? -3.573 11.882 -3.275 1.00 46.43 489 THR B N 1
ATOM 3563 C CA . THR A 1 498 ? -4.610 11.903 -4.296 1.00 45.75 489 THR B CA 1
ATOM 3564 C C . THR A 1 498 ? -5.804 11.070 -3.855 1.00 39.92 489 THR B C 1
ATOM 3565 O O . THR A 1 498 ? -6.952 11.498 -3.972 1.00 38.52 489 THR B O 1
ATOM 3569 N N . GLU A 1 499 ? -5.518 9.878 -3.343 1.00 36.00 490 GLU B N 1
ATOM 3570 C CA . GLU A 1 499 ? -6.558 8.962 -2.891 1.00 40.67 490 GLU B CA 1
ATOM 3571 C C . GLU A 1 499 ? -7.358 9.550 -1.732 1.00 43.92 490 GLU B C 1
ATOM 3572 O O . GLU A 1 499 ? -8.568 9.342 -1.633 1.00 46.54 490 GLU B O 1
ATOM 3578 N N . ALA A 1 500 ? -6.676 10.284 -0.859 1.00 40.57 491 ALA B N 1
ATOM 3579 C CA . ALA A 1 500 ? -7.336 10.943 0.262 1.00 41.38 491 ALA B CA 1
ATOM 3580 C C . ALA A 1 500 ? -8.273 12.027 -0.247 1.00 40.41 491 ALA B C 1
ATOM 3581 O O . ALA A 1 500 ? -9.330 12.274 0.331 1.00 39.71 491 ALA B O 1
ATOM 3583 N N . LYS A 1 501 ? -7.875 12.672 -1.337 1.00 40.34 492 LYS B N 1
ATOM 3584 C CA . LYS A 1 501 ? -8.692 13.702 -1.958 1.00 41.93 492 LYS B CA 1
ATOM 3585 C C . LYS A 1 501 ? -9.917 13.074 -2.615 1.00 45.49 492 LYS B C 1
ATOM 3586 O O . LYS A 1 501 ? -10.987 13.681 -2.668 1.00 46.03 492 LYS B O 1
ATOM 3592 N N . MET A 1 502 ? -9.743 11.854 -3.119 1.00 45.43 493 MET B N 1
ATOM 3593 C CA . MET A 1 502 ? -10.841 11.087 -3.697 1.00 48.50 493 MET B CA 1
ATOM 3594 C C . MET A 1 502 ? -11.895 10.790 -2.639 1.00 48.16 493 MET B C 1
ATOM 3595 O O . MET A 1 502 ? -13.090 10.984 -2.862 1.00 48.57 493 MET B O 1
ATOM 3600 N N . LEU A 1 503 ? -11.436 10.313 -1.486 1.00 42.54 494 LEU B N 1
ATOM 3601 C CA . LEU A 1 503 ? -12.314 10.013 -0.362 1.00 42.74 494 LEU B CA 1
ATOM 3602 C C . LEU A 1 503 ? -13.012 11.267 0.148 1.00 47.37 494 LEU B C 1
ATOM 3603 O O . LEU A 1 503 ? -14.226 11.280 0.348 1.00 57.24 494 LEU B O 1
ATOM 3608 N N . LEU A 1 504 ? -12.229 12.321 0.349 1.00 45.78 495 LEU B N 1
ATOM 3609 C CA . LEU A 1 504 ? -12.720 13.553 0.954 1.00 49.32 495 LEU B CA 1
ATOM 3610 C C . LEU A 1 504 ? -13.704 14.293 0.050 1.00 54.81 495 LEU B C 1
ATOM 3611 O O . LEU A 1 504 ? -14.566 15.029 0.531 1.00 62.98 495 LEU B O 1
ATOM 3616 N N . ASP A 1 505 ? -13.574 14.094 -1.259 1.00 51.51 496 ASP B N 1
ATOM 3617 C CA . ASP A 1 505 ? -14.472 14.733 -2.215 1.00 56.28 496 ASP B CA 1
ATOM 3618 C C . ASP A 1 505 ? -15.877 14.144 -2.151 1.00 52.43 496 ASP B C 1
ATOM 3619 O O . ASP A 1 505 ? -16.849 14.793 -2.537 1.00 55.36 496 ASP B O 1
ATOM 3624 N N . ASN A 1 506 ? -15.980 12.912 -1.665 1.00 55.34 497 ASN B N 1
ATOM 3625 C CA . ASN A 1 506 ? -17.275 12.260 -1.529 1.00 55.76 497 ASN B CA 1
ATOM 3626 C C . ASN A 1 506 ? -17.788 12.310 -0.094 1.00 62.48 497 ASN B C 1
ATOM 3627 O O . ASN A 1 506 ? -18.407 11.363 0.388 1.00 63.82 497 ASN B O 1
ATOM 3632 N N . ILE A 1 507 ? -17.524 13.424 0.582 1.00 63.59 498 ILE B N 1
ATOM 3633 C CA . ILE A 1 507 ? -18.009 13.637 1.941 1.00 67.67 498 ILE B CA 1
ATOM 3634 C C . ILE A 1 507 ? -18.776 14.954 2.022 1.00 73.88 498 ILE B C 1
ATOM 3635 O O . ILE A 1 507 ? -18.189 16.032 1.920 1.00 77.63 498 ILE B O 1
ATOM 3640 N N . TYR A 1 508 ? -20.089 14.855 2.205 1.00 80.78 499 TYR B N 1
ATOM 3641 C CA . TYR A 1 508 ? -20.974 16.017 2.169 1.00 84.38 499 TYR B CA 1
ATOM 3642 C C . TYR A 1 508 ? -20.678 17.032 3.270 1.00 87.11 499 TYR B C 1
ATOM 3643 O O . TYR A 1 508 ? -20.430 16.669 4.420 1.00 86.09 499 TYR B O 1
ATOM 3645 N N . THR A 1 509 ? -20.710 18.307 2.897 1.00 90.77 500 THR B N 1
ATOM 3646 C CA . THR A 1 509 ? -20.480 19.411 3.823 1.00 93.97 500 THR B CA 1
ATOM 3647 C C . THR A 1 509 ? -21.499 20.518 3.547 1.00 96.83 500 THR B C 1
ATOM 3648 O O . THR A 1 509 ? -22.132 20.518 2.492 1.00 96.67 500 THR B O 1
ATOM 3652 N N . PRO A 1 510 ? -21.677 21.456 4.497 1.00 98.15 501 PRO B N 1
ATOM 3653 C CA . PRO A 1 510 ? -22.607 22.574 4.279 1.00 101.34 501 PRO B CA 1
ATOM 3654 C C . PRO A 1 510 ? -22.271 23.454 3.071 1.00 103.84 501 PRO B C 1
ATOM 3655 O O . PRO A 1 510 ? -21.304 23.199 2.352 1.00 101.28 501 PRO B O 1
ATOM 3659 N N . GLU A 1 511 ? -23.078 24.489 2.861 1.00 105.30 502 GLU B N 1
ATOM 3660 C CA . GLU A 1 511 ? -22.900 25.390 1.727 1.00 107.24 502 GLU B CA 1
ATOM 3661 C C . GLU A 1 511 ? -21.765 26.380 1.967 1.00 109.15 502 GLU B C 1
ATOM 3662 O O . GLU A 1 511 ? -21.797 27.158 2.920 1.00 112.82 502 GLU B O 1
ATOM 3664 N N . GLY A 1 512 ? -20.765 26.347 1.092 1.00 104.58 503 GLY B N 1
ATOM 3665 C CA . GLY A 1 512 ? -19.617 27.226 1.212 1.00 103.55 503 GLY B CA 1
ATOM 3666 C C . GLY A 1 512 ? -18.426 26.519 1.827 1.00 97.89 503 GLY B C 1
ATOM 3667 O O . GLY A 1 512 ? -17.278 26.789 1.472 1.00 99.56 503 GLY B O 1
ATOM 3668 N N . ILE A 1 513 ? -18.704 25.608 2.754 1.00 102.41 504 ILE B N 1
ATOM 3669 C CA . ILE A 1 513 ? -17.657 24.837 3.412 1.00 95.98 504 ILE B CA 1
ATOM 3670 C C . ILE A 1 513 ? -17.203 23.674 2.53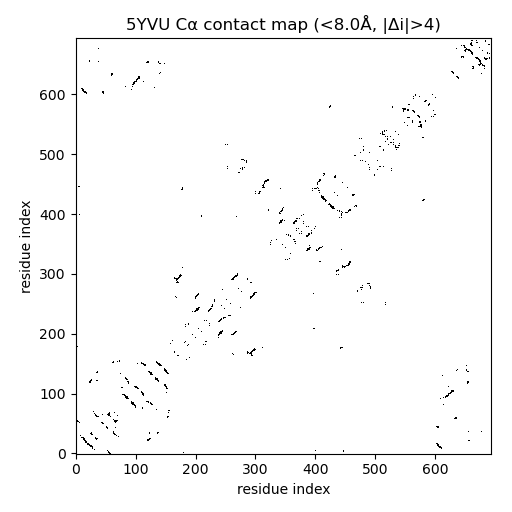7 1.00 92.95 504 ILE B C 1
ATOM 3671 O O . ILE A 1 513 ? -17.954 22.725 2.311 1.00 90.48 504 ILE B O 1
ATOM 3673 N N . ILE A 1 514 ? -15.973 23.757 2.042 1.00 92.30 505 ILE B N 1
ATOM 3674 C CA . ILE A 1 514 ? -15.413 22.701 1.207 1.00 88.68 505 ILE B CA 1
ATOM 3675 C C . ILE A 1 514 ? -14.316 21.961 1.966 1.00 86.09 505 ILE B C 1
ATOM 3676 O O . ILE A 1 514 ? -13.357 22.574 2.439 1.00 89.40 505 ILE B O 1
ATOM 3681 N N . PRO A 1 515 ? -14.466 20.635 2.098 1.00 79.35 506 PRO B N 1
ATOM 3682 C CA . PRO A 1 515 ? -13.520 19.800 2.844 1.00 76.70 506 PRO B CA 1
ATOM 3683 C C . PRO A 1 515 ? -12.258 19.472 2.049 1.00 80.34 506 PRO B C 1
ATOM 3684 O O . PRO A 1 515 ? -12.269 18.582 1.199 1.00 85.78 506 PRO B O 1
ATOM 3688 N N . THR A 1 516 ? -11.179 20.195 2.324 1.00 78.10 507 THR B N 1
ATOM 3689 C CA . THR A 1 516 ? -9.896 19.906 1.701 1.00 71.71 507 THR B CA 1
ATOM 3690 C C . THR A 1 516 ? -8.986 19.201 2.699 1.00 62.83 507 THR B C 1
ATOM 3691 O O . THR A 1 516 ? -9.328 19.076 3.876 1.00 61.49 507 THR B O 1
ATOM 3695 N N . LEU A 1 517 ? -7.833 18.738 2.226 1.00 65.21 508 LEU B N 1
ATOM 3696 C CA . LEU A 1 517 ? -6.891 18.008 3.069 1.00 62.13 508 LEU B CA 1
ATOM 3697 C C . LEU A 1 517 ? -6.373 18.865 4.218 1.00 58.70 508 LEU B C 1
ATOM 3698 O O . LEU A 1 517 ? -6.575 20.077 4.242 1.00 60.28 508 LEU B O 1
ATOM 3703 N N . PHE A 1 518 ? -5.711 18.227 5.176 1.00 61.33 509 PHE B N 1
ATOM 3704 C CA . PHE A 1 518 ? -5.102 18.947 6.285 1.00 59.86 509 PHE B CA 1
ATOM 3705 C C . PHE A 1 518 ? -3.961 19.813 5.761 1.00 54.75 509 PHE B C 1
ATOM 3706 O O . PHE A 1 518 ? -3.101 19.327 5.027 1.00 53.18 509 PHE B O 1
ATOM 3714 N N . GLY A 1 519 ? -3.979 21.091 6.140 1.00 57.73 510 GLY B N 1
ATOM 3715 C CA . GLY A 1 519 ? -3.061 22.106 5.638 1.00 66.67 510 GLY B CA 1
ATOM 3716 C C . GLY A 1 519 ? -1.654 21.675 5.264 1.00 72.36 510 GLY B C 1
ATOM 3717 O O . GLY A 1 519 ? -1.297 21.676 4.086 1.00 75.09 510 GLY B O 1
ATOM 3718 N N . PRO A 1 520 ? -0.846 21.299 6.266 1.00 70.11 511 PRO B N 1
ATOM 3719 C CA . PRO A 1 520 ? 0.535 20.835 6.074 1.00 70.74 511 PRO B CA 1
ATOM 3720 C C . PRO A 1 520 ? 0.678 19.594 5.182 1.00 71.27 511 PRO B C 1
ATOM 3721 O O . PRO A 1 520 ? 1.804 19.188 4.895 1.00 73.27 511 PRO B O 1
ATOM 3725 N N . GLU A 1 521 ? -0.434 19.007 4.752 1.00 71.80 512 GLU B N 1
ATOM 3726 C CA . GLU A 1 521 ? -0.393 17.806 3.922 1.00 69.73 512 GLU B CA 1
ATOM 3727 C C . GLU A 1 521 ? -1.008 18.026 2.541 1.00 74.13 512 GLU B C 1
ATOM 3728 O O . GLU A 1 521 ? -1.035 17.115 1.715 1.00 71.27 512 GLU B O 1
ATOM 3734 N N . ARG A 1 522 ? -1.498 19.237 2.296 1.00 75.00 513 ARG B N 1
ATOM 3735 C CA . ARG A 1 522 ? -2.250 19.530 1.078 1.00 77.94 513 ARG B CA 1
ATOM 3736 C C . ARG A 1 522 ? -1.350 19.983 -0.070 1.00 80.26 513 ARG B C 1
ATOM 3737 O O . ARG A 1 522 ? -1.631 19.711 -1.237 1.00 79.18 513 ARG B O 1
ATOM 3745 N N . GLU A 1 523 ? -0.265 20.671 0.272 1.00 89.55 514 GLU B N 1
ATOM 3746 C CA . GLU A 1 523 ? 0.725 21.104 -0.710 1.00 91.25 514 GLU B CA 1
ATOM 3747 C C . GLU A 1 523 ? 1.420 19.892 -1.341 1.00 88.24 514 GLU B C 1
ATOM 3748 O O . GLU A 1 523 ? 2.003 19.982 -2.424 1.00 92.04 514 GLU B O 1
ATOM 3754 N N . LYS A 1 524 ? 1.327 18.751 -0.662 1.00 85.07 515 LYS B N 1
ATOM 3755 C CA . LYS A 1 524 ? 1.888 17.500 -1.161 1.00 83.39 515 LYS B CA 1
ATOM 3756 C C . LYS A 1 524 ? 1.234 17.063 -2.470 1.00 89.57 515 LYS B C 1
ATOM 3757 O O . LYS A 1 524 ? 1.909 16.563 -3.371 1.00 95.48 515 LYS B O 1
ATOM 3759 N N . THR A 1 525 ? -0.078 17.249 -2.572 1.00 88.07 516 THR B N 1
ATOM 3760 C CA . THR A 1 525 ? -0.801 16.890 -3.787 1.00 88.30 516 THR B CA 1
ATOM 3761 C C . THR A 1 525 ? -1.019 18.110 -4.677 1.00 91.06 516 THR B C 1
ATOM 3762 O O . THR A 1 525 ? -1.074 19.243 -4.196 1.00 96.76 516 THR B O 1
ATOM 3766 N N . GLN A 1 526 ? -1.129 17.872 -5.979 1.00 91.24 517 GLN B N 1
ATOM 3767 C CA . GLN A 1 526 ? -1.386 18.942 -6.933 1.00 94.26 517 GLN B CA 1
ATOM 3768 C C . GLN A 1 526 ? -2.827 18.875 -7.424 1.00 96.85 517 GLN B C 1
ATOM 3769 O O . GLN A 1 526 ? -3.275 19.728 -8.191 1.00 104.11 517 GLN B O 1
ATOM 3771 N N . ALA A 1 527 ? -3.546 17.852 -6.971 1.00 93.95 518 ALA B N 1
ATOM 3772 C CA . ALA A 1 527 ? -4.939 17.654 -7.350 1.00 90.97 518 ALA B CA 1
ATOM 3773 C C . ALA A 1 527 ? -5.816 18.778 -6.812 1.00 91.33 518 ALA B C 1
ATOM 3774 O O . ALA A 1 527 ? -5.650 19.215 -5.673 1.00 92.88 518 ALA B O 1
ATOM 3776 N N . ILE A 1 528 ? -6.747 19.244 -7.638 1.00 85.73 519 ILE B N 1
ATOM 3777 C CA . ILE A 1 528 ? -7.656 20.310 -7.238 1.00 87.62 519 ILE B CA 1
ATOM 3778 C C . ILE A 1 528 ? -8.849 19.744 -6.472 1.00 87.37 519 ILE B C 1
ATOM 3779 O O . ILE A 1 528 ? -8.997 18.528 -6.348 1.00 85.33 519 ILE B O 1
ATOM 3784 N N . ASP A 1 529 ? -9.697 20.631 -5.963 1.00 88.72 520 ASP B N 1
ATOM 3785 C CA . ASP A 1 529 ? -10.801 20.227 -5.098 1.00 82.63 520 ASP B CA 1
ATOM 3786 C C . ASP A 1 529 ? -12.045 19.798 -5.872 1.00 80.05 520 ASP B C 1
ATOM 3787 O O . ASP A 1 529 ? -12.376 20.371 -6.910 1.00 75.72 520 ASP B O 1
ATOM 3789 N N . GLY A 1 530 ? -12.724 18.777 -5.355 1.00 77.05 521 GLY B N 1
ATOM 3790 C CA . GLY A 1 530 ? -14.012 18.352 -5.876 1.00 83.70 521 GLY B CA 1
ATOM 3791 C C . GLY A 1 530 ? -13.994 17.640 -7.213 1.00 80.74 521 GLY B C 1
ATOM 3792 O O . GLY A 1 530 ? -15.046 17.288 -7.744 1.00 83.52 521 GLY B O 1
ATOM 3793 N N . GLU A 1 531 ? -12.803 17.412 -7.756 1.00 76.85 522 GLU B N 1
ATOM 3794 C CA . GLU A 1 531 ? -12.678 16.777 -9.063 1.00 72.77 522 GLU B CA 1
ATOM 3795 C C . GLU A 1 531 ? -12.966 15.278 -9.015 1.00 67.21 522 GLU B C 1
ATOM 3796 O O . GLU A 1 531 ? -12.904 14.598 -10.040 1.00 70.19 522 GLU B O 1
ATOM 3802 N N . PHE A 1 532 ? -13.286 14.764 -7.831 1.00 67.64 523 PHE B N 1
ATOM 3803 C CA . PHE A 1 532 ? -13.523 13.334 -7.667 1.00 62.13 523 PHE B CA 1
ATOM 3804 C C . PHE A 1 532 ? -14.911 13.017 -7.114 1.00 61.93 523 PHE B C 1
ATOM 3805 O O . PHE A 1 532 ? -15.225 11.855 -6.855 1.00 64.92 523 PHE B O 1
ATOM 3813 N N . ARG A 1 533 ? -15.741 14.040 -6.934 1.00 56.94 524 ARG B N 1
ATOM 3814 C CA . ARG A 1 533 ? -17.083 13.831 -6.397 1.00 63.19 524 ARG B CA 1
ATOM 3815 C C . ARG A 1 533 ? -17.941 13.005 -7.352 1.00 64.59 524 ARG B C 1
ATOM 3816 O O . ARG A 1 533 ? -18.062 13.328 -8.532 1.00 69.36 524 ARG B O 1
ATOM 3824 N N . LEU A 1 534 ? -18.531 11.935 -6.828 1.00 63.64 525 LEU B N 1
ATOM 3825 C CA . LEU A 1 534 ? -19.316 11.010 -7.637 1.00 64.20 525 LEU B CA 1
ATOM 3826 C C . LEU A 1 534 ? -20.816 11.189 -7.426 1.00 74.61 525 LEU B C 1
ATOM 3827 O O . LEU A 1 534 ? -21.247 11.808 -6.452 1.00 74.55 525 LEU B O 1
ATOM 3832 N N . ARG A 1 535 ? -21.605 10.636 -8.343 1.00 74.28 526 ARG B N 1
ATOM 3833 C CA . ARG A 1 535 ? -23.059 10.676 -8.236 1.00 80.07 526 ARG B CA 1
ATOM 3834 C C . ARG A 1 535 ? -23.537 9.817 -7.070 1.00 79.62 526 ARG B C 1
ATOM 3835 O O . ARG A 1 535 ? -22.742 9.125 -6.436 1.00 78.13 526 ARG B O 1
ATOM 3837 N N . GLY A 1 536 ? -24.838 9.860 -6.800 1.00 82.50 527 GLY B N 1
ATOM 3838 C CA . GLY A 1 536 ? -25.416 9.184 -5.650 1.00 81.88 527 GLY B CA 1
ATOM 3839 C C . GLY A 1 536 ? -25.123 7.698 -5.544 1.00 74.78 527 GLY B C 1
ATOM 3840 O O . GLY A 1 536 ? -24.594 7.235 -4.535 1.00 69.90 527 GLY B O 1
ATOM 3841 N N . GLU A 1 537 ? -25.467 6.949 -6.587 1.00 72.97 528 GLU B N 1
ATOM 3842 C CA . GLU A 1 537 ? -25.299 5.499 -6.578 1.00 74.86 528 GLU B CA 1
ATOM 3843 C C . GLU A 1 537 ? -23.851 5.079 -6.838 1.00 67.96 528 GLU B C 1
ATOM 3844 O O . GLU A 1 537 ? -23.371 4.094 -6.273 1.00 64.32 528 GLU B O 1
ATOM 3850 N N . GLN A 1 538 ? -23.157 5.832 -7.686 1.00 72.38 529 GLN B N 1
ATOM 3851 C CA . GLN A 1 538 ? -21.769 5.528 -8.018 1.00 62.08 529 GLN B CA 1
ATOM 3852 C C . GLN A 1 538 ? -20.862 5.697 -6.804 1.00 59.50 529 GLN B C 1
ATOM 3853 O O . GLN A 1 538 ? -19.860 4.996 -6.661 1.00 56.32 529 GLN B O 1
ATOM 3859 N N . ARG A 1 539 ? -21.224 6.632 -5.932 1.00 58.44 530 ARG B N 1
ATOM 3860 C CA . ARG A 1 539 ? -20.503 6.842 -4.682 1.00 61.58 530 ARG B CA 1
ATOM 3861 C C . ARG A 1 539 ? -20.659 5.630 -3.769 1.00 63.46 530 ARG B C 1
ATOM 3862 O O . ARG A 1 539 ? -19.724 5.239 -3.069 1.00 62.25 530 ARG B O 1
ATOM 3870 N N . LYS A 1 540 ? -21.847 5.033 -3.791 1.00 66.08 531 LYS B N 1
ATOM 3871 C CA . LYS A 1 540 ? -22.118 3.824 -3.024 1.00 65.67 531 LYS B CA 1
ATOM 3872 C C . LYS A 1 540 ? -21.301 2.653 -3.558 1.00 61.02 531 LYS B C 1
ATOM 3873 O O . LYS A 1 540 ? -20.766 1.854 -2.789 1.00 65.83 531 LYS B O 1
ATOM 3879 N N . THR A 1 541 ? -21.214 2.560 -4.882 1.00 57.18 532 THR B N 1
ATOM 3880 C CA . THR A 1 541 ? -20.387 1.552 -5.535 1.00 52.37 532 THR B CA 1
ATOM 3881 C C . THR A 1 541 ? -18.928 1.726 -5.123 1.00 56.06 532 THR B C 1
ATOM 3882 O O . THR A 1 541 ? -18.230 0.755 -4.833 1.00 45.71 532 THR B O 1
ATOM 3886 N N . PHE A 1 542 ? -18.488 2.980 -5.095 1.00 57.21 533 PHE B N 1
ATOM 3887 C CA . PHE A 1 542 ? -17.141 3.342 -4.669 1.00 52.79 533 PHE B CA 1
ATOM 3888 C C . PHE A 1 542 ? -16.840 2.824 -3.261 1.00 52.29 533 PHE B C 1
ATOM 3889 O O . PHE A 1 542 ? -15.808 2.194 -3.028 1.00 50.75 533 PHE B O 1
ATOM 3897 N N . VAL A 1 543 ? -17.758 3.082 -2.334 1.00 49.34 534 VAL B N 1
ATOM 3898 C CA . VAL A 1 543 ? -17.602 2.665 -0.945 1.00 50.51 534 VAL B CA 1
ATOM 3899 C C . VAL A 1 543 ? -17.561 1.145 -0.817 1.00 54.52 534 VAL B C 1
ATOM 3900 O O . VAL A 1 543 ? -16.741 0.598 -0.078 1.00 59.95 534 VAL B O 1
ATOM 3904 N N . GLU A 1 544 ? -18.440 0.467 -1.548 1.00 52.94 535 GLU B N 1
ATOM 3905 C CA . GLU A 1 544 ? -18.525 -0.986 -1.479 1.00 52.32 535 GLU B CA 1
ATOM 3906 C C . GLU A 1 544 ? -17.294 -1.644 -2.100 1.00 50.36 535 GLU B C 1
ATOM 3907 O O . GLU A 1 544 ? -16.825 -2.674 -1.619 1.00 46.96 535 GLU B O 1
ATOM 3913 N N . LEU A 1 545 ? -16.770 -1.043 -3.164 1.00 52.17 536 LEU B N 1
ATOM 3914 C CA . LEU A 1 545 ? -15.570 -1.557 -3.818 1.00 49.81 536 LEU B CA 1
ATOM 3915 C C . LEU A 1 545 ? -14.365 -1.503 -2.884 1.00 50.55 536 LEU B C 1
ATOM 3916 O O . LEU A 1 545 ? -13.480 -2.358 -2.944 1.00 48.86 536 LEU B O 1
ATOM 3921 N N . MET A 1 546 ? -14.341 -0.495 -2.018 1.00 51.33 537 MET B N 1
ATOM 3922 C CA . MET A 1 546 ? -13.249 -0.319 -1.066 1.00 49.49 537 MET B CA 1
ATOM 3923 C C . MET A 1 546 ? -13.403 -1.197 0.171 1.00 58.46 537 MET B C 1
ATOM 3924 O O . MET A 1 546 ? -12.466 -1.887 0.573 1.00 60.16 537 MET B O 1
ATOM 3929 N N . ARG A 1 547 ? -14.588 -1.161 0.772 1.00 56.61 538 ARG B N 1
ATOM 3930 C CA . ARG A 1 547 ? -14.808 -1.779 2.075 1.00 61.96 538 ARG B CA 1
ATOM 3931 C C . ARG A 1 547 ? -15.305 -3.222 1.992 1.00 60.46 538 ARG B C 1
ATOM 3932 O O . ARG A 1 547 ? -15.249 -3.956 2.978 1.00 63.92 538 ARG B O 1
ATOM 3940 N N . ARG A 1 548 ? -15.786 -3.634 0.824 1.00 62.22 539 ARG B N 1
ATOM 3941 C CA . ARG A 1 548 ? -16.250 -5.008 0.656 1.00 62.53 539 ARG B CA 1
ATOM 3942 C C . ARG A 1 548 ? -15.406 -5.762 -0.368 1.00 63.61 539 ARG B C 1
ATOM 3943 O O . ARG A 1 548 ? -15.170 -6.962 -0.225 1.00 70.57 539 ARG B O 1
ATOM 3951 N N . GLY A 1 549 ? -14.951 -5.055 -1.397 1.00 60.49 540 GLY B N 1
ATOM 3952 C CA . GLY A 1 549 ? -14.090 -5.650 -2.402 1.00 54.86 540 GLY B CA 1
ATOM 3953 C C . GLY A 1 549 ? -12.636 -5.613 -1.973 1.00 54.51 540 GLY B C 1
ATOM 3954 O O . GLY A 1 549 ? -11.787 -6.282 -2.564 1.00 51.01 540 GLY B O 1
ATOM 3955 N N . ASP A 1 550 ? -12.364 -4.827 -0.933 1.00 56.84 541 ASP B N 1
ATOM 3956 C CA . ASP A 1 550 ? -11.015 -4.635 -0.401 1.00 55.28 541 ASP B CA 1
ATOM 3957 C C . ASP A 1 550 ? -10.053 -4.165 -1.490 1.00 47.15 541 ASP B C 1
ATOM 3958 O O . ASP A 1 550 ? -8.895 -4.581 -1.542 1.00 47.04 541 ASP B O 1
ATOM 3963 N N . LEU A 1 551 ? -10.550 -3.295 -2.363 1.00 44.22 542 LEU B N 1
ATOM 3964 C CA . LEU A 1 551 ? -9.738 -2.714 -3.423 1.00 41.85 542 LEU B CA 1
ATOM 3965 C C . LEU A 1 551 ? -9.181 -1.363 -2.986 1.00 43.76 542 LEU B C 1
ATOM 3966 O O . LEU A 1 551 ? -9.776 -0.689 -2.144 1.00 43.60 542 LEU B O 1
ATOM 3971 N N . PRO A 1 552 ? -8.027 -0.968 -3.548 1.00 40.57 543 PRO B N 1
ATOM 3972 C CA . PRO A 1 552 ? -7.455 0.356 -3.282 1.00 40.29 543 PRO B CA 1
ATOM 3973 C C . PRO A 1 552 ? -8.403 1.486 -3.679 1.00 42.77 543 PRO B C 1
ATOM 3974 O O . PRO A 1 552 ? -9.300 1.278 -4.496 1.00 44.64 543 PRO B O 1
ATOM 3978 N N . VAL A 1 553 ? -8.197 2.666 -3.102 1.00 42.78 544 VAL B N 1
ATOM 3979 C CA . VAL A 1 553 ? -9.061 3.815 -3.350 1.00 40.96 544 VAL B CA 1
ATOM 3980 C C . VAL A 1 553 ? -9.037 4.233 -4.819 1.00 44.77 544 VAL B C 1
ATOM 3981 O O . VAL A 1 553 ? -10.077 4.543 -5.401 1.00 47.59 544 VAL B O 1
ATOM 3985 N N . TRP A 1 554 ? -7.847 4.228 -5.413 1.00 45.07 545 TRP B N 1
ATOM 3986 C CA . TRP A 1 554 ? -7.681 4.625 -6.808 1.00 42.36 545 TRP B CA 1
ATOM 3987 C C . TRP A 1 554 ? -8.444 3.705 -7.755 1.00 42.84 545 TRP B C 1
ATOM 3988 O O . TRP A 1 554 ? -9.197 4.170 -8.611 1.00 46.46 545 TRP B O 1
ATOM 3999 N N . LEU A 1 555 ? -8.240 2.400 -7.599 1.00 41.20 546 LEU B N 1
ATOM 4000 C CA . LEU A 1 555 ? -8.896 1.416 -8.451 1.00 39.44 546 LEU B CA 1
ATOM 4001 C C . LEU A 1 555 ? -10.408 1.474 -8.268 1.00 43.91 546 LEU B C 1
ATOM 4002 O O . LEU A 1 555 ? -11.160 1.438 -9.240 1.00 44.20 546 LEU B O 1
ATOM 4007 N N . SER A 1 556 ? -10.841 1.575 -7.015 1.00 42.47 547 SER B N 1
ATOM 4008 C CA . SER A 1 556 ? -12.261 1.654 -6.696 1.00 43.88 547 SER B CA 1
ATOM 4009 C C . SER A 1 556 ? -12.906 2.880 -7.333 1.00 47.31 547 SER B C 1
ATOM 4010 O O . SER A 1 556 ? -14.013 2.799 -7.867 1.00 53.27 547 SER B O 1
ATOM 4013 N N . TYR A 1 557 ? -12.210 4.012 -7.277 1.00 42.67 548 TYR B N 1
ATOM 4014 C CA . TYR A 1 557 ? -12.713 5.240 -7.881 1.00 44.25 548 TYR B CA 1
ATOM 4015 C C . TYR A 1 557 ? -12.802 5.109 -9.395 1.00 45.83 548 TYR B C 1
ATOM 4016 O O . TYR A 1 557 ? -13.755 5.580 -10.013 1.00 46.44 548 TYR B O 1
ATOM 4025 N N . LYS A 1 558 ? -11.798 4.471 -9.986 1.00 48.08 549 LYS B N 1
ATOM 4026 C CA . LYS A 1 558 ? -11.742 4.299 -11.431 1.00 47.01 549 LYS B CA 1
ATOM 4027 C C . LYS A 1 558 ? -12.899 3.438 -11.931 1.00 46.89 549 LYS B C 1
ATOM 4028 O O . LYS A 1 558 ? -13.512 3.735 -12.956 1.00 47.63 549 LYS B O 1
ATOM 4034 N N . VAL A 1 559 ? -13.196 2.373 -11.194 1.00 45.62 550 VAL B N 1
ATOM 4035 C CA . VAL A 1 559 ? -14.275 1.461 -11.556 1.00 47.90 550 VAL B CA 1
ATOM 4036 C C . VAL A 1 559 ? -15.647 2.097 -11.330 1.00 50.89 550 VAL B C 1
ATOM 4037 O O . VAL A 1 559 ? -16.536 1.997 -12.176 1.00 50.77 550 VAL B O 1
ATOM 4041 N N . ALA A 1 560 ? -15.807 2.760 -10.189 1.00 48.11 551 ALA B N 1
ATOM 4042 C CA . ALA A 1 560 ? -17.090 3.339 -9.804 1.00 48.95 551 ALA B CA 1
ATOM 4043 C C . ALA A 1 560 ? -17.471 4.536 -10.672 1.00 54.60 551 ALA B C 1
ATOM 4044 O O . ALA A 1 560 ? -18.644 4.726 -10.997 1.00 59.86 551 ALA B O 1
ATOM 4046 N N . SER A 1 561 ? -16.481 5.342 -11.042 1.00 53.03 552 SER B N 1
ATOM 4047 C CA . SER A 1 561 ? -16.726 6.525 -11.861 1.00 55.48 552 SER B CA 1
ATOM 4048 C C . SER A 1 561 ? -17.096 6.142 -13.289 1.00 60.10 552 SER B C 1
ATOM 4049 O O . SER A 1 561 ? -17.689 6.935 -14.021 1.00 69.86 552 SER B O 1
ATOM 4052 N N . ALA A 1 562 ? -16.743 4.921 -13.678 1.00 55.88 553 ALA B N 1
ATOM 4053 C CA . ALA A 1 562 ? -17.041 4.423 -15.015 1.00 55.27 553 ALA B CA 1
ATOM 4054 C C . ALA A 1 562 ? -18.471 3.899 -15.103 1.00 55.72 553 ALA B C 1
ATOM 4055 O O . ALA A 1 562 ? -18.909 3.440 -16.158 1.00 54.19 553 ALA B O 1
ATOM 4057 N N . GLY A 1 563 ? -19.191 3.965 -13.987 1.00 61.64 554 GLY B N 1
ATOM 4058 C CA . GLY A 1 563 ? -20.580 3.546 -13.944 1.00 67.65 554 GLY B CA 1
ATOM 4059 C C . GLY A 1 563 ? -20.755 2.061 -13.691 1.00 68.01 554 GLY B C 1
ATOM 4060 O O . GLY A 1 563 ? -21.878 1.559 -13.642 1.00 73.69 554 GLY B O 1
ATOM 4061 N N . ILE A 1 564 ? -19.639 1.359 -13.526 1.00 58.94 555 ILE B N 1
ATOM 4062 C CA . ILE A 1 564 ? -19.661 -0.082 -13.305 1.00 55.00 555 ILE B CA 1
ATOM 4063 C C . ILE A 1 564 ? -20.250 -0.436 -11.941 1.00 58.64 555 ILE B C 1
ATOM 4064 O O . ILE A 1 564 ? -19.885 0.155 -10.926 1.00 65.46 555 ILE B O 1
ATOM 4069 N N . SER A 1 565 ? -21.169 -1.397 -11.928 1.00 56.44 556 SER B N 1
ATOM 4070 C CA . SER A 1 565 ? -21.749 -1.890 -10.684 1.00 60.09 556 SER B CA 1
ATOM 4071 C C . SER A 1 565 ? -20.727 -2.722 -9.920 1.00 55.00 556 SER B C 1
ATOM 4072 O O . SER A 1 565 ? -19.669 -3.056 -10.451 1.00 56.45 556 SER B O 1
ATOM 4075 N N . TYR A 1 566 ? -21.043 -3.058 -8.674 1.00 52.94 557 TYR B N 1
ATOM 4076 C CA . TYR A 1 566 ? -20.118 -3.822 -7.846 1.00 49.96 557 TYR B CA 1
ATOM 4077 C C . TYR A 1 566 ? -19.959 -5.257 -8.341 1.00 52.14 557 TYR B C 1
ATOM 4078 O O . TYR A 1 566 ? -18.861 -5.813 -8.309 1.00 52.64 557 TYR B O 1
ATOM 4087 N N . LYS A 1 567 ? -21.054 -5.851 -8.803 1.00 56.59 558 LYS B N 1
ATOM 4088 C CA . LYS A 1 567 ? -21.045 -7.252 -9.211 1.00 59.06 558 LYS B CA 1
ATOM 4089 C C . LYS A 1 567 ? -20.450 -7.467 -10.600 1.00 55.27 558 LYS B C 1
ATOM 4090 O O . LYS A 1 567 ? -20.026 -8.574 -10.934 1.00 54.90 558 LYS B O 1
ATOM 4096 N N . ASP A 1 568 ? -20.416 -6.412 -11.408 1.00 52.89 559 ASP B N 1
ATOM 4097 C CA . ASP A 1 568 ? -19.842 -6.505 -12.747 1.00 58.82 559 ASP B CA 1
ATOM 4098 C C . ASP A 1 568 ? -18.318 -6.589 -12.672 1.00 59.49 559 ASP B C 1
ATOM 4099 O O . ASP A 1 568 ? -17.655 -5.647 -12.238 1.00 64.43 559 ASP B O 1
ATOM 4104 N N . ARG A 1 569 ? -17.772 -7.723 -13.101 1.00 58.04 560 ARG B N 1
ATOM 4105 C CA . ARG A 1 569 ? -16.341 -7.982 -12.982 1.00 55.24 560 ARG B CA 1
ATOM 4106 C C . ARG A 1 569 ? -15.657 -8.092 -14.342 1.00 55.06 560 ARG B C 1
ATOM 4107 O O . ARG A 1 569 ? -14.508 -8.524 -14.432 1.00 52.83 560 ARG B O 1
ATOM 4115 N N . GLU A 1 570 ? -16.367 -7.696 -15.394 1.00 56.64 561 GLU B N 1
ATOM 4116 C CA . GLU A 1 570 ? -15.857 -7.804 -16.758 1.00 56.62 561 GLU B CA 1
ATOM 4117 C C . GLU A 1 570 ? -14.604 -6.962 -16.991 1.00 49.15 561 GLU B C 1
ATOM 4118 O O . GLU A 1 570 ? -13.778 -7.292 -17.842 1.00 48.65 561 GLU B O 1
ATOM 4124 N N . TRP A 1 571 ? -14.462 -5.881 -16.231 1.00 47.16 562 TRP B N 1
ATOM 4125 C CA . TRP A 1 571 ? -13.334 -4.971 -16.400 1.00 49.72 562 TRP B CA 1
ATOM 4126 C C . TRP A 1 571 ? -12.013 -5.604 -15.964 1.00 49.20 562 TRP B C 1
ATOM 4127 O O . TRP A 1 571 ? -10.939 -5.084 -16.266 1.00 46.06 562 TRP B O 1
ATOM 4138 N N . CYS A 1 572 ? -12.097 -6.727 -15.258 1.00 50.25 563 CYS B N 1
ATOM 4139 C CA . CYS A 1 572 ? -10.904 -7.428 -14.795 1.00 48.50 563 CYS B CA 1
ATOM 4140 C C . CYS A 1 572 ? -10.213 -8.178 -15.928 1.00 49.26 563 CYS B C 1
ATOM 4141 O O . CYS A 1 572 ? -9.138 -8.746 -15.737 1.00 46.78 563 CYS B O 1
ATOM 4144 N N . PHE A 1 573 ? -10.831 -8.179 -17.106 1.00 48.63 564 PHE B N 1
ATOM 4145 C CA . PHE A 1 573 ? -10.321 -8.948 -18.237 1.00 49.97 564 PHE B CA 1
ATOM 4146 C C . PHE A 1 573 ? -10.295 -8.133 -19.529 1.00 51.03 564 PHE B C 1
ATOM 4147 O O . PHE A 1 573 ? -9.930 -8.646 -20.587 1.00 53.81 564 PHE B O 1
ATOM 4155 N N . THR A 1 574 ? -10.675 -6.863 -19.437 1.00 47.75 565 THR B N 1
ATOM 4156 C CA . THR A 1 574 ? -10.825 -6.014 -20.616 1.00 55.36 565 THR B CA 1
ATOM 4157 C C . THR A 1 574 ? -9.523 -5.307 -20.995 1.00 56.31 565 THR B C 1
ATOM 4158 O O . THR A 1 574 ? -9.369 -4.830 -22.120 1.00 63.31 565 THR B O 1
ATOM 4162 N N . GLY A 1 575 ? -8.586 -5.255 -20.053 1.00 54.42 566 GLY B N 1
ATOM 4163 C CA . GLY A 1 575 ? -7.373 -4.471 -20.209 1.00 50.33 566 GLY B CA 1
ATOM 4164 C C . GLY A 1 575 ? -6.505 -4.769 -21.418 1.00 52.12 566 GLY B C 1
ATOM 4165 O O . GLY A 1 575 ? -6.633 -5.814 -22.057 1.00 49.82 566 GLY B O 1
ATOM 4166 N N . GLU A 1 576 ? -5.617 -3.828 -21.729 1.00 51.18 567 GLU B N 1
ATOM 4167 C CA . GLU A 1 576 ? -4.646 -3.994 -22.804 1.00 60.45 567 GLU B CA 1
ATOM 4168 C C . GLU A 1 576 ? -3.635 -5.077 -22.448 1.00 61.80 567 GLU B C 1
ATOM 4169 O O . GLU A 1 576 ? -3.597 -5.545 -21.311 1.00 60.17 567 GLU B O 1
ATOM 4175 N N . ARG A 1 577 ? -2.812 -5.457 -23.422 1.00 64.79 568 ARG B N 1
ATOM 4176 C CA . ARG A 1 577 ? -1.862 -6.557 -23.268 1.00 62.25 568 ARG B CA 1
ATOM 4177 C C . ARG A 1 577 ? -0.975 -6.427 -22.031 1.00 59.72 568 ARG B C 1
ATOM 4178 O O . ARG A 1 577 ? -0.844 -7.371 -21.252 1.00 59.54 568 ARG B O 1
ATOM 4186 N N . ASN A 1 578 ? -0.376 -5.254 -21.849 1.00 60.91 569 ASN B N 1
ATOM 4187 C CA . ASN A 1 578 ? 0.572 -5.040 -20.759 1.00 57.99 569 ASN B CA 1
ATOM 4188 C C . ASN A 1 578 ? -0.085 -4.935 -19.384 1.00 52.89 569 ASN B C 1
ATOM 4189 O O . ASN A 1 578 ? 0.599 -4.749 -18.378 1.00 51.32 569 ASN B O 1
ATOM 4194 N N . ASN A 1 579 ? -1.409 -5.049 -19.342 1.00 48.20 570 ASN B N 1
ATOM 4195 C CA . ASN A 1 579 ? -2.122 -5.097 -18.072 1.00 46.33 570 ASN B CA 1
ATOM 4196 C C . ASN A 1 579 ? -2.299 -6.535 -17.600 1.00 50.67 570 ASN B C 1
ATOM 4197 O O . ASN A 1 579 ? -3.050 -6.805 -16.663 1.00 56.10 570 ASN B O 1
ATOM 4202 N N . GLN A 1 580 ? -1.602 -7.455 -18.260 1.00 45.39 571 GLN B N 1
ATOM 4203 C CA . GLN A 1 580 ? -1.627 -8.862 -17.880 1.00 47.83 571 GLN B CA 1
ATOM 4204 C C . GLN A 1 580 ? -0.945 -9.066 -16.531 1.00 49.91 571 GLN B C 1
ATOM 4205 O O . GLN A 1 580 ? 0.209 -8.681 -16.344 1.00 48.52 571 GLN B O 1
ATOM 4211 N N . ILE A 1 581 ? -1.667 -9.671 -15.594 1.00 50.03 572 ILE B N 1
ATOM 4212 C CA . ILE A 1 581 ? -1.146 -9.898 -14.252 1.00 43.44 572 ILE B CA 1
ATOM 4213 C C . ILE A 1 581 ? -0.335 -11.186 -14.186 1.00 45.00 572 ILE B C 1
ATOM 4214 O 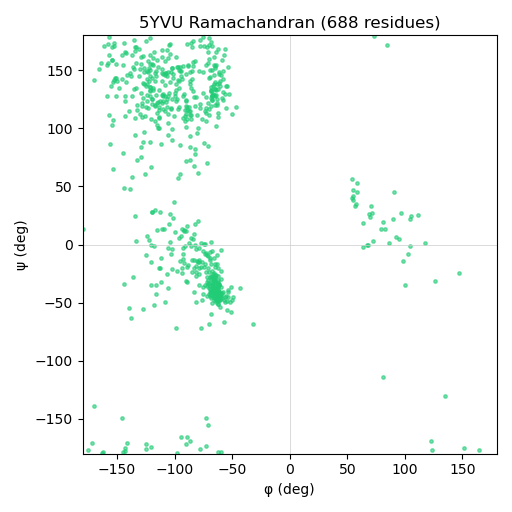O . ILE A 1 581 ? -0.754 -12.221 -14.704 1.00 44.65 572 ILE B O 1
ATOM 4219 N N . LEU A 1 582 ? 0.830 -11.115 -13.550 1.00 47.94 573 LEU B N 1
ATOM 4220 C CA . LEU A 1 582 ? 1.694 -12.280 -13.418 1.00 48.33 573 LEU B CA 1
ATOM 4221 C C . LEU A 1 582 ? 1.777 -12.782 -11.979 1.00 45.10 573 LEU B C 1
ATOM 4222 O O . LEU A 1 582 ? 1.819 -11.994 -11.033 1.00 46.43 573 LEU B O 1
ATOM 4227 N N . GLU A 1 583 ? 1.792 -14.102 -11.828 1.00 47.76 574 GLU B N 1
ATOM 4228 C CA . GLU A 1 583 ? 2.048 -14.739 -10.542 1.00 47.78 574 GLU B CA 1
ATOM 4229 C C . GLU A 1 583 ? 3.079 -15.840 -10.727 1.00 45.52 574 GLU B C 1
ATOM 4230 O O . GLU A 1 583 ? 2.846 -16.782 -11.484 1.00 46.97 574 GLU B O 1
ATOM 4236 N N . GLU A 1 584 ? 4.211 -15.717 -10.038 1.00 45.06 575 GLU B N 1
ATOM 4237 C CA . GLU A 1 584 ? 5.299 -16.687 -10.146 1.00 48.10 575 GLU B CA 1
ATOM 4238 C C . GLU A 1 584 ? 5.721 -16.863 -11.602 1.00 49.67 575 GLU B C 1
ATOM 4239 O O . GLU A 1 584 ? 5.946 -17.985 -12.059 1.00 46.17 575 GLU B O 1
ATOM 4245 N N . ASN A 1 585 ? 5.801 -15.743 -12.318 1.00 50.39 576 ASN B N 1
ATOM 4246 C CA . ASN A 1 585 ? 6.173 -15.706 -13.733 1.00 52.45 576 ASN B CA 1
ATOM 4247 C C . ASN A 1 585 ? 5.181 -16.425 -14.647 1.00 50.50 576 ASN B C 1
ATOM 4248 O O . ASN A 1 585 ? 5.511 -16.771 -15.782 1.00 47.61 576 ASN B O 1
ATOM 4253 N N . MET A 1 586 ? 3.966 -16.642 -14.151 1.00 46.85 577 MET B N 1
ATOM 4254 C CA . MET A 1 586 ? 2.888 -17.191 -14.965 1.00 49.76 577 MET B CA 1
ATOM 4255 C C . MET A 1 586 ? 1.920 -16.096 -15.371 1.00 46.21 577 MET B C 1
ATOM 4256 O O . MET A 1 586 ? 1.709 -15.148 -14.622 1.00 44.68 577 MET B O 1
ATOM 4261 N N . GLU A 1 587 ? 1.313 -16.232 -16.543 1.00 54.35 578 GLU B N 1
ATOM 4262 C CA . GLU A 1 587 ? 0.184 -15.380 -16.881 1.00 50.38 578 GLU B CA 1
ATOM 4263 C C . GLU A 1 587 ? -1.037 -15.886 -16.123 1.00 48.32 578 GLU B C 1
ATOM 4264 O O . GLU A 1 587 ? -1.574 -16.948 -16.437 1.00 52.84 578 GLU B O 1
ATOM 4270 N N . VAL A 1 588 ? -1.453 -15.129 -15.111 1.00 46.90 579 VAL B N 1
ATOM 4271 C CA . VAL A 1 588 ? -2.563 -15.519 -14.245 1.00 48.49 579 VAL B CA 1
ATOM 4272 C C . VAL A 1 588 ? -3.850 -15.749 -15.029 1.00 54.94 579 VAL B C 1
ATOM 4273 O O . VAL A 1 588 ? -4.240 -14.924 -15.855 1.00 54.02 579 VAL B O 1
ATOM 4277 N N . GLU A 1 589 ? -4.504 -16.877 -14.771 1.00 55.94 580 GLU B N 1
ATOM 4278 C CA . GLU A 1 589 ? -5.777 -17.175 -15.415 1.00 56.55 580 GLU B CA 1
ATOM 4279 C C . GLU A 1 589 ? -6.851 -17.514 -14.388 1.00 53.49 580 GLU B C 1
ATOM 4280 O O . GLU A 1 589 ? -6.605 -18.238 -13.422 1.00 53.53 580 GLU B O 1
ATOM 4286 N N . ILE A 1 590 ? -8.046 -16.980 -14.613 1.00 56.13 581 ILE B N 1
ATOM 4287 C CA . ILE A 1 590 ? -9.133 -17.069 -13.649 1.00 57.03 581 ILE B CA 1
ATOM 4288 C C . ILE A 1 590 ? -10.367 -17.749 -14.237 1.00 56.11 581 ILE B C 1
ATOM 4289 O O . ILE A 1 590 ? -10.758 -17.469 -15.369 1.00 52.77 581 ILE B O 1
ATOM 4294 N N . TRP A 1 591 ? -10.966 -18.653 -13.469 1.00 61.47 582 TRP B N 1
ATOM 4295 C CA . TRP A 1 591 ? -12.256 -19.225 -13.835 1.00 63.69 582 TRP B CA 1
ATOM 4296 C C . TRP A 1 591 ? -13.384 -18.402 -13.224 1.00 63.86 582 TRP B C 1
ATOM 4297 O O . TRP A 1 591 ? -13.515 -18.321 -12.001 1.00 63.03 582 TRP B O 1
ATOM 4308 N N . THR A 1 592 ? -14.192 -17.788 -14.081 1.00 67.01 583 THR B N 1
ATOM 4309 C CA . THR A 1 592 ? -15.284 -16.935 -13.628 1.00 67.64 583 THR B CA 1
ATOM 4310 C C . THR A 1 592 ? -16.399 -17.747 -12.978 1.00 74.82 583 THR B C 1
ATOM 4311 O O . THR A 1 592 ? -16.395 -18.978 -13.022 1.00 74.28 583 THR B O 1
ATOM 4315 N N . ARG A 1 593 ? -17.351 -17.045 -12.375 1.00 75.84 584 ARG B N 1
ATOM 4316 C CA . ARG A 1 593 ? -18.459 -17.681 -11.674 1.00 82.23 584 ARG B CA 1
ATOM 4317 C C . ARG A 1 593 ? -19.356 -18.459 -12.633 1.00 87.89 584 ARG B C 1
ATOM 4318 O O . ARG A 1 593 ? -19.930 -19.484 -12.264 1.00 97.95 584 ARG B O 1
ATOM 4326 N N . GLU A 1 594 ? -19.467 -17.971 -13.864 1.00 84.20 585 GLU B N 1
ATOM 4327 C CA . GLU A 1 594 ? -20.230 -18.666 -14.895 1.00 85.67 585 GLU B CA 1
ATOM 4328 C C . GLU A 1 594 ? -19.508 -19.947 -15.302 1.00 86.86 585 GLU B C 1
ATOM 4329 O O . GLU A 1 594 ? -20.133 -20.921 -15.720 1.00 94.27 585 GLU B O 1
ATOM 4335 N N . GLY A 1 595 ? -18.185 -19.937 -15.169 1.00 79.83 586 GLY B N 1
ATOM 4336 C CA . GLY A 1 595 ? -17.378 -21.102 -15.473 1.00 77.83 586 GLY B CA 1
ATOM 4337 C C . GLY A 1 595 ? -16.508 -20.911 -16.699 1.00 74.91 586 GLY B C 1
ATOM 4338 O O . GLY A 1 595 ? -16.132 -21.879 -17.361 1.00 79.20 586 GLY B O 1
ATOM 4339 N N . GLU A 1 596 ? -16.183 -19.659 -17.003 1.00 70.55 587 GLU B N 1
ATOM 4340 C CA . GLU A 1 596 ? -15.374 -19.349 -18.175 1.00 69.15 587 GLU B CA 1
ATOM 4341 C C . GLU A 1 596 ? -13.938 -19.013 -17.784 1.00 66.69 587 GLU B C 1
ATOM 4342 O O . GLU A 1 596 ? -13.696 -18.328 -16.791 1.00 65.32 587 GLU B O 1
ATOM 4348 N N . LYS A 1 597 ? -12.992 -19.505 -18.575 1.00 65.33 588 LYS B N 1
ATOM 4349 C CA . LYS A 1 597 ? -11.574 -19.298 -18.311 1.00 62.72 588 LYS B CA 1
ATOM 4350 C C . LYS A 1 597 ? -11.058 -18.043 -19.008 1.00 62.02 588 LYS B C 1
ATOM 4351 O O . LYS A 1 597 ? -10.962 -17.998 -20.235 1.00 66.11 588 LYS B O 1
ATOM 4357 N N . LYS A 1 598 ? -10.731 -17.025 -18.218 1.00 60.64 589 LYS B N 1
ATOM 4358 C CA . LYS A 1 598 ? -10.220 -15.768 -18.754 1.00 58.58 589 LYS B CA 1
ATOM 4359 C C . LYS A 1 598 ? -8.852 -15.427 -18.173 1.00 53.78 589 LYS B C 1
ATOM 4360 O O . LYS A 1 598 ? -8.526 -15.825 -17.054 1.00 53.80 589 LYS B O 1
ATOM 4366 N N . LYS A 1 599 ? -8.056 -14.688 -18.939 1.00 53.62 590 LYS B N 1
ATOM 4367 C CA . LYS A 1 599 ? -6.774 -14.192 -18.456 1.00 49.82 590 LYS B CA 1
ATOM 4368 C C . LYS A 1 599 ? -6.972 -12.932 -17.622 1.00 47.71 590 LYS B C 1
ATOM 4369 O O . LYS A 1 599 ? -7.612 -11.979 -18.069 1.00 49.13 590 LYS B O 1
ATOM 4375 N N . LEU A 1 600 ? -6.425 -12.933 -16.410 1.00 44.46 591 LEU B N 1
ATOM 4376 C CA . LEU A 1 600 ? -6.532 -11.779 -15.524 1.00 42.95 591 LEU B CA 1
ATOM 4377 C C . LEU A 1 600 ? -5.813 -10.577 -16.123 1.00 46.82 591 LEU B C 1
ATOM 4378 O O . LEU A 1 600 ? -4.588 -10.479 -16.066 1.00 48.72 591 LEU B O 1
ATOM 4383 N N . ARG A 1 601 ? -6.589 -9.666 -16.698 1.00 49.42 592 ARG B N 1
ATOM 4384 C CA . ARG A 1 601 ? -6.034 -8.518 -17.400 1.00 49.40 592 ARG B CA 1
ATOM 4385 C C . ARG A 1 601 ? -6.920 -7.292 -17.197 1.00 51.89 592 ARG B C 1
ATOM 4386 O O . ARG A 1 601 ? -7.703 -6.936 -18.077 1.00 57.63 592 ARG B O 1
ATOM 4394 N N . PRO A 1 602 ? -6.799 -6.647 -16.025 1.00 50.30 593 PRO B N 1
ATOM 4395 C CA . PRO A 1 602 ? -7.655 -5.528 -15.609 1.00 48.67 593 PRO B CA 1
ATOM 4396 C C . PRO A 1 602 ? -7.590 -4.330 -16.551 1.00 51.39 593 PRO B C 1
ATOM 4397 O O . PRO A 1 602 ? -6.535 -4.046 -17.117 1.00 52.53 593 PRO B O 1
ATOM 4401 N N . LYS A 1 603 ? -8.715 -3.639 -16.708 1.00 52.39 594 LYS B N 1
ATOM 4402 C CA . LYS A 1 603 ? -8.770 -2.432 -17.523 1.00 52.41 594 LYS B CA 1
ATOM 4403 C C . LYS A 1 603 ? -7.943 -1.328 -16.875 1.00 52.33 594 LYS B C 1
ATOM 4404 O O . LYS A 1 603 ? -7.280 -0.548 -17.560 1.00 52.90 594 LYS B O 1
ATOM 4410 N N . TRP A 1 604 ? -7.987 -1.273 -15.548 1.00 53.06 595 TRP B N 1
ATOM 4411 C CA . TRP A 1 604 ? -7.171 -0.340 -14.784 1.00 47.84 595 TRP B CA 1
ATOM 4412 C C . TRP A 1 604 ? -6.185 -1.111 -13.915 1.00 48.25 595 TRP B C 1
ATOM 4413 O O . TRP A 1 604 ? -6.574 -2.017 -13.178 1.00 47.85 595 TRP B O 1
ATOM 4424 N N . LEU A 1 605 ? -4.910 -0.750 -14.002 1.00 46.87 596 LEU B N 1
ATOM 4425 C CA . LEU A 1 605 ? -3.866 -1.514 -13.330 1.00 46.09 596 LEU B CA 1
ATOM 4426 C C . LEU A 1 605 ? -3.368 -0.843 -12.055 1.00 45.31 596 LEU B C 1
ATOM 4427 O O . LEU A 1 605 ? -2.805 0.252 -12.093 1.00 46.11 596 LEU B O 1
ATOM 4432 N N . ASP A 1 606 ? -3.580 -1.513 -10.928 1.00 42.51 597 ASP B N 1
ATOM 4433 C CA . ASP A 1 606 ? -3.045 -1.067 -9.648 1.00 39.59 597 ASP B CA 1
ATOM 4434 C C . ASP A 1 606 ? -2.080 -2.127 -9.126 1.00 35.53 597 ASP B C 1
ATOM 4435 O O . ASP A 1 606 ? -2.468 -3.272 -8.906 1.00 39.60 597 ASP B O 1
ATOM 4440 N N . ALA A 1 607 ? -0.824 -1.739 -8.931 1.00 38.39 598 ALA B N 1
ATOM 4441 C CA . ALA A 1 607 ? 0.217 -2.672 -8.507 1.00 36.94 598 ALA B CA 1
ATOM 4442 C C . ALA A 1 607 ? -0.097 -3.328 -7.164 1.00 35.80 598 ALA B C 1
ATOM 4443 O O . ALA A 1 607 ? 0.299 -4.466 -6.912 1.00 39.22 598 ALA B O 1
ATOM 4445 N N . ARG A 1 608 ? -0.823 -2.608 -6.316 1.00 31.36 599 ARG B N 1
ATOM 4446 C CA . ARG A 1 608 ? -1.082 -3.050 -4.949 1.00 31.16 599 ARG B CA 1
ATOM 4447 C C . ARG A 1 608 ? -2.001 -4.268 -4.855 1.00 43.78 599 ARG B C 1
ATOM 4448 O O . ARG A 1 608 ? -2.131 -4.864 -3.786 1.00 53.85 599 ARG B O 1
ATOM 4456 N N . VAL A 1 609 ? -2.634 -4.641 -5.964 1.00 43.39 600 VAL B N 1
ATOM 4457 C CA . VAL A 1 609 ? -3.517 -5.804 -5.961 1.00 42.40 600 VAL B CA 1
ATOM 4458 C C . VAL A 1 609 ? -2.775 -7.073 -6.372 1.00 40.93 600 VAL B C 1
ATOM 4459 O O . VAL A 1 609 ? -3.321 -8.171 -6.282 1.00 43.70 600 VAL B O 1
ATOM 4463 N N . TYR A 1 610 ? -1.534 -6.921 -6.827 1.00 39.21 601 TYR B N 1
ATOM 4464 C CA . TYR A 1 610 ? -0.696 -8.077 -7.133 1.00 43.43 601 TYR B CA 1
ATOM 4465 C C . TYR A 1 610 ? 0.706 -7.903 -6.558 1.00 46.96 601 TYR B C 1
ATOM 4466 O O . TYR A 1 610 ? 1.666 -8.507 -7.035 1.00 48.45 601 TYR B O 1
ATOM 4475 N N . ALA A 1 611 ? 0.809 -7.081 -5.519 1.00 48.05 602 ALA B N 1
ATOM 4476 C CA . ALA A 1 611 ? 2.083 -6.817 -4.859 1.00 49.42 602 ALA B CA 1
ATOM 4477 C C . ALA A 1 611 ? 2.608 -8.051 -4.134 1.00 52.94 602 ALA B C 1
ATOM 4478 O O . ALA A 1 611 ? 3.764 -8.441 -4.300 1.00 53.02 602 ALA B O 1
ATOM 4480 N N . ASP A 1 612 ? 1.747 -8.655 -3.323 1.00 56.48 603 ASP B N 1
ATOM 4481 C CA . ASP A 1 612 ? 2.112 -9.814 -2.520 1.00 52.78 603 ASP B CA 1
ATOM 4482 C C . ASP A 1 612 ? 1.116 -10.947 -2.768 1.00 53.49 603 ASP B C 1
ATOM 4483 O O . ASP A 1 612 ? 0.032 -10.705 -3.300 1.00 52.02 603 ASP B O 1
ATOM 4488 N N . PRO A 1 613 ? 1.488 -12.192 -2.408 1.00 53.03 604 PRO B N 1
ATOM 4489 C CA . PRO A 1 613 ? 0.609 -13.348 -2.618 1.00 52.83 604 PRO B CA 1
ATOM 4490 C C . PRO A 1 613 ? -0.822 -13.168 -2.111 1.00 57.61 604 PRO B C 1
ATOM 4491 O O . PRO A 1 613 ? -1.757 -13.467 -2.849 1.00 61.24 604 PRO B O 1
ATOM 4495 N N . MET A 1 614 ? -0.990 -12.681 -0.886 1.00 59.14 605 MET B N 1
ATOM 4496 C CA . MET A 1 614 ? -2.318 -12.591 -0.285 1.00 60.35 605 MET B CA 1
ATOM 4497 C C . MET A 1 614 ? -3.211 -11.572 -0.991 1.00 54.69 605 MET B C 1
ATOM 4498 O O . MET A 1 614 ? -4.404 -11.810 -1.182 1.00 55.73 605 MET B O 1
ATOM 4503 N N . ALA A 1 615 ? -2.630 -10.438 -1.371 1.00 52.63 606 ALA B N 1
ATOM 4504 C CA . ALA A 1 615 ? -3.364 -9.408 -2.097 1.00 47.98 606 ALA B CA 1
ATOM 4505 C C . ALA A 1 615 ? -3.817 -9.934 -3.452 1.00 51.03 606 ALA B C 1
ATOM 4506 O O . ALA A 1 615 ? -4.911 -9.618 -3.921 1.00 56.45 606 ALA B O 1
ATOM 4508 N N . LEU A 1 616 ? -2.968 -10.744 -4.075 1.00 48.70 607 LEU B N 1
ATOM 4509 C CA . LEU A 1 616 ? -3.283 -11.325 -5.372 1.00 47.62 607 LEU B CA 1
ATOM 4510 C C . LEU A 1 616 ? -4.350 -12.406 -5.240 1.00 46.52 607 LEU B C 1
ATOM 4511 O O . LEU A 1 616 ? -5.194 -12.559 -6.120 1.00 49.04 607 LEU B O 1
ATOM 4516 N N . LYS A 1 617 ? -4.310 -13.152 -4.139 1.00 46.35 608 LYS B N 1
ATOM 4517 C CA . LYS A 1 617 ? -5.326 -14.164 -3.866 1.00 50.10 608 LYS B CA 1
ATOM 4518 C C . LYS A 1 617 ? -6.694 -13.514 -3.692 1.00 54.08 608 LYS B C 1
ATOM 4519 O O . LYS A 1 617 ? -7.679 -13.952 -4.285 1.00 56.89 608 LYS B O 1
ATOM 4525 N N . ASP A 1 618 ? -6.741 -12.463 -2.878 1.00 53.93 609 ASP B N 1
ATOM 4526 C CA . ASP A 1 618 ? -7.976 -11.728 -2.632 1.00 55.71 609 ASP B CA 1
ATOM 4527 C C . ASP A 1 618 ? -8.527 -11.117 -3.915 1.00 56.29 609 ASP B C 1
ATOM 4528 O O . ASP A 1 618 ? -9.728 -11.183 -4.180 1.00 57.62 609 ASP B O 1
ATOM 4533 N N . PHE A 1 619 ? -7.640 -10.526 -4.710 1.00 53.91 610 PHE B N 1
ATOM 4534 C CA . PHE A 1 619 ? -8.038 -9.887 -5.958 1.00 48.71 610 PHE B CA 1
ATOM 4535 C C . PHE A 1 619 ? -8.513 -10.916 -6.977 1.00 49.72 610 PHE B C 1
ATOM 4536 O O . PHE A 1 619 ? -9.391 -10.634 -7.792 1.00 52.10 610 PHE B O 1
ATOM 4544 N N . LYS A 1 620 ? -7.929 -12.110 -6.928 1.00 48.59 611 LYS B N 1
ATOM 4545 C CA . LYS A 1 620 ? -8.346 -13.195 -7.808 1.00 53.87 611 LYS B CA 1
ATOM 4546 C C . LYS A 1 620 ? -9.714 -13.725 -7.389 1.00 56.99 611 LYS B C 1
ATOM 4547 O O . LYS A 1 620 ? -10.503 -14.160 -8.227 1.00 60.14 611 LYS B O 1
ATOM 4553 N N . GLU A 1 621 ? -9.990 -13.681 -6.088 1.00 54.05 612 GLU B N 1
ATOM 4554 C CA . GLU A 1 621 ? -11.306 -14.045 -5.576 1.00 60.98 612 GLU B CA 1
ATOM 4555 C C . GLU A 1 621 ? -12.342 -13.025 -6.032 1.00 62.09 612 GLU B C 1
ATOM 4556 O O . GLU A 1 621 ? -13.492 -13.370 -6.305 1.00 68.41 612 GLU B O 1
ATOM 4562 N N . PHE A 1 622 ? -11.921 -11.767 -6.112 1.00 60.32 613 PHE B N 1
ATOM 4563 C CA . PHE A 1 622 ? -12.788 -10.689 -6.568 1.00 58.00 613 PHE B CA 1
ATOM 4564 C C . PHE A 1 622 ? -13.109 -10.835 -8.050 1.00 55.60 613 PHE B C 1
ATOM 4565 O O . PHE A 1 622 ? -14.260 -10.702 -8.463 1.00 54.19 613 PHE B O 1
ATOM 4573 N N . ALA A 1 623 ? -12.079 -11.111 -8.843 1.00 53.73 614 ALA B N 1
ATOM 4574 C CA . ALA A 1 623 ? -12.226 -11.231 -10.289 1.00 50.97 614 ALA B CA 1
ATOM 4575 C C . ALA A 1 623 ? -13.112 -12.413 -10.671 1.00 53.86 614 ALA B C 1
ATOM 4576 O O . ALA A 1 623 ? -13.740 -12.410 -11.730 1.00 55.31 614 ALA B O 1
ATOM 4578 N N . SER A 1 624 ? -13.160 -13.420 -9.805 1.00 55.83 615 SER B N 1
ATOM 4579 C CA . SER A 1 624 ? -13.968 -14.608 -10.056 1.00 56.02 615 SER B CA 1
ATOM 4580 C C . SER A 1 624 ? -15.440 -14.361 -9.746 1.00 62.88 615 SER B C 1
ATOM 4581 O O . SER A 1 624 ? -16.307 -15.134 -10.152 1.00 72.66 615 SER B O 1
ATOM 4584 N N . GLY A 1 625 ? -15.717 -13.281 -9.023 1.00 58.22 616 GLY B N 1
ATOM 4585 C CA . GLY A 1 625 ? -17.073 -12.968 -8.616 1.00 58.57 616 GLY B CA 1
ATOM 4586 C C . GLY A 1 625 ? -17.483 -13.766 -7.394 1.00 68.18 616 GLY B C 1
ATOM 4587 O O . GLY A 1 625 ? -18.671 -13.916 -7.107 1.00 75.62 616 GLY B O 1
ATOM 4588 N N . ARG A 1 626 ? -16.492 -14.282 -6.675 1.00 64.08 617 ARG B N 1
ATOM 4589 C CA . ARG A 1 626 ? -16.742 -15.052 -5.462 1.00 71.93 617 ARG B CA 1
ATOM 4590 C C . ARG A 1 626 ? -16.492 -14.207 -4.219 1.00 69.24 617 ARG B C 1
ATOM 4591 O O . ARG A 1 626 ? -16.241 -14.737 -3.137 1.00 70.85 617 ARG B O 1
ATOM 4599 N N . LYS A 1 627 ? -16.558 -12.890 -4.381 1.00 66.79 618 LYS B N 1
ATOM 4600 C CA . LYS A 1 627 ? -16.346 -11.970 -3.271 1.00 68.11 618 LYS B CA 1
ATOM 4601 C C . LYS A 1 627 ? -17.326 -10.805 -3.340 1.00 72.56 618 LYS B C 1
ATOM 4602 O O . LYS A 1 627 ? -17.748 -10.266 -2.317 1.00 77.88 618 LYS B O 1
ATOM 4609 N N . ASP B 2 10 ? 14.974 -13.990 36.401 1.00 112.35 50 ASP A N 1
ATOM 4610 C CA . ASP B 2 10 ? 16.125 -13.969 37.296 1.00 111.46 50 ASP A CA 1
ATOM 4611 C C . ASP B 2 10 ? 15.697 -13.757 38.743 1.00 106.82 50 ASP A C 1
ATOM 4612 O O . ASP B 2 10 ? 16.392 -14.169 39.673 1.00 101.42 50 ASP A O 1
ATOM 4614 N N . LEU B 2 11 ? 14.549 -13.113 38.929 1.00 109.89 51 LEU A N 1
ATOM 4615 C CA . LEU B 2 11 ? 14.047 -12.820 40.266 1.00 104.76 51 LEU A CA 1
ATOM 4616 C C . LEU B 2 11 ? 12.842 -13.681 40.633 1.00 107.96 51 LEU A C 1
ATOM 4617 O O . LEU B 2 11 ? 11.943 -13.890 39.819 1.00 115.87 51 LEU A O 1
ATOM 4622 N N . SER B 2 12 ? 12.835 -14.176 41.867 1.00 104.49 52 SER A N 1
AT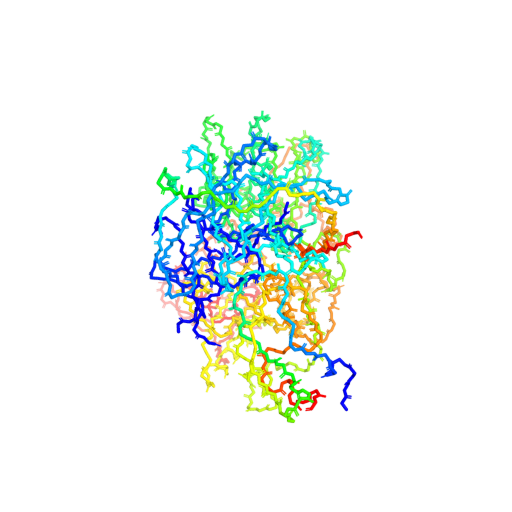OM 4623 C CA . SER B 2 12 ? 11.714 -14.954 42.382 1.00 105.59 52 SER A CA 1
ATOM 4624 C C . SER B 2 12 ? 11.167 -14.320 43.656 1.00 101.98 52 SER A C 1
ATOM 4625 O O . SER B 2 12 ? 11.865 -13.562 44.329 1.00 97.90 52 SER A O 1
ATOM 4628 N N . LEU B 2 13 ? 9.918 -14.631 43.984 1.00 105.92 53 LEU A N 1
ATOM 4629 C CA . LEU B 2 13 ? 9.289 -14.092 45.184 1.00 101.81 53 LEU A CA 1
ATOM 4630 C C . LEU B 2 13 ? 8.964 -15.197 46.184 1.00 101.78 53 LEU A C 1
ATOM 4631 O O . LEU B 2 13 ? 8.857 -16.367 45.818 1.00 104.68 53 LEU A O 1
ATOM 4636 N N . GLU B 2 14 ? 8.810 -14.816 47.448 1.00 99.00 54 GLU A N 1
ATOM 4637 C CA . GLU B 2 14 ? 8.511 -15.773 48.508 1.00 99.13 54 GLU A CA 1
ATOM 4638 C C . GLU B 2 14 ? 7.808 -15.095 49.679 1.00 100.47 54 GLU A C 1
ATOM 4639 O O . GLU B 2 14 ? 8.201 -14.008 50.102 1.00 98.76 54 GLU A O 1
ATOM 4641 N N . LYS B 2 15 ? 6.770 -15.743 50.198 1.00 102.38 55 LYS A N 1
ATOM 4642 C CA . LYS B 2 15 ? 5.998 -15.198 51.311 1.00 101.07 55 LYS A CA 1
ATOM 4643 C C . LYS B 2 15 ? 6.839 -15.095 52.578 1.00 97.20 55 LYS A C 1
ATOM 4644 O O . LYS B 2 15 ? 7.631 -15.986 52.883 1.00 98.23 55 LYS A O 1
ATOM 4646 N N . ALA B 2 16 ? 6.660 -14.002 53.313 1.00 98.84 56 ALA A N 1
ATOM 4647 C CA . ALA B 2 16 ? 7.417 -13.771 54.537 1.00 95.47 56 ALA A CA 1
ATOM 4648 C C . ALA B 2 16 ? 6.495 -13.458 55.710 1.00 94.87 56 ALA A C 1
ATOM 4649 O O . ALA B 2 16 ? 6.541 -14.129 56.741 1.00 94.04 56 ALA A O 1
ATOM 4651 N N . ALA B 2 17 ? 5.660 -12.436 55.547 1.00 92.67 57 ALA A N 1
ATOM 4652 C CA . ALA B 2 17 ? 4.744 -12.020 56.603 1.00 92.69 57 ALA A CA 1
ATOM 4653 C C . ALA B 2 17 ? 3.622 -11.140 56.063 1.00 99.11 57 ALA A C 1
ATOM 4654 O O . ALA B 2 17 ? 3.541 -10.880 54.863 1.00 101.42 57 ALA A O 1
ATOM 4656 N N . ASN B 2 18 ? 2.752 -10.694 56.963 1.00 97.61 58 ASN A N 1
ATOM 4657 C CA . ASN B 2 18 ? 1.712 -9.733 56.622 1.00 100.35 58 ASN A CA 1
ATOM 4658 C C . ASN B 2 18 ? 1.850 -8.482 57.479 1.00 93.34 58 ASN A C 1
ATOM 4659 O O . ASN B 2 18 ? 2.324 -8.549 58.612 1.00 89.20 58 ASN A O 1
ATOM 4664 N N . VAL B 2 19 ? 1.439 -7.343 56.931 1.00 95.29 59 VAL A N 1
ATOM 4665 C CA . VAL B 2 19 ? 1.593 -6.061 57.612 1.00 96.78 59 VAL A CA 1
ATOM 4666 C C . VAL B 2 19 ? 0.812 -6.012 58.922 1.00 101.39 59 VAL A C 1
ATOM 4667 O O . VAL B 2 19 ? -0.418 -5.969 58.925 1.00 106.65 59 VAL A O 1
ATOM 4671 N N . GLN B 2 20 ? 1.541 -6.020 60.034 1.00 101.37 60 GLN A N 1
ATOM 4672 C CA . GLN B 2 20 ? 0.927 -5.985 61.355 1.00 107.11 60 GLN A CA 1
ATOM 4673 C C . GLN B 2 20 ? 1.833 -5.304 62.374 1.00 107.95 60 GLN A C 1
ATOM 4674 O O . GLN B 2 20 ? 3.056 -5.445 62.328 1.00 106.83 60 GLN A O 1
ATOM 4680 N N . TRP B 2 21 ? 1.225 -4.560 63.291 1.00 109.49 61 TRP A N 1
ATOM 4681 C CA . TRP B 2 21 ? 1.965 -3.938 64.382 1.00 108.49 61 TRP A CA 1
ATOM 4682 C C . TRP B 2 21 ? 2.036 -4.888 65.569 1.00 108.85 61 TRP A C 1
ATOM 4683 O O . TRP B 2 21 ? 1.010 -5.268 66.132 1.00 112.99 61 TRP A O 1
ATOM 4694 N N . ASP B 2 22 ? 3.252 -5.269 65.946 1.00 106.23 62 ASP A N 1
ATOM 4695 C CA . ASP 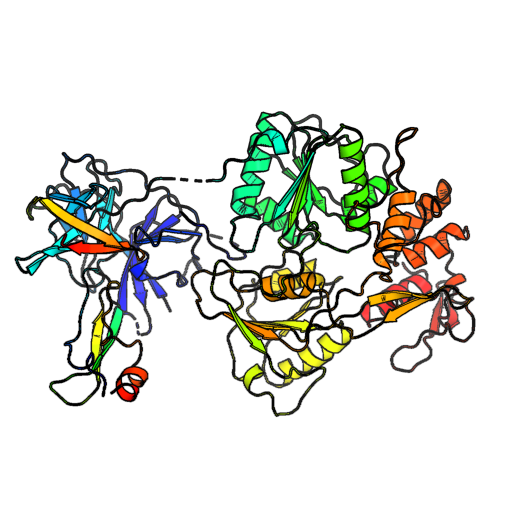B 2 22 ? 3.443 -6.210 67.042 1.00 106.26 62 ASP A CA 1
ATOM 4696 C C . ASP B 2 22 ? 3.481 -5.491 68.387 1.00 110.27 62 ASP A C 1
ATOM 4697 O O . ASP B 2 22 ? 4.390 -4.708 68.662 1.00 109.14 62 ASP A O 1
ATOM 4702 N N . GLU B 2 23 ? 2.485 -5.768 69.222 1.00 113.34 63 GLU A N 1
ATOM 4703 C CA . GLU B 2 23 ? 2.390 -5.157 70.541 1.00 114.30 63 GLU A CA 1
ATOM 4704 C C . GLU B 2 23 ? 3.416 -5.762 71.498 1.00 110.89 63 GLU A C 1
ATOM 4705 O O . GLU B 2 23 ? 3.760 -5.164 72.517 1.00 112.35 63 GLU A O 1
ATOM 4711 N N . MET B 2 24 ? 3.909 -6.949 71.156 1.00 109.46 64 MET A N 1
ATOM 4712 C CA . MET B 2 24 ? 4.847 -7.666 72.012 1.00 110.58 64 MET A CA 1
ATOM 4713 C C . MET B 2 24 ? 6.301 -7.388 71.637 1.00 108.86 64 MET A C 1
ATOM 4714 O O . MET B 2 24 ? 7.211 -8.080 72.093 1.00 111.16 64 MET A O 1
ATOM 4716 N N . ALA B 2 25 ? 6.514 -6.369 70.809 1.00 106.82 65 ALA A N 1
ATOM 4717 C CA . ALA B 2 25 ? 7.856 -6.014 70.359 1.00 105.80 65 ALA A CA 1
ATOM 4718 C C . ALA B 2 25 ? 8.568 -5.118 71.368 1.00 109.06 65 ALA A C 1
ATOM 4719 O O . ALA B 2 25 ? 7.928 -4.396 72.132 1.00 110.65 65 ALA A O 1
ATOM 4721 N N . ASP B 2 26 ? 9.898 -5.165 71.362 1.00 107.65 66 ASP A N 1
ATOM 4722 C CA . ASP B 2 26 ? 10.700 -4.381 72.296 1.00 109.38 66 ASP A CA 1
ATOM 4723 C C . ASP B 2 26 ? 11.221 -3.096 71.657 1.00 104.52 66 ASP A C 1
ATOM 4724 O O . ASP B 2 26 ? 11.267 -2.974 70.433 1.00 102.08 66 ASP A O 1
ATOM 4729 N N . ILE B 2 27 ? 11.618 -2.145 72.497 1.00 102.37 67 ILE A N 1
ATOM 4730 C CA . ILE B 2 27 ? 12.082 -0.844 72.025 1.00 100.87 67 ILE A CA 1
ATOM 4731 C C . ILE B 2 27 ? 13.607 -0.761 71.992 1.00 97.69 67 ILE A C 1
ATOM 4732 O O . ILE B 2 27 ? 14.281 -1.134 72.952 1.00 98.93 67 ILE A O 1
ATOM 4737 N N . THR B 2 28 ? 14.140 -0.270 70.877 1.00 92.29 68 THR A N 1
ATOM 4738 C CA . THR B 2 28 ? 15.576 -0.079 70.714 1.00 90.46 68 THR A CA 1
ATOM 4739 C C . THR B 2 28 ? 15.810 1.199 69.908 1.00 87.98 68 THR A C 1
ATOM 4740 O O . THR B 2 28 ? 14.859 1.899 69.568 1.00 86.05 68 THR A O 1
ATOM 4744 N N . GLY B 2 29 ? 17.069 1.511 69.618 1.00 86.58 69 GLY A N 1
ATOM 4745 C CA . GLY B 2 29 ? 17.397 2.619 68.739 1.00 85.83 69 GLY A CA 1
ATOM 4746 C C . GLY B 2 29 ? 17.451 3.978 69.408 1.00 87.42 69 GLY A C 1
ATOM 4747 O O . GLY B 2 29 ? 17.089 4.132 70.575 1.00 90.20 69 GLY A O 1
ATOM 4748 N N . SER B 2 30 ? 17.914 4.969 68.651 1.00 84.80 70 SER A N 1
ATOM 4749 C CA . SER B 2 30 ? 17.985 6.345 69.123 1.00 85.39 70 SER A CA 1
ATOM 4750 C C . SER B 2 30 ? 17.243 7.266 68.161 1.00 86.81 70 SER A C 1
ATOM 4751 O O . SER B 2 30 ? 16.781 6.829 67.107 1.00 90.42 70 SER A O 1
ATOM 4754 N N . SER B 2 31 ? 17.131 8.541 68.521 1.00 93.01 71 SER A N 1
ATOM 4755 C CA . SER B 2 31 ? 16.459 9.510 67.662 1.00 95.35 71 SER A CA 1
ATOM 4756 C C . SER B 2 31 ? 17.272 10.792 67.492 1.00 98.09 71 SER A C 1
ATOM 4757 O O . SER B 2 31 ? 16.917 11.833 68.046 1.00 97.67 71 SER A O 1
ATOM 4760 N N . PRO B 2 32 ? 18.366 10.722 66.717 1.00 97.90 72 PRO A N 1
ATOM 4761 C CA . PRO B 2 32 ? 19.223 11.886 66.486 1.00 100.84 72 PRO A CA 1
ATOM 4762 C C . PRO B 2 32 ? 18.780 12.710 65.282 1.00 106.05 72 PRO A C 1
ATOM 4763 O O . PRO B 2 32 ? 17.883 12.300 64.546 1.00 108.72 72 PRO A O 1
ATOM 4767 N N . ILE B 2 33 ? 19.414 13.862 65.089 1.00 108.29 73 ILE A N 1
ATOM 4768 C CA . ILE B 2 33 ? 19.143 14.706 63.932 1.00 111.48 73 ILE A CA 1
ATOM 4769 C C . ILE B 2 33 ? 20.416 14.900 63.114 1.00 115.84 73 ILE A C 1
ATOM 4770 O O . ILE B 2 33 ? 21.333 15.606 63.533 1.00 118.01 73 ILE A O 1
ATOM 4772 N N . ILE B 2 34 ? 20.470 14.266 61.948 1.00 112.93 74 ILE A N 1
ATOM 4773 C CA . ILE B 2 34 ? 21.652 14.343 61.098 1.00 116.85 74 ILE A CA 1
ATOM 4774 C C . ILE B 2 34 ? 21.315 15.028 59.773 1.00 120.02 74 ILE A C 1
ATOM 4775 O O . ILE B 2 34 ? 20.212 14.880 59.245 1.00 122.70 74 ILE A O 1
ATOM 4780 N N . GLU B 2 35 ? 22.267 15.795 59.251 1.00 120.08 75 GLU A N 1
ATOM 4781 C CA . GLU B 2 35 ? 22.071 16.523 58.004 1.00 123.83 75 GLU A CA 1
ATOM 4782 C C . GLU B 2 35 ? 22.314 15.623 56.799 1.00 118.29 75 GLU A C 1
ATOM 4783 O O . GLU B 2 35 ? 23.414 15.103 56.612 1.00 118.43 75 GLU A O 1
ATOM 4785 N N . VAL B 2 36 ? 21.283 15.442 55.982 1.00 116.54 76 VAL A N 1
ATOM 4786 C CA . VAL B 2 36 ? 21.382 14.575 54.817 1.00 113.48 76 VAL A CA 1
ATOM 4787 C C . VAL B 2 36 ? 21.455 15.407 53.535 1.00 117.29 76 VAL A C 1
ATOM 4788 O O . VAL B 2 36 ? 20.919 16.511 53.463 1.00 122.76 76 VAL A O 1
ATOM 4792 N N . LYS B 2 37 ? 22.163 14.892 52.538 1.00 114.26 77 LYS A N 1
ATOM 4793 C CA . LYS B 2 37 ? 22.197 15.531 51.231 1.00 118.67 77 LYS A CA 1
ATOM 4794 C C . LYS B 2 37 ? 21.855 14.501 50.163 1.00 115.61 77 LYS A C 1
ATOM 4795 O O . LYS B 2 37 ? 22.635 13.588 49.888 1.00 113.19 77 LYS A O 1
ATOM 4797 N N . GLN B 2 38 ? 20.674 14.653 49.574 1.00 118.51 78 GLN A N 1
ATOM 4798 C CA . GLN B 2 38 ? 20.141 13.676 48.633 1.00 113.72 78 GLN A CA 1
ATOM 4799 C C . GLN B 2 38 ? 20.913 13.667 47.316 1.00 116.28 78 GLN A C 1
ATOM 4800 O O . GLN B 2 38 ? 21.843 14.452 47.122 1.00 118.87 78 GLN A O 1
ATOM 4806 N N . ASP B 2 39 ? 20.524 12.771 46.416 1.00 111.41 79 ASP A N 1
ATOM 4807 C CA . ASP B 2 39 ? 21.206 12.628 45.135 1.00 115.53 79 ASP A CA 1
ATOM 4808 C C . ASP B 2 39 ? 20.196 12.290 44.040 1.00 114.01 79 ASP A C 1
ATOM 4809 O O . ASP B 2 39 ? 19.021 12.055 44.322 1.00 111.57 79 ASP A O 1
ATOM 4814 N N . GLU B 2 40 ? 20.657 12.271 42.793 1.00 112.97 80 GLU A N 1
ATOM 4815 C CA . GLU B 2 40 ? 19.787 11.987 41.656 1.00 113.78 80 GLU A CA 1
ATOM 4816 C C . GLU B 2 40 ? 19.294 10.543 41.670 1.00 112.09 80 GLU A C 1
ATOM 4817 O O . GLU B 2 40 ? 18.170 10.259 41.255 1.00 112.74 80 GLU A O 1
ATOM 4819 N N . ASP B 2 41 ? 20.137 9.636 42.152 1.00 111.72 81 ASP A N 1
ATOM 4820 C CA . ASP B 2 41 ? 19.787 8.220 42.211 1.00 109.22 81 ASP A CA 1
ATOM 4821 C C . ASP B 2 41 ? 18.990 7.883 43.469 1.00 106.16 81 ASP A C 1
ATOM 4822 O O . ASP B 2 41 ? 18.683 6.719 43.727 1.00 105.17 81 ASP A O 1
ATOM 4827 N N . GLY B 2 42 ? 18.657 8.909 44.246 1.00 107.41 82 GLY A N 1
ATOM 4828 C CA . GLY B 2 42 ? 17.875 8.728 45.455 1.00 102.04 82 GLY A CA 1
ATOM 4829 C C . GLY B 2 42 ? 18.715 8.315 46.647 1.00 102.12 82 GLY A C 1
ATOM 4830 O O . GLY B 2 42 ? 18.186 7.887 47.673 1.00 99.19 82 GLY A O 1
ATOM 4831 N N . SER B 2 43 ? 20.031 8.445 46.513 1.00 103.01 83 SER A N 1
ATOM 4832 C CA . SER B 2 43 ? 20.945 8.078 47.586 1.00 103.59 83 SER A CA 1
ATOM 4833 C C . SER B 2 43 ? 21.011 9.137 48.679 1.00 102.32 83 SER A C 1
ATOM 4834 O O . SER B 2 43 ? 20.291 10.134 48.639 1.00 104.16 83 SER A O 1
ATOM 4837 N N . PHE B 2 44 ? 21.890 8.910 49.650 1.00 103.96 84 PHE A N 1
ATOM 4838 C CA . PHE B 2 44 ? 22.060 9.825 50.771 1.00 103.31 84 PHE A CA 1
ATOM 4839 C C . PHE B 2 44 ? 23.530 10.057 51.097 1.00 106.86 84 PHE A C 1
ATOM 4840 O O . PHE B 2 44 ? 24.379 9.203 50.844 1.00 106.29 84 PHE A O 1
ATOM 4848 N N . SER B 2 45 ? 23.818 11.224 51.662 1.00 106.64 85 SER A N 1
ATOM 4849 C CA . SER B 2 45 ? 25.166 11.567 52.094 1.00 111.93 85 SER A CA 1
ATOM 4850 C C . SER B 2 45 ? 25.107 12.380 53.381 1.00 115.42 85 SER A C 1
ATOM 4851 O O . SER B 2 45 ? 24.034 12.571 53.953 1.00 113.96 85 SER A O 1
ATOM 4854 N N . ILE B 2 46 ? 26.261 12.855 53.837 1.00 117.74 86 ILE A N 1
ATOM 4855 C CA . ILE B 2 46 ? 26.322 13.634 55.067 1.00 118.48 86 ILE A CA 1
ATOM 4856 C C . ILE B 2 46 ? 26.719 15.080 54.792 1.00 125.65 86 ILE A C 1
ATOM 4857 O O . ILE B 2 46 ? 27.829 15.354 54.334 1.00 130.70 86 ILE A O 1
ATOM 4862 N N . ARG B 2 47 ? 25.804 16.001 55.074 1.00 126.45 87 ARG A N 1
ATOM 4863 C CA . ARG B 2 47 ? 26.058 17.422 54.868 1.00 132.38 87 ARG A CA 1
ATOM 4864 C C . ARG B 2 47 ? 26.899 17.999 56.002 1.00 139.08 87 ARG A C 1
ATOM 4865 O O . ARG B 2 47 ? 28.128 17.962 55.956 1.00 142.90 87 ARG A O 1
ATOM 4867 N N . ARG C 3 1 ? 47.375 -0.942 36.359 1.00 111.53 1 ARG I N 1
ATOM 4868 C CA . ARG C 3 1 ? 46.029 -1.023 36.913 1.00 109.92 1 ARG I CA 1
ATOM 4869 C C . ARG C 3 1 ? 45.620 0.312 37.532 1.00 109.53 1 ARG I C 1
ATOM 4870 O O . ARG C 3 1 ? 46.441 0.984 38.158 1.00 110.90 1 ARG I O 1
ATOM 4878 N N . PRO C 3 2 ? 44.347 0.700 37.352 1.00 106.57 2 PRO I N 1
ATOM 4879 C CA . PRO C 3 2 ? 43.802 1.988 37.802 1.00 106.65 2 PRO I CA 1
ATOM 4880 C C . PRO C 3 2 ? 43.968 2.247 39.299 1.00 107.31 2 PRO I C 1
ATOM 4881 O O . PRO C 3 2 ? 44.313 1.342 40.059 1.00 108.61 2 PRO I O 1
ATOM 4885 N N . ASP C 3 3 ? 43.709 3.485 39.709 1.00 108.21 3 ASP I N 1
ATOM 4886 C CA . ASP C 3 3 ? 43.932 3.905 41.087 1.00 109.51 3 ASP I CA 1
ATOM 4887 C C . ASP C 3 3 ? 42.711 3.722 41.983 1.00 113.85 3 ASP I C 1
ATOM 4888 O O . ASP C 3 3 ? 42.769 4.016 43.175 1.00 115.80 3 ASP I O 1
ATOM 4893 N N . PHE C 3 4 ? 41.604 3.248 41.420 1.00 108.69 4 PHE I N 1
ATOM 4894 C CA . PHE C 3 4 ? 40.434 2.955 42.240 1.00 101.62 4 PHE I CA 1
ATOM 4895 C C . PHE C 3 4 ? 40.448 1.494 42.674 1.00 100.19 4 PHE I C 1
ATOM 4896 O O . PHE C 3 4 ? 39.688 1.089 43.553 1.00 106.04 4 PHE I O 1
ATOM 4904 N N . CYS C 3 5 ? 41.322 0.710 42.050 1.00 101.09 5 CYS I N 1
ATOM 4905 C CA . CYS C 3 5 ? 41.552 -0.667 42.469 1.00 100.63 5 CYS I CA 1
ATOM 4906 C C . CYS C 3 5 ? 42.241 -0.660 43.828 1.00 102.74 5 CYS I C 1
ATOM 4907 O O . CYS C 3 5 ? 42.283 -1.672 44.529 1.00 102.49 5 CYS I O 1
ATOM 4910 N N . LEU C 3 6 ? 42.790 0.500 44.175 1.00 104.93 6 LEU I N 1
ATOM 4911 C CA . LEU C 3 6 ? 43.319 0.775 45.502 1.00 107.22 6 LEU I CA 1
ATOM 4912 C C . LEU C 3 6 ? 42.268 0.505 46.572 1.00 105.35 6 LEU I C 1
ATOM 4913 O O . LEU C 3 6 ? 42.530 -0.169 47.568 1.00 106.26 6 LEU I O 1
ATOM 4918 N N . GLU C 3 7 ? 41.073 1.040 46.339 1.00 105.59 7 GLU I N 1
ATOM 4919 C CA . GLU C 3 7 ? 39.984 1.011 47.310 1.00 103.83 7 GLU I CA 1
ATOM 4920 C C . GLU C 3 7 ? 39.549 -0.398 47.698 1.00 99.13 7 GLU I C 1
ATOM 4921 O O . GLU C 3 7 ? 39.489 -1.291 46.854 1.00 97.76 7 GLU I O 1
ATOM 4927 N N . PRO C 3 8 ? 39.247 -0.596 48.990 1.00 99.29 8 PRO I N 1
ATOM 4928 C CA . PRO C 3 8 ? 38.637 -1.832 49.490 1.00 97.40 8 PRO I CA 1
ATOM 4929 C C . PRO C 3 8 ? 37.191 -1.952 49.011 1.00 93.50 8 PRO I C 1
ATOM 4930 O O . PRO C 3 8 ? 36.603 -0.936 48.639 1.00 92.58 8 PRO I O 1
ATOM 4934 N N . PRO C 3 9 ? 36.629 -3.173 49.011 1.00 91.52 9 PRO I N 1
ATOM 4935 C CA . PRO C 3 9 ? 35.237 -3.377 48.588 1.00 87.95 9 PRO I CA 1
ATOM 4936 C C . PRO C 3 9 ? 34.267 -2.517 49.393 1.00 86.65 9 PRO I C 1
ATOM 4937 O O . PRO C 3 9 ? 34.320 -2.516 50.622 1.00 87.60 9 PRO I O 1
ATOM 4941 N N . TYR C 3 10 ? 33.395 -1.791 48.701 1.00 84.78 10 TYR I N 1
ATOM 4942 C CA . TYR C 3 10 ? 32.538 -0.814 49.360 1.00 83.97 10 TYR I CA 1
ATOM 4943 C C . TYR C 3 10 ? 31.056 -1.166 49.304 1.00 80.42 10 TYR I C 1
ATOM 4944 O O . TYR C 3 10 ? 30.390 -0.946 48.292 1.00 78.82 10 TYR I O 1
ATOM 4953 N N . THR C 3 11 ? 30.548 -1.714 50.402 1.00 73.70 11 THR I N 1
ATOM 4954 C CA . THR C 3 11 ? 29.112 -1.865 50.581 1.00 71.28 11 THR I CA 1
ATOM 4955 C C . THR C 3 11 ? 28.538 -0.512 50.981 1.00 74.28 11 THR I C 1
ATOM 4956 O O . THR C 3 11 ? 28.890 0.033 52.027 1.00 81.73 11 THR I O 1
ATOM 4960 N N . GLY C 3 12 ? 27.664 0.033 50.142 1.00 72.37 12 GLY I N 1
ATOM 4961 C CA . GLY C 3 12 ? 27.134 1.366 50.359 1.00 72.01 12 GLY I CA 1
ATOM 4962 C C . GLY C 3 12 ? 26.134 1.464 51.496 1.00 70.12 12 GLY I C 1
ATOM 4963 O O . GLY C 3 12 ? 25.926 0.501 52.234 1.00 64.99 12 GLY I O 1
ATOM 4964 N N . PRO C 3 13 ? 25.508 2.642 51.643 1.00 76.67 13 PRO I N 1
ATOM 4965 C CA . PRO C 3 13 ? 24.531 2.919 52.700 1.00 75.81 13 PRO I CA 1
ATOM 4966 C C . PRO C 3 13 ? 23.118 2.426 52.381 1.00 74.85 13 PRO I C 1
ATOM 4967 O O . PRO C 3 13 ? 22.164 2.878 53.013 1.00 70.97 13 PRO I O 1
ATOM 4971 N N . CYS C 3 14 ? 22.986 1.522 51.415 1.00 69.74 14 CYS I N 1
ATOM 4972 C CA . CYS C 3 14 ? 21.699 0.887 51.147 1.00 68.01 14 CYS I CA 1
ATOM 4973 C C . CYS C 3 14 ? 21.709 -0.547 51.667 1.00 63.69 14 CYS I C 1
ATOM 4974 O O . CYS C 3 14 ? 22.772 -1.126 51.887 1.00 59.82 14 CYS I O 1
ATOM 4977 N N . LYS C 3 15 ? 20.524 -1.118 51.860 1.00 59.46 15 LYS I N 1
ATOM 4978 C CA . LYS C 3 15 ? 20.407 -2.384 52.576 1.00 61.07 15 LYS I CA 1
ATOM 4979 C C . LYS C 3 15 ? 19.947 -3.557 51.715 1.00 59.19 15 LYS I C 1
ATOM 4980 O O . LYS C 3 15 ? 19.331 -4.496 52.219 1.00 59.53 15 LYS I O 1
ATOM 4986 N N . ALA C 3 16 ? 20.243 -3.510 50.422 1.00 60.52 16 ALA I N 1
ATOM 4987 C CA . ALA C 3 16 ? 19.980 -4.655 49.560 1.00 64.73 16 ALA I CA 1
ATOM 4988 C C . ALA C 3 16 ? 21.159 -5.617 49.627 1.00 68.95 16 ALA I C 1
ATOM 4989 O O . ALA C 3 16 ? 22.177 -5.316 50.250 1.00 69.73 16 ALA I O 1
ATOM 4991 N N . ARG C 3 17 ? 21.019 -6.776 48.995 1.00 69.16 17 ARG I N 1
ATOM 4992 C CA . ARG C 3 17 ? 22.106 -7.746 48.950 1.00 73.56 17 ARG I CA 1
ATOM 4993 C C . ARG C 3 17 ? 22.391 -8.161 47.512 1.00 74.89 17 ARG I C 1
ATOM 4994 O O . ARG C 3 17 ? 21.836 -9.139 47.011 1.00 76.77 17 ARG I O 1
ATOM 5002 N N . ILE C 3 18 ? 23.260 -7.404 46.852 1.00 75.11 18 ILE I N 1
ATOM 5003 C CA . ILE C 3 18 ? 23.613 -7.669 45.464 1.00 76.82 18 ILE I CA 1
ATOM 5004 C C . ILE C 3 18 ? 25.075 -8.085 45.359 1.00 76.61 18 ILE I C 1
ATOM 5005 O O . ILE C 3 18 ? 25.974 -7.265 45.540 1.00 78.17 18 ILE I O 1
ATOM 5010 N N . ILE C 3 19 ? 25.309 -9.361 45.073 1.00 78.51 19 ILE I N 1
ATOM 5011 C CA . ILE C 3 19 ? 26.667 -9.881 44.965 1.00 82.47 19 ILE I CA 1
ATOM 5012 C C . ILE C 3 19 ? 27.410 -9.258 43.788 1.00 86.96 19 ILE I C 1
ATOM 5013 O O . ILE C 3 19 ? 26.991 -9.382 42.637 1.00 92.23 19 ILE I O 1
ATOM 5018 N N . ARG C 3 20 ? 28.512 -8.581 44.090 1.00 85.26 20 ARG I N 1
ATOM 5019 C CA . ARG C 3 20 ? 29.342 -7.959 43.066 1.00 88.39 20 ARG I CA 1
ATOM 5020 C C . ARG C 3 20 ? 30.779 -8.443 43.190 1.00 88.59 20 ARG I C 1
ATOM 5021 O O . ARG C 3 20 ? 31.080 -9.304 44.015 1.00 86.36 20 ARG I O 1
ATOM 5029 N N . TYR C 3 21 ? 31.665 -7.887 42.371 1.00 91.17 21 TYR I N 1
ATOM 5030 C CA . TYR C 3 21 ? 33.068 -8.282 42.391 1.00 95.18 21 TYR I CA 1
ATOM 5031 C C . TYR C 3 21 ? 33.983 -7.103 42.693 1.00 96.36 21 TYR I C 1
ATOM 5032 O O . TYR C 3 21 ? 33.811 -6.012 42.150 1.00 98.01 21 TYR I O 1
ATOM 5041 N N . PHE C 3 22 ? 34.954 -7.334 43.569 1.00 99.31 22 PHE I N 1
ATOM 5042 C CA . PHE C 3 22 ? 35.938 -6.319 43.909 1.00 100.87 22 PHE I CA 1
ATOM 5043 C C . PHE C 3 22 ? 37.342 -6.847 43.647 1.00 102.01 22 PHE I C 1
ATOM 5044 O O . PHE C 3 22 ? 37.595 -8.045 43.768 1.00 103.81 22 PHE I O 1
ATOM 5046 N N . TYR C 3 23 ? 38.252 -5.954 43.277 1.00 99.97 23 TYR I N 1
ATOM 5047 C CA . TYR C 3 23 ? 39.643 -6.344 43.099 1.00 103.43 23 TYR I CA 1
ATOM 5048 C C . TYR C 3 23 ? 40.372 -6.290 44.430 1.00 106.10 23 TYR I C 1
ATOM 5049 O O . TYR C 3 23 ? 40.632 -5.210 44.956 1.00 102.50 23 TYR I O 1
ATOM 5058 N N . ASN C 3 24 ? 40.680 -7.461 44.979 1.00 106.03 24 ASN I N 1
ATOM 5059 C CA . ASN C 3 24 ? 41.437 -7.532 46.216 1.00 115.63 24 ASN I CA 1
ATOM 5060 C C . ASN C 3 24 ? 42.819 -6.947 46.028 1.00 122.42 24 ASN I C 1
ATOM 5061 O O . ASN C 3 24 ? 43.558 -7.346 45.134 1.00 150.42 24 ASN I O 1
ATOM 5063 N N . ALA C 3 25 ? 43.164 -5.977 46.862 1.00 135.12 25 ALA I N 1
ATOM 5064 C CA . ALA C 3 25 ? 44.494 -5.378 46.803 1.00 135.57 25 ALA I CA 1
ATOM 5065 C C . ALA C 3 25 ? 45.404 -6.045 47.826 1.00 133.01 25 ALA I C 1
ATOM 5066 O O . ALA C 3 25 ? 46.541 -5.638 48.039 1.00 131.03 25 ALA I O 1
ATOM 5068 N N . LYS C 3 26 ? 44.862 -7.081 48.449 1.00 135.75 26 LYS I N 1
ATOM 5069 C CA . LYS C 3 26 ? 45.523 -7.826 49.499 1.00 137.82 26 LYS I CA 1
ATOM 5070 C C . LYS C 3 26 ? 46.136 -9.101 48.916 1.00 144.91 26 LYS I C 1
ATOM 5071 O O . LYS C 3 26 ? 47.354 -9.227 48.788 1.00 152.15 26 LYS I O 1
ATOM 5077 N N . ALA C 3 27 ? 45.273 -10.045 48.572 1.00 139.79 27 ALA I N 1
ATOM 5078 C CA . ALA C 3 27 ? 45.627 -11.111 47.659 1.00 141.71 27 ALA I CA 1
ATOM 5079 C C . ALA C 3 27 ? 45.555 -10.448 46.297 1.00 141.55 27 ALA I C 1
ATOM 5080 O O . ALA C 3 27 ? 45.071 -9.315 46.215 1.00 139.54 27 ALA I O 1
ATOM 5081 N N . GLY C 3 28 ? 46.005 -11.125 45.241 1.00 147.08 28 GLY I N 1
ATOM 5082 C CA . GLY C 3 28 ? 46.184 -10.478 43.950 1.00 144.07 28 GLY I CA 1
ATOM 5083 C C . GLY C 3 28 ? 45.108 -10.672 42.899 1.00 132.87 28 GLY I C 1
ATOM 5084 O O . GLY C 3 28 ? 45.289 -10.288 41.741 1.00 135.90 28 GLY I O 1
ATOM 5085 N N . LEU C 3 29 ? 43.981 -11.244 43.312 1.00 132.44 29 LEU I N 1
ATOM 5086 C CA . LEU C 3 29 ? 42.909 -11.613 42.394 1.00 128.24 29 LEU I CA 1
ATOM 5087 C C . LEU C 3 29 ? 41.584 -10.929 42.736 1.00 127.22 29 LEU I C 1
ATOM 5088 O O . LEU C 3 29 ? 41.474 -10.212 43.736 1.00 123.38 29 LEU I O 1
ATOM 5093 N N . CYS C 3 30 ? 40.574 -11.183 41.907 1.00 138.35 30 CYS I N 1
ATOM 5094 C CA . CYS C 3 30 ? 39.222 -10.654 42.100 1.00 131.30 30 CYS I CA 1
ATOM 5095 C C . CYS C 3 30 ? 38.318 -11.626 42.849 1.00 128.88 30 CYS I C 1
ATOM 5096 O O . CYS C 3 30 ? 38.413 -12.838 42.673 1.00 132.91 30 CYS I O 1
ATOM 5099 N N . GLN C 3 31 ? 37.430 -11.087 43.676 1.00 122.74 31 GLN I N 1
ATOM 5100 C CA . GLN C 3 31 ? 36.532 -11.923 44.463 1.00 120.58 31 GLN I CA 1
ATOM 5101 C C . GLN C 3 31 ? 35.277 -11.169 44.885 1.00 113.56 31 GLN I C 1
ATOM 5102 O O . GLN C 3 31 ? 35.230 -9.939 44.841 1.00 110.23 31 GLN I O 1
ATOM 5108 N N . THR C 3 32 ? 34.267 -11.926 45.297 1.00 111.84 32 THR I N 1
ATOM 5109 C CA . THR C 3 32 ? 32.934 -11.393 45.541 1.00 105.79 32 THR I CA 1
ATOM 5110 C C . THR C 3 32 ? 32.806 -10.600 46.838 1.00 101.75 32 THR I C 1
ATOM 5111 O O . THR C 3 32 ? 33.484 -10.881 47.826 1.00 103.89 32 THR I O 1
ATOM 5115 N N . PHE C 3 33 ? 31.924 -9.606 46.816 1.00 96.60 33 PHE I N 1
ATOM 5116 C CA . PHE C 3 33 ? 31.552 -8.864 48.014 1.00 93.38 33 PHE I CA 1
ATOM 5117 C C . PHE C 3 33 ? 30.083 -8.467 47.911 1.00 87.26 33 PHE I C 1
ATOM 5118 O O . PHE C 3 33 ? 29.503 -8.494 46.825 1.00 86.49 33 PHE I O 1
ATOM 5126 N N . VAL C 3 34 ? 29.484 -8.103 49.039 1.00 88.57 34 VAL I N 1
ATOM 5127 C CA . VAL C 3 34 ? 28.073 -7.734 49.063 1.00 82.97 34 VAL I CA 1
ATOM 5128 C C . VAL C 3 34 ? 27.879 -6.240 48.817 1.00 75.18 34 VAL I C 1
ATOM 5129 O O . VAL C 3 34 ? 28.370 -5.407 49.578 1.00 83.74 34 VAL I O 1
ATOM 5133 N N . TYR C 3 35 ? 27.162 -5.909 47.748 1.00 80.66 35 TYR I N 1
ATOM 5134 C CA . TYR C 3 35 ? 26.868 -4.518 47.421 1.00 76.66 35 TYR I CA 1
ATOM 5135 C C . TYR C 3 35 ? 25.491 -4.128 47.951 1.00 67.74 35 TYR I C 1
ATOM 5136 O O . TYR C 3 35 ? 24.548 -4.917 47.897 1.00 64.83 35 TYR I O 1
ATOM 5145 N N . GLY C 3 36 ? 25.388 -2.908 48.468 1.00 71.17 36 GLY I N 1
ATOM 5146 C CA . GLY C 3 36 ? 24.174 -2.445 49.115 1.00 73.15 36 GLY I CA 1
ATOM 5147 C C . GLY C 3 36 ? 23.096 -1.953 48.169 1.00 73.70 36 GLY I C 1
ATOM 5148 O O . GLY C 3 36 ? 21.913 -1.993 48.501 1.00 75.69 36 GLY I O 1
ATOM 5149 N N . GLY C 3 37 ? 23.498 -1.476 46.996 1.00 72.57 37 GLY I N 1
ATOM 5150 C CA . GLY C 3 37 ? 22.543 -1.014 46.005 1.00 73.57 37 GLY I CA 1
ATOM 5151 C C . GLY C 3 37 ? 22.791 0.396 45.504 1.00 74.15 37 GLY I C 1
ATOM 5152 O O . GLY C 3 37 ? 22.492 0.712 44.352 1.00 75.69 37 GLY I O 1
ATOM 5153 N N . CYS C 3 38 ? 23.340 1.248 46.365 1.00 74.72 38 CYS I N 1
ATOM 5154 C CA . CYS C 3 38 ? 23.577 2.642 46.005 1.00 76.23 38 CYS I CA 1
ATOM 5155 C C . CYS C 3 38 ? 25.008 3.080 46.305 1.00 76.01 38 CYS I C 1
ATOM 5156 O O . CYS C 3 38 ? 25.712 2.438 47.086 1.00 75.00 38 CYS I O 1
ATOM 5159 N N . ARG C 3 39 ? 25.423 4.173 45.668 1.00 77.61 39 ARG I N 1
ATOM 5160 C CA . ARG C 3 39 ? 26.741 4.776 45.877 1.00 78.64 39 ARG I CA 1
ATOM 5161 C C . ARG C 3 39 ? 27.898 3.825 45.589 1.00 76.52 39 ARG I C 1
ATOM 5162 O O . ARG C 3 39 ? 28.853 3.751 46.360 1.00 76.85 39 ARG I O 1
ATOM 5170 N N . ALA C 3 40 ? 27.814 3.108 44.475 1.00 79.95 40 ALA I N 1
ATOM 5171 C CA . ALA C 3 40 ? 28.880 2.195 44.084 1.00 73.47 40 ALA I CA 1
ATOM 5172 C C . ALA C 3 40 ? 30.157 2.955 43.751 1.00 75.45 40 ALA I C 1
ATOM 5173 O O . ALA C 3 40 ? 30.137 3.905 42.969 1.00 77.66 40 ALA I O 1
ATOM 5175 N N . LYS C 3 41 ? 31.266 2.540 44.356 1.00 75.31 41 LYS I N 1
ATOM 5176 C CA . LYS C 3 41 ? 32.570 3.064 43.975 1.00 77.66 41 LYS I CA 1
ATOM 5177 C C . LYS C 3 41 ? 33.010 2.376 42.689 1.00 77.13 41 LYS I C 1
ATOM 5178 O O . LYS C 3 41 ? 32.326 1.481 42.194 1.00 74.99 41 LYS I O 1
ATOM 5184 N N . ARG C 3 42 ? 34.148 2.792 42.146 1.00 80.64 42 ARG I N 1
ATOM 5185 C CA . ARG C 3 42 ? 34.630 2.225 40.892 1.00 80.26 42 ARG I CA 1
ATOM 5186 C C . ARG C 3 42 ? 35.162 0.808 41.092 1.00 81.88 42 ARG I C 1
ATOM 5187 O O . ARG C 3 42 ? 35.200 0.014 40.152 1.00 77.93 42 ARG I O 1
ATOM 5195 N N . ASN C 3 43 ? 35.569 0.492 42.318 1.00 87.55 43 ASN I N 1
ATOM 5196 C CA . ASN C 3 43 ? 35.994 -0.864 42.649 1.00 85.54 43 ASN I CA 1
ATOM 5197 C C . ASN C 3 43 ? 34.774 -1.748 42.889 1.00 82.22 43 ASN I C 1
ATOM 5198 O O . ASN C 3 43 ? 34.577 -2.281 43.981 1.00 77.28 43 ASN I O 1
ATOM 5203 N N . ASN C 3 44 ? 33.959 -1.892 41.849 1.00 83.74 44 ASN I N 1
ATOM 5204 C CA . ASN C 3 44 ? 32.686 -2.592 41.932 1.00 80.07 44 ASN I CA 1
ATOM 5205 C C . ASN C 3 44 ? 32.282 -3.085 40.547 1.00 77.92 44 ASN I C 1
ATOM 5206 O O . ASN C 3 44 ? 31.956 -2.286 39.669 1.00 78.20 44 ASN I O 1
ATOM 5211 N N . PHE C 3 45 ? 32.304 -4.399 40.352 1.00 82.14 45 PHE I N 1
ATOM 5212 C CA . PHE C 3 45 ? 32.058 -4.969 39.033 1.00 85.59 45 PHE I CA 1
ATOM 5213 C C . PHE C 3 45 ? 30.909 -5.975 39.039 1.00 86.69 45 PHE I C 1
ATOM 5214 O O . PHE C 3 45 ? 30.667 -6.653 40.038 1.00 82.19 45 PHE I O 1
ATOM 5222 N N . LYS C 3 46 ? 30.207 -6.065 37.913 1.00 86.38 46 LYS I N 1
ATOM 5223 C CA . LYS C 3 46 ? 29.078 -6.978 37.779 1.00 88.91 46 LYS I CA 1
ATOM 5224 C C . LYS C 3 46 ? 29.535 -8.374 37.369 1.00 91.63 46 LYS I C 1
ATOM 5225 O O . LYS C 3 46 ? 28.721 -9.286 37.229 1.00 98.24 46 LYS I O 1
ATOM 5231 N N . SER C 3 47 ? 30.840 -8.533 37.173 1.00 95.54 47 SER I N 1
ATOM 5232 C CA . SER C 3 47 ? 31.404 -9.821 36.788 1.00 98.94 47 SER I CA 1
ATOM 5233 C C . SER C 3 47 ? 32.859 -9.938 37.222 1.00 98.46 47 SER I C 1
ATOM 5234 O O . SER C 3 47 ? 33.531 -8.934 37.458 1.00 96.20 47 SER I O 1
ATOM 5237 N N . ALA C 3 48 ? 33.338 -11.173 37.326 1.00 114.44 48 ALA I N 1
ATOM 5238 C CA . ALA C 3 48 ? 34.741 -11.424 37.624 1.00 114.57 48 ALA I CA 1
ATOM 5239 C C . ALA C 3 48 ? 35.607 -10.999 36.443 1.00 113.28 48 ALA I C 1
ATOM 5240 O O . ALA C 3 48 ? 36.758 -10.597 36.619 1.00 116.31 48 ALA I O 1
ATOM 5242 N N . GLU C 3 49 ? 35.039 -11.091 35.242 1.00 115.14 49 GLU I N 1
ATOM 5243 C CA . GLU C 3 49 ? 35.731 -10.697 34.019 1.00 115.74 49 GLU I CA 1
ATOM 5244 C C . GLU C 3 49 ? 36.194 -9.248 34.073 1.00 117.76 49 GLU I C 1
ATOM 5245 O O . GLU C 3 49 ? 37.394 -8.977 34.092 1.00 121.87 49 GLU I O 1
ATOM 5251 N N . ASP C 3 50 ? 35.230 -8.330 34.100 1.00 115.42 50 ASP I N 1
ATOM 5252 C CA . ASP C 3 50 ? 35.500 -6.894 34.100 1.00 115.52 50 ASP I CA 1
ATOM 5253 C C . ASP C 3 50 ? 36.510 -6.494 35.171 1.00 114.46 50 ASP I C 1
ATOM 5254 O O . ASP C 3 50 ? 37.342 -5.612 34.957 1.00 117.36 50 ASP I O 1
ATOM 5259 N N . CYS C 3 51 ? 36.428 -7.153 36.322 1.00 115.01 51 CYS I N 1
ATOM 5260 C CA . CYS C 3 51 ? 37.351 -6.907 37.420 1.00 116.61 51 CYS I CA 1
ATOM 5261 C C . CYS C 3 51 ? 38.772 -7.304 37.034 1.00 116.38 51 CYS I C 1
ATOM 5262 O O . CYS C 3 51 ? 39.723 -6.560 37.276 1.00 117.73 51 CYS I O 1
ATOM 5265 N N . MET C 3 52 ? 38.907 -8.481 36.432 1.00 116.17 52 MET I N 1
ATOM 5266 C CA . MET C 3 52 ? 40.209 -8.995 36.020 1.00 118.52 52 MET I CA 1
ATOM 5267 C C . MET C 3 52 ? 40.777 -8.233 34.827 1.00 118.65 52 MET I C 1
ATOM 5268 O O . MET C 3 52 ? 41.992 -8.108 34.682 1.00 120.62 52 MET I O 1
ATOM 5273 N N . ARG C 3 53 ? 39.892 -7.732 33.973 1.00 115.81 53 ARG I N 1
ATOM 5274 C CA . ARG C 3 53 ? 40.310 -6.999 32.785 1.00 113.15 53 ARG I CA 1
ATOM 5275 C C . ARG C 3 53 ? 40.786 -5.599 33.148 1.00 115.01 53 ARG I C 1
ATOM 5276 O O . ARG C 3 53 ? 41.797 -5.124 32.633 1.00 115.67 53 ARG I O 1
ATOM 5284 N N . THR C 3 54 ? 40.051 -4.946 34.041 1.00 116.16 54 THR I N 1
ATOM 5285 C CA . THR C 3 54 ? 40.424 -3.622 34.519 1.00 118.41 54 THR I CA 1
ATOM 5286 C C . THR C 3 54 ? 41.720 -3.702 35.318 1.00 119.91 54 THR I C 1
ATOM 5287 O O . THR C 3 54 ? 42.591 -2.842 35.199 1.00 121.67 54 THR I O 1
ATOM 5291 N N . CYS C 3 55 ? 41.842 -4.750 36.126 1.00 119.55 55 CYS I N 1
ATOM 5292 C CA . CYS C 3 55 ? 43.049 -4.979 36.911 1.00 121.17 55 CYS I CA 1
ATOM 5293 C C . CYS C 3 55 ? 43.601 -6.381 36.676 1.00 119.66 55 CYS I C 1
ATOM 5294 O O . CYS C 3 55 ? 43.454 -7.266 37.519 1.00 119.81 55 CYS I O 1
#

Solvent-accessible surface area: 31192 Å² total; per-residue (Å²): 100,56,56,29,30,62,48,117,60,76,9,0,17,44,2,33,19,78,119,118,41,7,12,0,0,0,2,43,84,123,45,7,12,1,0,0,24,2,10,15,104,7,40,83,10,67,64,157,76,35,91,28,30,24,31,48,14,37,54,55,25,3,3,0,0,4,48,29,44,22,49,7,49,70,61,31,89,63,78,20,31,0,0,0,1,0,0,15,42,72,114,75,44,64,36,24,29,0,100,2,2,74,1,45,15,96,101,45,71,66,5,0,0,26,10,99,22,114,44,0,0,0,0,0,0,0,0,14,132,179,25,28,4,2,0,0,0,0,2,0,8,62,29,174,90,58,86,19,6,0,1,2,14,27,7,164,114,163,78,150,28,82,124,49,14,9,43,117,129,119,49,31,57,24,75,20,62,36,32,50,13,32,37,116,33,12,0,6,12,0,0,124,88,0,23,78,100,206,31,128,1,0,0,0,0,11,15,79,16,5,0,42,26,1,57,80,12,3,185,87,38,49,36,75,55,4,56,80,98,62,128,39,75,132,23,78,151,112,41,0,11,0,2,16,2,42,3,4,0,12,15,6,4,40,21,126,151,49,54,47,18,14,0,4,0,0,3,12,9,29,17,61,16,10,9,1,0,0,0,1,0,12,0,28,15,37,10,115,60,29,65,0,0,0,0,2,1,2,17,10,24,66,68,42,130,80,25,72,28,169,42,82,2,76,28,86,60,46,116,108,133,10,10,146,182,45,44,143,94,58,35,91,47,0,34,115,55,130,32,35,0,0,1,0,4,23,23,47,125,20,2,47,57,2,0,64,13,0,99,169,67,65,22,113,15,15,49,4,10,122,91,47,2,71,99,51,4,39,82,8,75,133,55,100,7,6,1,0,2,0,8,71,8,0,11,11,10,0,31,9,114,18,15,3,0,0,0,13,4,86,27,52,20,10,14,33,38,104,117,62,90,59,109,2,54,50,29,39,79,48,35,3,33,20,28,25,0,10,6,1,15,12,8,4,1,21,41,59,35,90,70,104,3,45,0,2,16,33,29,108,25,96,90,45,43,114,75,29,1,21,17,30,1,0,5,2,0,0,14,0,7,75,37,72,111,72,25,106,12,38,1,19,29,84,22,94,144,22,17,105,32,117,49,42,78,21,145,16,56,66,107,48,38,133,9,0,17,48,0,10,89,146,2,96,11,26,11,0,0,0,24,44,0,0,48,54,44,28,63,10,105,66,17,96,7,0,32,85,12,92,147,125,15,24,2,96,42,150,148,114,69,4,63,10,141,21,156,167,56,88,117,53,80,0,31,1,105,32,28,1,9,48,7,68,30,11,71,118,14,8,92,41,4,37,89,1,1,6,9,160,57,95,17,59,35,41,89,26,22,84,38,100,62,46,160,97,20,100,126,78,45,64,66,56,89,39,45,0,31,89,63,85,56,1,1,7,25,50,92,197,53,121,44,5,138,55,101,72,71,64,8,7,2,27,0,72,40,75,33,60,4,19,10,61,191,45,60,111,18,105,81,23,39,7,0,0,7,88,54,82,149,2,20,19,169,43,42,110,66,0,85,190,49,18

Foldseek 3Di:
DFFFDDLDDAAKDFQADDCNHTQAIWHQPPNKIKFFCVRQVFPWRQDPVGIWGWTDDDVVLGITMTDDDDPAAAADDLFAKKWWQFDAPPDDTDTHIDRWDWDQDPPGIFTKAQDDDDRNRWHTFIADPVGGGHATFDAFDADPVRGTMTTRRTDHDADDDDPCLFAFLAEAEAQDAFRRCVLQGVVLVVVVVCVVVLFAEEEEAADPSLLVSSCVNNPPFAEDEDDLVDLDDDDPDRHYYYYYLLSLLLSLLPHDPPDQGQEYEYEQLVPLALSSQLSQLVVNLCRNVRRHRYYYYHNAPQPRAALDDDFPAAEAEAEDDDDQFADDDDPVVLLVDFWAEEEEHQDPVRLVRHQVNCVVVPFFEFEEEPVCHVPRLVCCPVPDGRYYYYYLVCLGSREHPTQEYEEQQFYWFWAFDPPPATAIDTDDRDGAGSSSSNSSSSNDSNGSSDRYRYYYYYDDHDPDCLRGCSQVLSLLSNLSRDDDPPRFRHGNDSSRNSYPDDHNPNHADDVLSVQLSCCCPVLVDRSVVSSVCSRVVHHQQDLCQQQPADPVQQDDDPNDRDWAQAPVGDIGGRRHNYYHCQCRVDDVSVVSNSCSNNSVD/DDDDDDDDDDDDDPPDDDDDDDDDFDWDADPVRDIDGD/DDPQLVDDADADPAQDFDWWKFQDPPPGAIDIDTHRPDDGGPRTHRDSVVRVVVD

Nearest PDB structures (foldseek):
  5yvu-assembly1_B  TM=1.002E+00  e=0.000E+00  dengue virus type 4
  5yw1-assembly1_B  TM=9.961E-01  e=0.000E+00  dengue virus type 4
  5yvv-assembly1_B  TM=8.356E-01  e=0.000E+00  dengue virus type 4
  5yvw-assembly1_B  TM=8.230E-01  e=0.000E+00  dengue virus type 4
  5yvj-assembly1_B  TM=8.150E-01  e=0.000E+00  dengue virus type 4

Secondary structure (DSSP, 8-state):
-EE--EEE-----TTPPB-----EEEB---TTS---B-/--B-------EEEEEEE---EEEEEEEEETTEEEE-HHHHTT--EEETTEEE-EEEEEGGGTEEEESSS--------SS--EEEEE--TTS--EEEEE--EEEE-SS--EEEE-----TT-TTEEEE-SSS-EEEEESBEEE-TTS-EEEE-B---------GGGSSSSEEEEEE--SSS-IIIIIHHHHHHHHHHTT--EEEEESSHHHHHHHHHHTTTS-EEE--TT-S----SS--EEEEEHHHHHHHHHH-S-----SEEEEESTT---HHHHHHHHHHHHHHHTTS-EEEEEESS-TT---SS---SS-EEEEE----SS--SSS-HHHHS--S-EEEE-SSHHHHHHHHHHHHTTT--EEEE-TTTHHHHGGGGTSS--SEEEE-GGGGSS-----SEEEE--EEEEEEEE-SSS-EEEEEEEEE--HHHHHHHHTTSS--SS-S-EEEEE-S------TTBHHHHHHHHHHHTS---SS---PPPHHHHTT----TTTT---HHHHHHHHHHHHTS---HHHHHHHHHTT--SS--GGGS-S-GGG--EETTEE-EEE-SSS-EEE---SS-BGGGSSSHHHHHHHHHHHTT--/--SSTTSPP---SB---EEEEEE-SSSSSEEEEEE-SSS--SS-BSSHHHHHHH-

InterPro domains:
  IPR000069 Envelope glycoprotein M, flavivirus [PF01004] (206-278)
  IPR000208 RNA-directed RNA polymerase, fingers/palm subdomains, flavivirus [PF00972] (2738-3188)
  IPR000336 Flavivirus/Alphavirus glycoprotein, immunoglobulin-like domain superfamily [G3DSA:2.60.40.350] (574-677)
  IPR000404 Flavivirus non-structural protein NS4A [PF01350] (2097-2238)
  IPR000487 Non-structural protein NS2B, flavivirus [PF01002] (1348-1474)
  IPR000487 Non-structural protein NS2B, flavivirus [PS51527] (1345-1474)
  IPR000752 Flavivirus non-structural protein NS2A [PF01005] (1137-1308)
  IPR001122 Capsid protein C, flavivirus [PF01003] (5-112)
  IPR001157 Non-structural protein NS1, flavivirus [PF00948] (777-1128)
  IPR001528 Flavivirus non-structural protein NS4B [PF01349] (2243-2480)
  IPR001650 Helicase, C-terminal domain-like [PS51194] (1805-1986)
  IPR001650 Helicase, C-terminal domain-like [SM00490] (1843-1939)
  IPR001850 Non-structural protein NS3, peptidase S7, flavivirus [PF00949] (1493-1641)
  IPR001850 Non-structural protein NS3, peptidase S7, flavivirus [PS51528] (1475-1652)
  IPR002535 Flavivirus polyprotein propeptide [PF01570] (119-203)
  IPR002877 Ribosomal RNA methyltransferase, FtsJ domain [PF01728] (2542-2709)
  IPR007094 RNA-directed RNA polymerase, catalytic domain [PS50507] (3015-3165)
  IPR009003 Peptidase S1, PA clan [SSF50494] (1479-1647)
  IPR011492 Non-structural protein NS3-like, DEAD-box helicase, flavivirus [PF07652] (1657-1804)
  IPR011998 Envelope glycoprotein E, central and dimerisation domain, flavivirus [PF00869] (281-575)

CATH classification: 3.40.50.300 (+1 more: 3.40.50.300)